Protein AF-0000000068982553 (afdb_homodimer)

Structure (mmCIF, N/CA/C/O backbone):
data_AF-0000000068982553-model_v1
#
loop_
_entity.id
_entity.type
_entity.pdbx_description
1 polymer 'Aminodeoxychorismate lyase apoprotein'
#
loop_
_atom_site.group_PDB
_atom_site.id
_atom_site.type_symbol
_atom_site.label_atom_id
_atom_site.label_alt_id
_atom_site.label_comp_id
_atom_site.label_asym_id
_atom_site.label_entity_id
_atom_site.label_seq_id
_atom_site.pdbx_PDB_ins_code
_atom_site.Cartn_x
_atom_site.Cartn_y
_atom_site.Cartn_z
_atom_site.occupancy
_atom_site.B_iso_or_equiv
_atom_site.auth_seq_id
_atom_site.auth_comp_id
_atom_site.auth_asym_id
_atom_site.auth_atom_id
_atom_site.pdbx_PDB_model_num
ATOM 1 N N . MET A 1 1 ? -0.369 -10.766 -28.766 1 68.56 1 MET A N 1
ATOM 2 C CA . MET A 1 1 ? -1.035 -10.641 -27.469 1 68.56 1 MET A CA 1
ATOM 3 C C . MET A 1 1 ? -1.936 -9.406 -27.438 1 68.56 1 MET A C 1
ATOM 5 O O . MET A 1 1 ? -1.486 -8.297 -27.719 1 68.56 1 MET A O 1
ATOM 9 N N . THR A 1 2 ? -3.262 -9.648 -27.578 1 80.56 2 THR A N 1
ATOM 10 C CA . THR A 1 2 ? -4.223 -8.555 -27.547 1 80.56 2 THR A CA 1
ATOM 11 C C . THR A 1 2 ? -4.691 -8.273 -26.125 1 80.56 2 THR A C 1
ATOM 13 O O . THR A 1 2 ? -5.055 -9.195 -25.391 1 80.56 2 THR A O 1
ATOM 16 N N . THR A 1 3 ? -4.441 -7.039 -25.75 1 86.5 3 THR A N 1
ATOM 17 C CA . THR A 1 3 ? -4.871 -6.613 -24.422 1 86.5 3 THR A CA 1
ATOM 18 C C . THR A 1 3 ? -5.988 -5.578 -24.516 1 86.5 3 THR A C 1
ATOM 20 O O . THR A 1 3 ? -5.926 -4.668 -25.344 1 86.5 3 THR A O 1
ATOM 23 N N . THR A 1 4 ? -7.074 -5.828 -23.766 1 88.44 4 THR A N 1
ATOM 24 C CA . THR A 1 4 ? -8.18 -4.879 -23.672 1 88.44 4 THR A CA 1
ATOM 25 C C . THR A 1 4 ? -8.469 -4.512 -22.219 1 88.44 4 THR A C 1
ATOM 27 O O . THR A 1 4 ? -8.328 -5.344 -21.328 1 88.44 4 THR A O 1
ATOM 30 N N . TYR A 1 5 ? -8.867 -3.273 -22.016 1 87.25 5 TYR A N 1
ATOM 31 C CA . TYR A 1 5 ? -9.148 -2.748 -20.672 1 87.25 5 TYR A CA 1
ATOM 32 C C . TYR A 1 5 ? -10.609 -2.357 -20.547 1 87.25 5 TYR A C 1
ATOM 34 O O . TYR A 1 5 ? -11.211 -1.82 -21.469 1 87.25 5 TYR A O 1
ATOM 42 N N . TYR A 1 6 ? -11.109 -2.625 -19.359 1 80.88 6 TYR A N 1
ATOM 43 C CA . TYR A 1 6 ? -12.508 -2.32 -19.078 1 80.88 6 TYR A CA 1
ATOM 44 C C . TYR A 1 6 ? -12.664 -1.635 -17.734 1 80.88 6 TYR A C 1
ATOM 46 O O . TYR A 1 6 ? -11.836 -1.816 -16.828 1 80.88 6 TYR A O 1
ATOM 54 N N . LEU A 1 7 ? -13.68 -0.807 -17.656 1 83.38 7 LEU A N 1
ATOM 55 C CA . LEU A 1 7 ? -14.031 -0.119 -16.406 1 83.38 7 LEU A CA 1
ATOM 56 C C . LEU A 1 7 ? -15.523 -0.264 -16.109 1 83.38 7 LEU A C 1
ATOM 58 O O . LEU A 1 7 ? -16.359 -0.137 -17.016 1 83.38 7 LEU A O 1
ATOM 62 N N . LEU A 1 8 ? -15.781 -0.64 -14.867 1 81.88 8 LEU A N 1
ATOM 63 C CA . LEU A 1 8 ? -17.141 -0.635 -14.328 1 81.88 8 LEU A CA 1
ATOM 64 C C . LEU A 1 8 ? -17.234 0.281 -13.109 1 81.88 8 LEU A C 1
ATOM 66 O O . LEU A 1 8 ? -16.469 0.123 -12.148 1 81.88 8 LEU A O 1
ATOM 70 N N . ARG A 1 9 ? -18.109 1.341 -13.195 1 75.12 9 ARG A N 1
ATOM 71 C CA . ARG A 1 9 ? -18.359 2.215 -12.055 1 75.12 9 ARG A CA 1
ATOM 72 C C . ARG A 1 9 ? -19.766 1.982 -11.492 1 75.12 9 ARG A C 1
ATOM 74 O O . ARG A 1 9 ? -20.734 1.925 -12.242 1 75.12 9 ARG A O 1
ATOM 81 N N . GLU A 1 10 ? -19.891 1.604 -10.289 1 63.47 10 GLU A N 1
ATOM 82 C CA . GLU A 1 10 ? -21.172 1.283 -9.688 1 63.47 10 GLU A CA 1
ATOM 83 C C . GLU A 1 10 ? -22.078 2.516 -9.617 1 63.47 10 GLU A C 1
ATOM 85 O O . GLU A 1 10 ? -23.297 2.404 -9.695 1 63.47 10 GLU A O 1
ATOM 90 N N . SER A 1 11 ? -21.547 3.617 -9.156 1 54.88 11 SER A N 1
ATOM 91 C CA . SER A 1 11 ? -22.484 4.723 -8.984 1 54.88 11 SER A CA 1
ATOM 92 C C . SER A 1 11 ? -23.391 4.871 -10.211 1 54.88 11 SER A C 1
ATOM 94 O O . SER A 1 11 ? -24.562 5.227 -10.078 1 54.88 11 SER A O 1
ATOM 96 N N . ASP A 1 12 ? -22.75 4.719 -11.297 1 48.25 12 ASP A N 1
ATOM 97 C CA . ASP A 1 12 ? -23.578 5.039 -12.461 1 48.25 12 ASP A CA 1
ATOM 98 C C . ASP A 1 12 ? -24.156 3.773 -13.086 1 48.25 12 ASP A C 1
ATOM 100 O O . ASP A 1 12 ? -24.609 3.797 -14.234 1 48.25 12 ASP A O 1
ATOM 104 N N . ARG A 1 13 ? -24.344 2.855 -12.156 1 50.22 13 ARG A N 1
ATOM 105 C CA . ARG A 1 13 ? -24.906 1.648 -12.758 1 50.22 13 ARG A CA 1
ATOM 106 C C . ARG A 1 13 ? -24.312 1.394 -14.141 1 50.22 13 ARG A C 1
ATOM 108 O O . ARG A 1 13 ? -25.016 1.007 -15.062 1 50.22 13 ARG A O 1
ATOM 115 N N . GLN A 1 14 ? -23.078 2.191 -14.336 1 57.12 14 GLN A N 1
ATOM 116 C CA . GLN A 1 14 ? -22.625 2.27 -15.719 1 57.12 14 GLN A CA 1
ATOM 117 C C . GLN A 1 14 ? -22.047 0.936 -16.188 1 57.12 14 GLN A C 1
ATOM 119 O O . GLN A 1 14 ? -21.578 0.139 -15.367 1 57.12 14 GLN A O 1
ATOM 124 N N . GLU A 1 15 ? -22.188 0.652 -17.484 1 64.56 15 GLU A N 1
ATOM 125 C CA . GLU A 1 15 ? -21.922 -0.477 -18.359 1 64.56 15 GLU A CA 1
ATOM 126 C C . GLU A 1 15 ? -20.422 -0.81 -18.391 1 64.56 15 GLU A C 1
ATOM 128 O O . GLU A 1 15 ? -19.578 0.068 -18.203 1 64.56 15 GLU A O 1
ATOM 133 N N . PHE A 1 16 ? -20.109 -1.953 -18.172 1 75.19 16 PHE A N 1
ATOM 134 C CA . PHE A 1 16 ? -18.844 -2.574 -18.531 1 75.19 16 PHE A CA 1
ATOM 135 C C . PHE A 1 16 ? -18.359 -2.055 -19.891 1 75.19 16 PHE A C 1
ATOM 137 O O . PHE A 1 16 ? -18.891 -2.447 -20.938 1 75.19 16 PHE A O 1
ATOM 144 N N . THR A 1 17 ? -17.391 -0.956 -19.719 1 82.12 17 THR A N 1
ATOM 145 C CA . THR A 1 17 ? -17 -0.276 -20.953 1 82.12 17 THR A CA 1
ATOM 146 C C . THR A 1 17 ? -15.484 -0.352 -21.141 1 82.12 17 THR A C 1
ATOM 148 O O . THR A 1 17 ? -14.719 -0.357 -20.172 1 82.12 17 THR A O 1
ATOM 151 N N . LYS A 1 18 ? -15.102 -0.376 -22.359 1 82.38 18 LYS A N 1
ATOM 152 C CA . LYS A 1 18 ? -13.68 -0.297 -22.688 1 82.38 18 LYS A CA 1
ATOM 153 C C . LYS A 1 18 ? -13.086 1.023 -22.203 1 82.38 18 LYS A C 1
ATOM 155 O O . LYS A 1 18 ? -13.75 2.061 -22.234 1 82.38 18 LYS A O 1
ATOM 160 N N . CYS A 1 19 ? -11.891 0.913 -21.688 1 78.62 19 CYS A N 1
ATOM 161 C CA . CYS A 1 19 ? -11.242 2.119 -21.188 1 78.62 19 CYS A CA 1
ATOM 162 C C . CYS A 1 19 ? -9.75 2.111 -21.516 1 78.62 19 CYS A C 1
ATOM 164 O O . CYS A 1 19 ? -9.281 1.265 -22.281 1 78.62 19 CYS A O 1
ATOM 166 N N . ASP A 1 20 ? -8.977 3.254 -20.938 1 79.81 20 ASP A N 1
ATOM 167 C CA . ASP A 1 20 ? -7.535 3.35 -21.156 1 79.81 20 ASP A CA 1
ATOM 168 C C . ASP A 1 20 ? -6.777 2.432 -20.188 1 79.81 20 ASP A C 1
ATOM 170 O O . ASP A 1 20 ? -7.387 1.786 -19.344 1 79.81 20 ASP A O 1
ATOM 174 N N . GLY A 1 21 ? -5.527 2.357 -20.375 1 82.06 21 GLY A N 1
ATOM 175 C CA . GLY A 1 21 ? -4.688 1.407 -19.656 1 82.06 21 GLY A CA 1
ATOM 176 C C . GLY A 1 21 ? -4.223 1.92 -18.312 1 82.06 21 GLY A C 1
ATOM 177 O O . GLY A 1 21 ? -3.043 1.799 -17.969 1 82.06 21 GLY A O 1
ATOM 178 N N . ILE A 1 22 ? -5.133 2.508 -17.5 1 84.06 22 ILE A N 1
ATOM 179 C CA . ILE A 1 22 ? -4.75 3.086 -16.219 1 84.06 22 ILE A CA 1
ATOM 180 C C . ILE A 1 22 ? -4.258 1.983 -15.281 1 84.06 22 ILE A C 1
ATOM 182 O O . ILE A 1 22 ? -3.461 2.238 -14.375 1 84.06 22 ILE A O 1
ATOM 186 N N . MET A 1 23 ? -4.688 0.779 -15.633 1 88.06 23 MET A N 1
ATOM 187 C CA . MET A 1 23 ? -4.328 -0.364 -14.797 1 88.06 23 MET A CA 1
ATOM 188 C C . MET A 1 23 ? -2.836 -0.663 -14.898 1 88.06 23 MET A C 1
ATOM 190 O O . MET A 1 23 ? -2.279 -1.356 -14.039 1 88.06 23 MET A O 1
ATOM 194 N N . ASP A 1 24 ? -2.23 -0.198 -15.906 1 88.62 24 ASP A N 1
ATOM 195 C CA . ASP A 1 24 ? -0.81 -0.479 -16.094 1 88.62 24 ASP A CA 1
ATOM 196 C C . ASP A 1 24 ? 0.055 0.558 -15.383 1 88.62 24 ASP A C 1
ATOM 198 O O . ASP A 1 24 ? 1.278 0.417 -15.32 1 88.62 24 ASP A O 1
ATOM 202 N N . GLU A 1 25 ? -0.609 1.61 -14.883 1 89.94 25 GLU A N 1
ATOM 203 C CA . GLU A 1 25 ? 0.116 2.535 -14.016 1 89.94 25 GLU A CA 1
ATOM 204 C C . GLU A 1 25 ? 0.57 1.847 -12.734 1 89.94 25 GLU A C 1
ATOM 206 O O . GLU A 1 25 ? -0.254 1.345 -11.961 1 89.94 25 GLU A O 1
ATOM 211 N N . ARG A 1 26 ? 1.804 1.861 -12.469 1 94.19 26 ARG A N 1
ATOM 212 C CA . ARG A 1 26 ? 2.391 1.095 -11.375 1 94.19 26 ARG A CA 1
ATOM 213 C C . ARG A 1 26 ? 1.888 1.591 -10.023 1 94.19 26 ARG A C 1
ATOM 215 O O . ARG A 1 26 ? 1.76 0.811 -9.078 1 94.19 26 ARG A O 1
ATOM 222 N N . GLY A 1 27 ? 1.593 2.889 -9.977 1 94.94 27 GLY A N 1
ATOM 223 C CA . GLY A 1 27 ? 0.985 3.408 -8.758 1 94.94 27 GLY A CA 1
ATOM 224 C C . GLY A 1 27 ? -0.343 2.756 -8.43 1 94.94 27 GLY A C 1
ATOM 225 O O . GLY A 1 27 ? -0.599 2.402 -7.277 1 94.94 27 GLY A O 1
ATOM 226 N N . LEU A 1 28 ? -1.131 2.566 -9.43 1 94.31 28 LEU A N 1
ATOM 227 C CA . LEU A 1 28 ? -2.439 1.957 -9.219 1 94.31 28 LEU A CA 1
ATOM 228 C C . LEU A 1 28 ? -2.312 0.449 -9.023 1 94.31 28 LEU A C 1
ATOM 230 O O . LEU A 1 28 ? -2.979 -0.13 -8.164 1 94.31 28 LEU A O 1
ATOM 234 N N . ALA A 1 29 ? -1.454 -0.153 -9.75 1 94.56 29 ALA A N 1
ATOM 235 C CA . ALA A 1 29 ? -1.36 -1.61 -9.789 1 94.56 29 ALA A CA 1
ATOM 236 C C . ALA A 1 29 ? -0.72 -2.154 -8.523 1 94.56 29 ALA A C 1
ATOM 238 O O . ALA A 1 29 ? -1.069 -3.244 -8.055 1 94.56 29 ALA A O 1
ATOM 239 N N . TYR A 1 30 ? 0.236 -1.317 -7.945 1 96.19 30 TYR A N 1
ATOM 240 C CA . TYR A 1 30 ? 1.049 -1.936 -6.902 1 96.19 30 TYR A CA 1
ATOM 241 C C . TYR A 1 30 ? 1.359 -0.94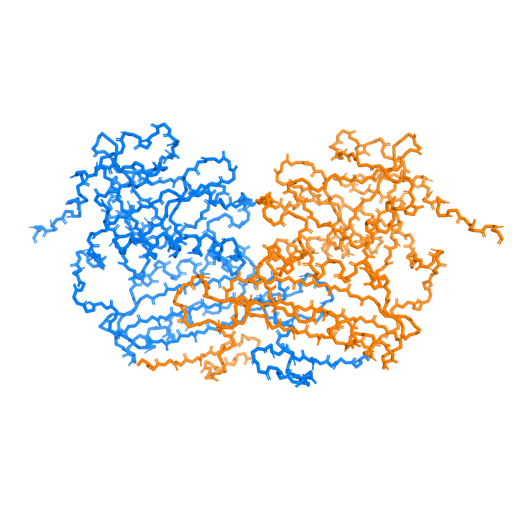1 -5.789 1 96.19 30 TYR A C 1
ATOM 243 O O . TYR A 1 30 ? 2.076 -1.266 -4.84 1 96.19 30 TYR A O 1
ATOM 251 N N . GLY A 1 31 ? 0.86 0.283 -5.902 1 96.81 31 GLY A N 1
ATOM 252 C CA . GLY A 1 31 ? 1.238 1.287 -4.918 1 96.81 31 GLY A CA 1
ATOM 253 C C . GLY A 1 31 ? 2.709 1.656 -4.98 1 96.81 31 GLY A C 1
ATOM 254 O O . GLY A 1 31 ? 3.312 1.992 -3.959 1 96.81 31 GLY A O 1
ATOM 255 N N . ASP A 1 32 ? 3.299 1.553 -6.148 1 97.44 32 ASP A N 1
ATOM 256 C CA . ASP A 1 32 ? 4.719 1.79 -6.383 1 97.44 32 ASP A CA 1
ATOM 257 C C . ASP A 1 32 ? 5.012 3.283 -6.512 1 97.44 32 ASP A C 1
ATOM 259 O O . ASP A 1 32 ? 5.227 3.785 -7.617 1 97.44 32 ASP A O 1
ATOM 263 N N . GLY A 1 33 ? 5.074 3.965 -5.359 1 98.12 33 GLY A N 1
ATOM 264 C CA . GLY A 1 33 ? 5.32 5.398 -5.391 1 98.12 33 GLY A CA 1
ATOM 265 C C . GLY A 1 33 ? 5.16 6.059 -4.035 1 98.12 33 GLY A C 1
ATOM 266 O O . GLY A 1 33 ? 4.941 5.379 -3.029 1 98.12 33 GLY A O 1
ATOM 267 N N . PHE A 1 34 ? 5.348 7.328 -4.023 1 98.56 34 PHE A N 1
ATOM 268 C CA . PHE A 1 34 ? 5.242 8.148 -2.824 1 98.56 34 PHE A CA 1
ATOM 269 C C . PHE A 1 34 ? 4.617 9.5 -3.146 1 98.56 34 PHE A C 1
ATOM 271 O O . PHE A 1 34 ? 4.375 9.82 -4.312 1 98.56 34 PHE A O 1
ATOM 278 N N . PHE A 1 35 ? 4.262 10.281 -2.078 1 98.31 35 PHE A N 1
ATOM 279 C CA . PHE A 1 35 ? 3.623 11.562 -2.344 1 98.31 35 PHE A CA 1
ATOM 280 C C . PHE A 1 35 ? 4.027 12.602 -1.3 1 98.31 35 PHE A C 1
ATOM 282 O O . PHE A 1 35 ? 4.684 12.266 -0.311 1 98.31 35 PHE A O 1
ATOM 289 N N . SER A 1 36 ? 3.807 13.781 -1.541 1 98.25 36 SER A N 1
ATOM 290 C CA . SER A 1 36 ? 3.918 14.922 -0.64 1 98.25 36 SER A CA 1
ATOM 291 C C . SER A 1 36 ? 2.754 15.891 -0.826 1 98.25 36 SER A C 1
ATOM 293 O O . SER A 1 36 ? 2.297 16.109 -1.95 1 98.25 36 SER A O 1
ATOM 295 N N . THR A 1 37 ? 2.225 16.359 0.215 1 97.62 37 THR A N 1
ATOM 296 C CA . THR A 1 37 ? 1.228 17.422 0.196 1 97.62 37 THR A CA 1
ATOM 297 C C . THR A 1 37 ? 1.819 18.734 0.716 1 97.62 37 THR A C 1
ATOM 299 O O . THR A 1 37 ? 2.35 18.781 1.828 1 97.62 37 THR A O 1
ATOM 302 N N . ILE A 1 38 ? 1.713 19.734 -0.077 1 98.5 38 ILE A N 1
ATOM 303 C CA . ILE A 1 38 ? 2.473 20.969 0.112 1 98.5 38 ILE A CA 1
ATOM 304 C C . ILE A 1 38 ? 1.515 22.156 0.218 1 98.5 38 ILE A C 1
ATOM 306 O O . ILE A 1 38 ? 0.625 22.312 -0.62 1 98.5 38 ILE A O 1
ATOM 310 N N . GLY A 1 39 ? 1.703 22.953 1.244 1 98.31 39 GLY A N 1
ATOM 311 C CA . GLY A 1 39 ? 0.958 24.203 1.333 1 98.31 39 GLY A CA 1
ATOM 312 C C . GLY A 1 39 ? 1.581 25.328 0.529 1 98.31 39 GLY A C 1
ATOM 313 O O . GLY A 1 39 ? 2.807 25.453 0.468 1 98.31 39 GLY A O 1
ATOM 314 N N . ALA A 1 40 ? 0.741 26.094 -0.093 1 98.31 40 ALA A N 1
ATOM 315 C CA . ALA A 1 40 ? 1.142 27.344 -0.734 1 98.31 40 ALA A CA 1
ATOM 316 C C . ALA A 1 40 ? 0.512 28.547 -0.035 1 98.31 40 ALA A C 1
ATOM 318 O O . ALA A 1 40 ? -0.686 28.531 0.26 1 98.31 40 ALA A O 1
ATOM 319 N N . HIS A 1 41 ? 1.284 29.5 0.237 1 98.31 41 HIS A N 1
ATOM 320 C CA . HIS A 1 41 ? 0.832 30.719 0.887 1 98.31 41 HIS A CA 1
ATOM 321 C C . HIS A 1 41 ? 1.609 31.938 0.382 1 98.31 41 HIS A C 1
ATOM 323 O O . HIS A 1 41 ? 2.842 31.906 0.329 1 98.31 41 HIS A O 1
ATOM 329 N N . ASP A 1 42 ? 0.917 33 -0.053 1 97.44 42 ASP A N 1
ATOM 330 C CA . ASP A 1 42 ? 1.508 34.219 -0.601 1 97.44 42 ASP A CA 1
ATOM 331 C C . ASP A 1 42 ? 2.43 33.875 -1.775 1 97.44 42 ASP A C 1
ATOM 333 O O . ASP A 1 42 ? 3.537 34.438 -1.866 1 97.44 42 ASP A O 1
ATOM 337 N N . GLY A 1 43 ? 2.029 32.906 -2.541 1 97.88 43 GLY A N 1
ATOM 338 C CA . GLY A 1 43 ? 2.746 32.562 -3.754 1 97.88 43 GLY A CA 1
ATOM 339 C C . GLY A 1 43 ? 4.004 31.75 -3.488 1 97.88 43 GLY A C 1
ATOM 340 O O . GLY A 1 43 ? 4.844 31.578 -4.375 1 97.88 43 GLY A O 1
ATOM 341 N N . ARG A 1 44 ? 4.133 31.312 -2.316 1 98.19 44 ARG A N 1
ATOM 342 C CA . ARG A 1 44 ? 5.344 30.578 -1.952 1 98.19 44 ARG A CA 1
ATOM 343 C C . ARG A 1 44 ? 5.023 29.156 -1.543 1 98.19 44 ARG A C 1
ATOM 345 O O . ARG A 1 44 ? 3.961 28.891 -0.978 1 98.19 44 ARG A O 1
ATOM 352 N N . VAL A 1 45 ? 5.926 28.219 -1.827 1 98.56 45 VAL A N 1
ATOM 353 C CA . VAL A 1 45 ? 5.863 26.859 -1.33 1 98.56 45 VAL A CA 1
ATOM 354 C C . VAL A 1 45 ? 6.285 26.812 0.137 1 98.56 45 VAL A C 1
ATOM 356 O O . VAL A 1 45 ? 7.426 27.141 0.47 1 98.56 45 VAL A O 1
ATOM 359 N N . LEU A 1 46 ? 5.398 26.438 1.004 1 98.38 46 LEU A N 1
ATOM 360 C CA . LEU A 1 46 ? 5.742 26.344 2.418 1 98.38 46 LEU A CA 1
ATOM 361 C C . LEU A 1 46 ? 6.695 25.172 2.67 1 98.38 46 LEU A C 1
ATOM 363 O O . LEU A 1 46 ? 6.504 24.078 2.131 1 98.38 46 LEU A O 1
ATOM 367 N N . PHE A 1 47 ? 7.832 25.453 3.416 1 98 47 PHE A N 1
ATOM 368 C CA . PHE A 1 47 ? 8.812 24.453 3.834 1 98 47 PHE A CA 1
ATOM 369 C C . PHE A 1 47 ? 9.422 23.75 2.625 1 98 47 PHE A C 1
ATOM 371 O O . PHE A 1 47 ? 9.547 22.531 2.611 1 98 47 PHE A O 1
ATOM 378 N N . ALA A 1 48 ? 9.773 24.469 1.65 1 98.44 48 ALA A N 1
ATOM 379 C CA . ALA A 1 48 ? 10.227 23.984 0.348 1 98.44 48 ALA A CA 1
ATOM 380 C C . ALA A 1 48 ? 11.406 23.031 0.496 1 98.44 48 ALA A C 1
ATOM 382 O O . ALA A 1 48 ? 11.43 21.969 -0.12 1 98.44 48 ALA A O 1
ATOM 383 N N . GLU A 1 49 ? 12.336 23.391 1.273 1 97.62 49 GLU A N 1
ATOM 384 C CA . GLU A 1 49 ? 13.523 22.562 1.421 1 97.62 49 GLU A CA 1
ATOM 385 C C . GLU A 1 49 ? 13.172 21.203 2.037 1 97.62 49 GLU A C 1
ATOM 387 O O . GLU A 1 49 ? 13.734 20.188 1.659 1 97.62 49 GLU A O 1
ATOM 392 N N . GLY A 1 50 ? 12.312 21.219 3.027 1 98.19 50 GLY A N 1
ATOM 393 C CA . GLY A 1 50 ? 11.852 19.969 3.611 1 98.19 50 GLY A CA 1
ATOM 394 C C . GLY A 1 50 ? 11.195 19.047 2.604 1 98.19 50 GLY A C 1
ATOM 395 O O . GLY A 1 50 ? 11.43 17.844 2.611 1 98.19 50 GLY A O 1
ATOM 396 N N . HIS A 1 51 ? 10.367 19.609 1.76 1 98.81 51 HIS A N 1
ATOM 397 C CA . HIS A 1 51 ? 9.719 18.812 0.725 1 98.81 51 HIS A CA 1
ATOM 398 C C . HIS A 1 51 ? 10.727 18.328 -0.31 1 98.81 51 HIS A C 1
ATOM 400 O O . HIS A 1 51 ? 10.633 17.203 -0.789 1 98.81 51 HIS A O 1
ATOM 406 N N . ARG A 1 52 ? 11.656 19.188 -0.681 1 98.69 52 ARG A N 1
ATOM 407 C CA . ARG A 1 52 ? 12.711 18.766 -1.598 1 98.69 52 ARG A CA 1
ATOM 408 C C . ARG A 1 52 ? 13.469 17.562 -1.04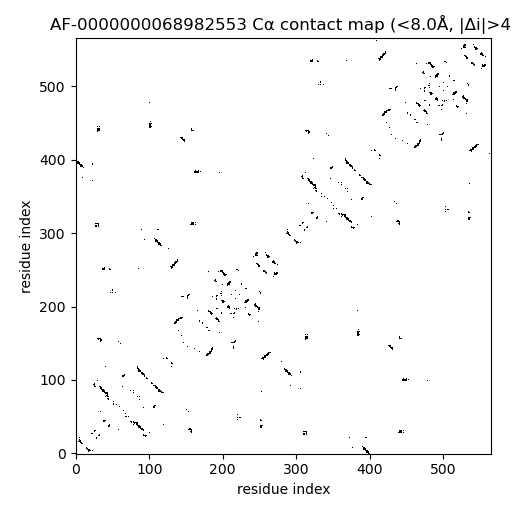4 1 98.69 52 ARG A C 1
ATOM 410 O O . ARG A 1 52 ? 13.719 16.594 -1.763 1 98.69 52 ARG A O 1
ATOM 417 N N . GLU A 1 53 ? 13.836 17.641 0.202 1 98.31 53 GLU A N 1
ATOM 418 C CA . GLU A 1 53 ? 14.562 16.547 0.843 1 98.31 53 GLU A CA 1
ATOM 419 C C . GLU A 1 53 ? 13.734 15.266 0.846 1 98.31 53 GLU A C 1
ATOM 421 O O . GLU A 1 53 ? 14.266 14.172 0.615 1 98.31 53 GLU A O 1
ATOM 426 N N . ARG A 1 54 ? 12.469 15.391 1.139 1 98.25 54 ARG A N 1
ATOM 427 C CA . ARG A 1 54 ? 11.602 14.219 1.095 1 98.25 54 ARG A CA 1
ATOM 428 C C . ARG A 1 54 ? 11.586 13.602 -0.299 1 98.25 54 ARG A C 1
ATOM 430 O O . ARG A 1 54 ? 11.633 12.375 -0.441 1 98.25 54 ARG A O 1
ATOM 437 N N . LEU A 1 55 ? 11.469 14.461 -1.307 1 98.56 55 LEU A N 1
ATOM 438 C CA . LEU A 1 55 ? 11.453 13.961 -2.678 1 98.56 55 LEU A CA 1
ATOM 439 C C . LEU A 1 55 ? 12.742 13.211 -2.99 1 98.56 55 LEU A C 1
ATOM 441 O O . LEU A 1 55 ? 12.711 12.109 -3.545 1 98.56 55 LEU A O 1
ATOM 445 N N . VAL A 1 56 ? 13.852 13.766 -2.596 1 98.56 56 VAL A N 1
ATOM 446 C CA . VAL A 1 56 ? 15.156 13.18 -2.881 1 98.56 56 VAL A CA 1
ATOM 447 C C . VAL A 1 56 ? 15.305 11.852 -2.141 1 98.56 56 VAL A C 1
ATOM 449 O O . VAL A 1 56 ? 15.617 10.828 -2.75 1 98.56 56 VAL A O 1
ATOM 452 N N . ARG A 1 57 ? 15.047 11.836 -0.881 1 97.88 57 ARG A N 1
ATOM 453 C CA . ARG A 1 57 ? 15.227 10.648 -0.049 1 97.88 57 ARG A CA 1
ATOM 454 C C . ARG A 1 57 ? 14.281 9.531 -0.481 1 97.88 57 ARG A C 1
ATOM 456 O O . ARG A 1 57 ? 14.688 8.367 -0.542 1 97.88 57 ARG A O 1
ATOM 463 N N . SER A 1 58 ? 13.047 9.883 -0.708 1 98.5 58 SER A N 1
ATOM 464 C CA . SER A 1 58 ? 12.07 8.875 -1.121 1 98.5 58 SER A CA 1
ATOM 465 C C . SER A 1 58 ? 12.438 8.273 -2.473 1 98.5 58 SER A C 1
ATOM 467 O O . SER A 1 58 ? 12.344 7.059 -2.662 1 98.5 58 SER A O 1
ATOM 469 N N . ALA A 1 59 ? 12.852 9.156 -3.406 1 97.69 59 ALA A N 1
ATOM 470 C CA . ALA A 1 59 ? 13.266 8.672 -4.723 1 97.69 59 ALA A CA 1
ATOM 471 C C . ALA A 1 59 ? 14.438 7.707 -4.613 1 97.69 59 ALA A C 1
ATOM 473 O O . ALA A 1 59 ? 14.453 6.66 -5.266 1 97.69 59 ALA A O 1
ATOM 474 N N . GLU A 1 60 ? 15.375 8.031 -3.805 1 97.81 60 GLU A N 1
ATOM 475 C CA . GLU A 1 60 ? 16.547 7.18 -3.611 1 97.81 60 GLU A CA 1
ATOM 476 C C . GLU A 1 60 ? 16.156 5.824 -3.033 1 97.81 60 GLU A C 1
ATOM 478 O O . GLU A 1 60 ? 16.547 4.781 -3.561 1 97.81 60 GLU A O 1
ATOM 483 N N . ARG A 1 61 ? 15.359 5.816 -2.031 1 97.06 61 ARG A N 1
ATOM 484 C CA . ARG A 1 61 ? 14.984 4.594 -1.329 1 97.06 61 ARG A CA 1
ATOM 485 C C . ARG A 1 61 ? 14.094 3.715 -2.199 1 97.06 61 ARG A C 1
ATOM 487 O O . ARG A 1 61 ? 14.117 2.486 -2.082 1 97.06 61 ARG A O 1
ATOM 494 N N . LEU A 1 62 ? 13.344 4.344 -3.072 1 97.69 62 LEU A N 1
ATOM 495 C CA . LEU A 1 62 ? 12.43 3.594 -3.932 1 97.69 62 LEU A CA 1
ATOM 496 C C . LEU A 1 62 ? 13.047 3.365 -5.309 1 97.69 62 LEU A C 1
ATOM 498 O O . LEU A 1 62 ? 12.391 2.84 -6.207 1 97.69 62 LEU A O 1
ATOM 502 N N . GLU A 1 63 ? 14.297 3.834 -5.457 1 96.88 63 GLU A N 1
ATOM 503 C CA . GLU A 1 63 ? 15.016 3.668 -6.715 1 96.88 63 GLU A CA 1
ATOM 504 C C . GLU A 1 63 ? 14.25 4.277 -7.883 1 96.88 63 GLU A C 1
ATOM 506 O O . GLU A 1 63 ? 14.039 3.623 -8.906 1 96.88 63 GLU A O 1
ATOM 511 N N . LEU A 1 64 ? 13.852 5.48 -7.688 1 96.88 64 LEU A N 1
ATOM 512 C CA . LEU A 1 64 ? 13.188 6.266 -8.719 1 96.88 64 LEU A CA 1
ATOM 513 C C . LEU A 1 64 ? 14.078 7.398 -9.203 1 96.88 64 LEU A C 1
ATOM 515 O O . LEU A 1 64 ? 14.781 8.023 -8.406 1 96.88 64 LEU A O 1
ATOM 519 N N . SER A 1 65 ? 14.008 7.617 -10.5 1 95.44 65 SER A N 1
ATOM 520 C CA . SER A 1 65 ? 14.805 8.695 -11.078 1 95.44 65 SER A CA 1
ATOM 521 C C . SER A 1 65 ? 13.922 9.734 -11.758 1 95.44 65 SER A C 1
ATOM 523 O O . SER A 1 65 ? 13.109 9.391 -12.625 1 95.44 65 SER A O 1
ATOM 525 N N . PHE A 1 66 ? 14.047 10.992 -11.359 1 93.5 66 PHE A N 1
ATOM 526 C CA . PHE A 1 66 ? 13.414 12.148 -11.992 1 93.5 66 PHE A CA 1
ATOM 527 C C . PHE A 1 66 ? 14.148 13.43 -11.625 1 93.5 66 PHE A C 1
ATOM 529 O O . PHE A 1 66 ? 14.992 13.438 -10.727 1 93.5 66 PHE A O 1
ATOM 536 N N . ASP A 1 67 ? 13.93 14.5 -12.289 1 94.06 67 ASP A N 1
ATOM 537 C CA . ASP A 1 67 ? 14.562 15.797 -12.062 1 94.06 67 ASP A CA 1
ATOM 538 C C . ASP A 1 67 ? 13.906 16.531 -10.906 1 94.06 67 ASP A C 1
ATOM 540 O O . ASP A 1 67 ? 13.031 17.375 -11.125 1 94.06 67 ASP A O 1
ATOM 544 N N . VAL A 1 68 ? 14.43 16.281 -9.703 1 96.31 68 VAL A N 1
ATOM 545 C CA . VAL A 1 68 ? 13.828 16.859 -8.5 1 96.31 68 VAL A CA 1
ATOM 546 C C . VAL A 1 68 ? 13.852 18.375 -8.578 1 96.31 68 VAL A C 1
ATOM 548 O O . VAL A 1 68 ? 12.867 19.047 -8.25 1 96.31 68 VAL A O 1
ATOM 551 N N . ASP A 1 69 ? 14.922 18.953 -9.008 1 95.81 69 ASP A N 1
ATOM 552 C CA . ASP A 1 69 ? 15.047 20.406 -9.07 1 95.81 69 ASP A CA 1
ATOM 553 C C . ASP A 1 69 ? 14.07 20.984 -10.094 1 95.81 69 ASP A C 1
ATOM 555 O O . ASP A 1 69 ? 13.492 22.047 -9.867 1 95.81 69 ASP A O 1
ATOM 559 N N . GLY A 1 70 ? 13.977 20.297 -11.203 1 94.44 70 GLY A N 1
ATOM 560 C CA . GLY A 1 70 ? 12.977 20.719 -12.18 1 94.44 70 GLY A CA 1
ATOM 561 C C . GLY A 1 70 ? 11.562 20.672 -11.633 1 94.44 70 GLY A C 1
ATOM 562 O O . GLY A 1 70 ? 10.781 21.609 -11.859 1 94.44 70 GLY A O 1
ATOM 563 N N . VAL A 1 71 ? 11.266 19.656 -10.938 1 95.44 71 VAL A N 1
ATOM 564 C CA . VAL A 1 71 ? 9.945 19.516 -10.344 1 95.44 71 VAL A CA 1
ATOM 565 C C . VAL A 1 71 ? 9.727 20.609 -9.297 1 95.44 71 VAL A C 1
ATOM 567 O O . VAL A 1 71 ? 8.641 21.203 -9.219 1 95.44 71 VAL A O 1
ATOM 570 N N . MET A 1 72 ? 10.758 20.891 -8.484 1 97.38 72 MET A N 1
ATOM 571 C CA . MET A 1 72 ? 10.641 21.953 -7.5 1 97.38 72 MET A CA 1
ATOM 572 C C . MET A 1 72 ? 10.383 23.297 -8.188 1 97.38 72 MET A C 1
ATOM 574 O O . MET A 1 72 ? 9.586 24.109 -7.707 1 97.38 72 MET A O 1
ATOM 578 N N . ALA A 1 73 ? 11.039 23.562 -9.297 1 96.62 73 ALA A N 1
ATOM 579 C CA . ALA A 1 73 ? 10.805 24.781 -10.055 1 96.62 73 ALA A CA 1
ATOM 580 C C . ALA A 1 73 ? 9.344 24.875 -10.5 1 96.62 73 ALA A C 1
ATOM 582 O O . ALA A 1 73 ? 8.742 25.953 -10.445 1 96.62 73 ALA A O 1
ATOM 583 N N . ASP A 1 74 ? 8.797 23.75 -10.977 1 94.94 74 ASP A N 1
ATOM 584 C CA . ASP A 1 74 ? 7.387 23.703 -11.352 1 94.94 74 ASP A CA 1
ATOM 585 C C . ASP A 1 74 ? 6.484 24.016 -10.164 1 94.94 74 ASP A C 1
ATOM 587 O O . ASP A 1 74 ? 5.512 24.766 -10.289 1 94.94 74 ASP A O 1
ATOM 591 N N . LEU A 1 75 ? 6.828 23.469 -9.016 1 97.25 75 LEU A N 1
ATOM 592 C CA . LEU A 1 75 ? 6.043 23.703 -7.805 1 97.25 75 LEU A CA 1
ATOM 593 C C . LEU A 1 75 ? 6.078 25.172 -7.402 1 97.25 75 LEU A C 1
ATOM 595 O O . LEU A 1 75 ? 5.059 25.734 -6.996 1 97.25 75 LEU A O 1
ATOM 599 N N . TYR A 1 76 ? 7.254 25.781 -7.516 1 98.38 76 TYR A N 1
ATOM 600 C CA . TYR A 1 76 ? 7.371 27.219 -7.23 1 98.38 76 TYR A CA 1
ATOM 601 C C . TYR A 1 76 ? 6.477 28.031 -8.156 1 98.38 76 TYR A C 1
ATOM 603 O O . TYR A 1 76 ? 5.789 28.953 -7.703 1 98.38 76 TYR A O 1
ATOM 611 N N . ARG A 1 77 ? 6.492 27.719 -9.383 1 97.38 77 ARG A N 1
ATOM 612 C CA . ARG A 1 77 ? 5.672 28.438 -10.359 1 97.38 77 ARG A CA 1
ATOM 613 C C . ARG A 1 77 ? 4.188 28.266 -10.055 1 97.38 77 ARG A C 1
ATOM 615 O O . ARG A 1 77 ? 3.42 29.219 -10.094 1 97.38 77 ARG A O 1
ATOM 622 N N . LEU A 1 78 ? 3.812 27.031 -9.766 1 96.88 78 LEU A N 1
ATOM 623 C CA . LEU A 1 78 ? 2.414 26.75 -9.461 1 96.88 78 LEU A CA 1
ATOM 624 C C . LEU A 1 78 ? 1.964 27.5 -8.211 1 96.88 78 LEU A C 1
ATOM 626 O O . LEU A 1 78 ? 0.836 27.984 -8.148 1 96.88 78 LEU A O 1
ATOM 630 N N . ALA A 1 79 ? 2.826 27.516 -7.199 1 97.94 79 ALA A N 1
ATOM 631 C CA . ALA A 1 79 ? 2.504 28.25 -5.98 1 97.94 79 ALA A CA 1
ATOM 632 C C . ALA A 1 79 ? 2.27 29.734 -6.285 1 97.94 79 ALA A C 1
ATOM 634 O O . ALA A 1 79 ? 1.349 30.344 -5.742 1 97.94 79 ALA A O 1
ATOM 635 N N . LYS A 1 80 ? 3.123 30.312 -7.113 1 98.12 80 LYS A N 1
ATOM 636 C CA . LYS A 1 80 ? 2.955 31.703 -7.523 1 98.12 80 LYS A CA 1
ATOM 637 C C . LYS A 1 80 ? 1.617 31.922 -8.227 1 98.12 80 LYS A C 1
ATOM 639 O O . LYS A 1 80 ? 0.958 32.938 -8.031 1 98.12 80 LYS A O 1
ATOM 644 N N . ASP A 1 81 ? 1.229 30.969 -9.031 1 96.5 81 ASP A N 1
ATOM 645 C CA . ASP A 1 81 ? -0 31.047 -9.805 1 96.5 81 ASP A CA 1
ATOM 646 C C . ASP A 1 81 ? -1.229 31.016 -8.906 1 96.5 81 ASP A C 1
ATOM 648 O O . ASP A 1 81 ? -2.164 31.797 -9.086 1 96.5 81 ASP A O 1
ATOM 652 N N . ILE A 1 82 ? -1.268 30.125 -7.875 1 97.25 82 ILE A N 1
ATOM 653 C CA . ILE A 1 82 ? -2.49 29.922 -7.105 1 97.25 82 ILE A CA 1
ATOM 654 C C . ILE A 1 82 ? -2.49 30.844 -5.887 1 97.25 82 ILE A C 1
ATOM 656 O O . ILE A 1 82 ? -3.521 31.016 -5.234 1 97.25 82 ILE A O 1
ATOM 660 N N . GLN A 1 83 ? -1.327 31.375 -5.512 1 97.62 83 GLN A N 1
ATOM 661 C CA . GLN A 1 83 ? -1.135 32.312 -4.406 1 97.62 83 GLN A CA 1
ATOM 662 C C . GLN A 1 83 ? -1.378 31.625 -3.062 1 97.62 83 GLN A C 1
ATOM 664 O O . GLN A 1 83 ? -0.586 31.781 -2.131 1 97.62 83 GLN A O 1
ATOM 669 N N . GLU A 1 84 ? -2.492 30.891 -2.914 1 98 84 GLU A N 1
ATOM 670 C CA . GLU A 1 84 ? -2.812 30.125 -1.705 1 98 84 GLU A CA 1
ATOM 671 C C . GLU A 1 84 ? -3.547 28.828 -2.041 1 98 84 GLU A C 1
ATOM 673 O O . GLU A 1 84 ? -4.414 28.812 -2.914 1 98 84 GLU A O 1
ATOM 678 N N . GLY A 1 85 ? -3.146 27.781 -1.435 1 97.69 85 GLY A N 1
ATOM 679 C CA . GLY A 1 85 ? -3.807 26.5 -1.648 1 97.69 85 GLY A CA 1
ATOM 680 C C . GLY A 1 85 ? -2.912 25.312 -1.363 1 97.69 85 GLY A C 1
ATOM 681 O O . GLY A 1 85 ? -2.066 25.359 -0.467 1 97.69 85 GLY A O 1
ATOM 682 N N . ILE A 1 86 ? -3.178 24.203 -2.061 1 97.06 86 ILE A N 1
ATOM 683 C CA . ILE A 1 86 ? -2.471 22.938 -1.824 1 97.06 86 ILE A CA 1
ATOM 684 C C . ILE A 1 86 ? -1.899 22.422 -3.139 1 97.06 86 ILE A C 1
ATOM 686 O O . ILE A 1 86 ? -2.57 22.453 -4.172 1 97.06 86 ILE A O 1
ATOM 690 N N . LEU A 1 87 ? -0.681 22.016 -3.094 1 97.25 87 LEU A N 1
ATOM 691 C CA . LEU A 1 87 ? -0.023 21.266 -4.164 1 97.25 87 LEU A CA 1
ATOM 692 C C . LEU A 1 87 ? 0.281 19.844 -3.732 1 97.25 87 LEU A C 1
ATOM 694 O O . LEU A 1 87 ? 1.129 19.625 -2.863 1 97.25 87 LEU A O 1
ATOM 698 N N . LYS A 1 88 ? -0.409 18.891 -4.324 1 96.75 88 LYS A N 1
ATOM 699 C CA . LYS A 1 88 ? -0.101 17.484 -4.062 1 96.75 88 LYS A CA 1
ATOM 700 C C . LYS A 1 88 ? 0.719 16.875 -5.199 1 96.75 88 LYS A C 1
ATOM 702 O O . LYS A 1 88 ? 0.37 17.031 -6.371 1 96.75 88 LYS A O 1
ATOM 707 N N . ILE A 1 89 ? 1.81 16.312 -4.855 1 97.25 89 ILE A N 1
ATOM 708 C CA . ILE A 1 89 ? 2.666 15.648 -5.836 1 97.25 89 ILE A CA 1
ATOM 709 C C . ILE A 1 89 ? 2.709 14.148 -5.555 1 97.25 89 ILE A C 1
ATOM 711 O O . ILE A 1 89 ? 2.855 13.727 -4.402 1 97.25 89 ILE A O 1
ATOM 715 N N . ILE A 1 90 ? 2.484 13.32 -6.531 1 97.19 90 ILE A N 1
ATOM 716 C CA . ILE A 1 90 ? 2.658 11.875 -6.488 1 97.19 90 ILE A CA 1
ATOM 717 C C . ILE A 1 90 ? 3.734 11.453 -7.488 1 97.19 90 ILE A C 1
ATOM 719 O O . ILE A 1 90 ? 3.703 11.859 -8.648 1 97.19 90 ILE A O 1
ATOM 723 N N . VAL A 1 91 ? 4.73 10.742 -7.039 1 97.5 91 VAL A N 1
ATOM 724 C CA . VAL A 1 91 ? 5.777 10.188 -7.891 1 97.5 91 VAL A CA 1
ATOM 725 C C . VAL A 1 91 ? 5.668 8.664 -7.922 1 97.5 91 VAL A C 1
ATOM 727 O O . VAL A 1 91 ? 5.648 8.016 -6.875 1 97.5 91 VAL A O 1
ATOM 730 N N . THR A 1 92 ? 5.547 8.102 -9.086 1 96.44 92 THR A N 1
ATOM 731 C CA . THR A 1 92 ? 5.445 6.66 -9.266 1 96.44 92 THR A CA 1
ATOM 732 C C . THR A 1 92 ? 6.469 6.172 -10.289 1 96.44 92 THR A C 1
ATOM 734 O O . THR A 1 92 ? 7.043 6.969 -11.031 1 96.44 92 THR A O 1
ATOM 737 N N . ARG A 1 93 ? 6.715 4.914 -10.234 1 95.38 93 ARG A N 1
ATOM 738 C CA . ARG A 1 93 ? 7.492 4.328 -11.32 1 95.38 93 ARG A CA 1
ATOM 739 C C . ARG A 1 93 ? 6.684 4.293 -12.609 1 95.38 93 ARG A C 1
ATOM 741 O O . ARG A 1 93 ? 5.484 4.012 -12.594 1 95.38 93 ARG A O 1
ATOM 748 N N . ALA A 1 94 ? 7.355 4.559 -13.742 1 90.62 94 ALA A N 1
ATOM 749 C CA . ALA A 1 94 ? 6.711 4.488 -15.047 1 90.62 94 ALA A CA 1
ATOM 750 C C . ALA A 1 94 ? 6.297 3.057 -15.383 1 90.62 94 ALA A C 1
ATOM 752 O O . ALA A 1 94 ? 6.875 2.1 -14.859 1 90.62 94 ALA A O 1
ATOM 753 N N . PRO A 1 95 ? 5.281 2.924 -16.25 1 86.81 95 PRO A N 1
ATOM 754 C CA . PRO A 1 95 ? 4.902 1.573 -16.672 1 86.81 95 PRO A CA 1
ATOM 755 C C . PRO A 1 95 ? 6.086 0.768 -17.203 1 86.81 95 PRO A C 1
ATOM 757 O O . PRO A 1 95 ? 7 1.334 -17.812 1 86.81 95 PRO A O 1
ATOM 760 N N . GLN A 1 96 ? 6.016 -0.511 -16.953 1 84.31 96 GLN A N 1
ATOM 761 C CA . GLN A 1 96 ? 7.102 -1.425 -17.297 1 84.31 96 GLN A CA 1
ATOM 762 C C . GLN A 1 96 ? 6.645 -2.459 -18.328 1 84.31 96 GLN A C 1
ATOM 764 O O . GLN A 1 96 ? 5.453 -2.762 -18.422 1 84.31 96 GLN A O 1
ATOM 769 N N . GLU A 1 97 ? 7.535 -2.996 -19.016 1 78 97 GLU A N 1
ATOM 770 C CA . GLU A 1 97 ? 7.266 -4.074 -19.953 1 78 97 GLU A CA 1
ATOM 771 C C . GLU A 1 97 ? 7.562 -5.438 -19.344 1 78 97 GLU A C 1
ATOM 773 O O . GLU A 1 97 ? 7.902 -6.387 -20.047 1 78 97 GLU A O 1
ATOM 778 N N . VAL A 1 98 ? 7.551 -5.539 -18.078 1 74 98 VAL A N 1
ATOM 779 C CA . VAL A 1 98 ? 7.809 -6.805 -17.391 1 74 98 VAL A CA 1
ATOM 780 C C . VAL A 1 98 ? 6.527 -7.297 -16.719 1 74 98 VAL A C 1
ATOM 782 O O . VAL A 1 98 ? 5.734 -6.492 -16.219 1 74 98 VAL A O 1
ATOM 785 N N . ARG A 1 99 ? 6.375 -8.578 -16.859 1 71.75 99 ARG A N 1
ATOM 786 C CA . ARG A 1 99 ? 5.242 -9.164 -16.156 1 71.75 99 ARG A CA 1
ATOM 787 C C . ARG A 1 99 ? 5.504 -9.227 -14.656 1 71.75 99 ARG A C 1
ATOM 789 O O . ARG A 1 99 ? 6.648 -9.359 -14.227 1 71.75 99 ARG A O 1
ATOM 796 N N . GLY A 1 100 ? 4.473 -9.102 -13.898 1 78.94 100 GLY A N 1
ATOM 797 C CA . GLY A 1 100 ? 4.609 -9.227 -12.453 1 78.94 100 GLY A CA 1
ATOM 798 C C . GLY A 1 100 ? 4.922 -7.914 -11.766 1 78.94 100 GLY A C 1
ATOM 799 O O . GLY A 1 100 ? 4.695 -6.84 -12.336 1 78.94 100 GLY A O 1
ATOM 800 N N . TYR A 1 101 ? 5.5 -8.023 -10.555 1 89.88 101 TYR A N 1
ATOM 801 C CA . TYR A 1 101 ? 5.688 -6.855 -9.695 1 89.88 101 TYR A CA 1
ATOM 802 C C . TYR A 1 101 ? 6.957 -6.102 -10.07 1 89.88 101 TYR A C 1
ATOM 804 O O . TYR A 1 101 ? 7.074 -4.902 -9.805 1 89.88 101 TYR A O 1
ATOM 812 N N . GLY A 1 102 ? 7.879 -6.773 -10.664 1 89.12 102 GLY A N 1
ATOM 813 C CA . GLY A 1 102 ? 9.234 -6.242 -10.75 1 89.12 102 GLY A CA 1
ATOM 814 C C . GLY A 1 102 ? 9.352 -5.086 -11.727 1 89.12 102 GLY A C 1
ATOM 815 O O . GLY A 1 102 ? 8.344 -4.578 -12.219 1 89.12 102 GLY A O 1
ATOM 816 N N . TYR A 1 103 ? 10.602 -4.578 -11.797 1 91.56 103 TYR A N 1
ATOM 817 C CA . TYR A 1 103 ? 10.875 -3.473 -12.711 1 91.56 103 TYR A CA 1
ATOM 818 C C . TYR A 1 103 ? 12.266 -3.598 -13.32 1 91.56 103 TYR A C 1
ATOM 820 O O . TYR A 1 103 ? 13.148 -4.242 -12.75 1 91.56 103 TYR A O 1
ATOM 828 N N . LEU A 1 104 ? 12.391 -2.973 -14.461 1 89.62 104 LEU A N 1
ATOM 829 C CA . LEU A 1 104 ? 13.648 -3.041 -15.188 1 89.62 104 LEU A CA 1
ATOM 830 C C . LEU A 1 104 ? 14.344 -1.683 -15.203 1 89.62 104 LEU A C 1
ATOM 832 O O . LEU A 1 104 ? 15.539 -1.596 -15.484 1 89.62 104 LEU A O 1
ATOM 836 N N . ASN A 1 105 ? 13.547 -0.653 -14.93 1 87.25 105 ASN A N 1
ATOM 837 C CA . ASN A 1 105 ? 14.148 0.673 -14.922 1 87.25 105 ASN A CA 1
ATOM 838 C C . ASN A 1 105 ? 13.602 1.531 -13.781 1 87.25 105 ASN A C 1
ATOM 840 O O . ASN A 1 105 ? 12.609 1.165 -13.148 1 87.25 105 ASN A O 1
ATOM 844 N N . GLN A 1 106 ? 14.305 2.643 -13.656 1 91.81 106 GLN A N 1
ATOM 845 C CA . GLN A 1 106 ? 14.016 3.479 -12.5 1 91.81 106 GLN A CA 1
ATOM 846 C C . GLN A 1 106 ? 13.281 4.75 -12.906 1 91.81 106 GLN A C 1
ATOM 848 O O . GLN A 1 106 ? 13.141 5.676 -12.102 1 91.81 106 GLN A O 1
ATOM 853 N N . CYS A 1 107 ? 12.773 4.789 -14.102 1 92.19 107 CYS A N 1
ATOM 854 C CA . CYS A 1 107 ? 12.125 6.008 -14.594 1 92.19 107 CYS A CA 1
ATOM 855 C C . CYS A 1 107 ? 10.852 6.297 -13.812 1 92.19 107 CYS A C 1
ATOM 857 O O . CYS A 1 107 ? 10.008 5.414 -13.648 1 92.19 107 CYS A O 1
ATOM 859 N N . ALA A 1 108 ? 10.734 7.574 -13.438 1 94.38 108 ALA A N 1
ATOM 860 C CA . ALA A 1 108 ? 9.562 7.969 -12.656 1 94.38 108 ALA A CA 1
ATOM 861 C C . ALA A 1 108 ? 8.594 8.797 -13.5 1 94.38 108 ALA A C 1
ATOM 863 O O . ALA A 1 108 ? 8.969 9.312 -14.555 1 94.38 108 ALA A O 1
ATOM 864 N N . GLN A 1 109 ? 7.406 8.812 -13.055 1 92.88 109 GLN A N 1
ATOM 865 C CA . GLN A 1 109 ? 6.367 9.758 -13.445 1 92.88 109 GLN A CA 1
ATOM 866 C C . GLN A 1 109 ? 5.941 10.625 -12.266 1 92.88 109 GLN A C 1
ATOM 868 O O . GLN A 1 109 ? 5.867 10.148 -11.133 1 92.88 109 GLN A O 1
ATOM 873 N N . VAL A 1 110 ? 5.707 11.906 -12.625 1 94.75 110 VAL A N 1
ATOM 874 C CA . VAL A 1 110 ? 5.344 12.859 -11.578 1 94.75 110 VAL A CA 1
ATOM 875 C C . VAL A 1 110 ? 3.959 13.438 -11.867 1 94.75 110 VAL A C 1
ATOM 877 O O . VAL A 1 110 ? 3.721 13.977 -12.953 1 94.75 110 VAL A O 1
ATOM 880 N N . PHE A 1 111 ? 3.031 13.25 -10.969 1 94 111 PHE A N 1
ATOM 881 C CA . PHE A 1 111 ? 1.711 13.867 -11.008 1 94 111 PHE A CA 1
ATOM 882 C C . PHE A 1 111 ? 1.617 15.008 -10 1 94 111 PHE A C 1
ATOM 884 O O . PHE A 1 111 ? 2.102 14.898 -8.875 1 94 111 PHE A O 1
ATOM 891 N N . ILE A 1 112 ? 1.031 16.156 -10.414 1 95.5 112 ILE A N 1
ATOM 892 C CA . ILE A 1 112 ? 0.824 17.266 -9.5 1 95.5 112 ILE A CA 1
ATOM 893 C C . ILE A 1 112 ? -0.627 17.734 -9.578 1 95.5 112 ILE A C 1
ATOM 895 O O . ILE A 1 112 ? -1.17 17.922 -10.664 1 95.5 112 ILE A O 1
ATOM 899 N N . LYS A 1 113 ? -1.268 17.812 -8.523 1 95 113 LYS A N 1
ATOM 900 C CA . LYS A 1 113 ? -2.578 18.438 -8.359 1 95 113 LYS A CA 1
ATOM 901 C C . LYS A 1 113 ? -2.459 19.797 -7.688 1 95 113 LYS A C 1
ATOM 903 O O . LYS A 1 113 ? -1.986 19.906 -6.551 1 95 113 LYS A O 1
ATOM 908 N N . SER A 1 114 ? -2.793 20.812 -8.359 1 95.88 114 SER A N 1
ATOM 909 C CA . SER A 1 114 ? -2.766 22.188 -7.863 1 95.88 114 SER A CA 1
ATOM 910 C C . SER A 1 114 ? -4.172 22.688 -7.547 1 95.88 114 SER A C 1
ATOM 912 O O . SER A 1 114 ? -5 22.844 -8.445 1 95.88 114 SER A O 1
ATOM 914 N N . THR A 1 115 ? -4.43 23 -6.309 1 95.19 115 THR A N 1
ATOM 915 C CA . THR A 1 115 ? -5.75 23.453 -5.875 1 95.19 115 THR A CA 1
ATOM 916 C C . THR A 1 115 ? -5.668 24.812 -5.199 1 95.19 115 THR A C 1
ATOM 918 O O . THR A 1 115 ? -5.125 24.922 -4.098 1 95.19 115 THR A O 1
ATOM 921 N N . ALA A 1 116 ? -6.227 25.812 -5.809 1 96.44 116 ALA A N 1
ATOM 922 C CA . ALA A 1 116 ? -6.34 27.125 -5.188 1 96.44 116 ALA A CA 1
ATOM 923 C C . ALA A 1 116 ? -7.453 27.141 -4.145 1 96.44 116 ALA A C 1
ATOM 925 O O . ALA A 1 116 ? -8.57 26.688 -4.406 1 96.44 116 ALA A O 1
ATOM 926 N N . SER A 1 117 ? -7.094 27.625 -3.004 1 95.5 117 SER A N 1
ATOM 927 C CA . SER A 1 117 ? -8.062 27.75 -1.921 1 95.5 117 SER A CA 1
ATOM 928 C C . SER A 1 117 ? -7.574 28.719 -0.848 1 95.5 117 SER A C 1
ATOM 930 O O . SER A 1 117 ? -6.379 29.016 -0.765 1 95.5 117 SER A O 1
ATOM 932 N N . ARG A 1 118 ? -8.469 29.141 -0.024 1 95.69 118 ARG A N 1
ATOM 933 C CA . ARG A 1 118 ? -8.133 30.031 1.086 1 95.69 118 ARG A CA 1
ATOM 934 C C . ARG A 1 118 ? -7.984 29.25 2.385 1 95.69 118 ARG A C 1
ATOM 936 O O . ARG A 1 118 ? -8.617 29.578 3.391 1 95.69 118 ARG A O 1
ATOM 943 N N . ILE A 1 119 ? -7.066 28.344 2.373 1 94.81 119 ILE A N 1
ATOM 944 C CA . ILE A 1 119 ? -6.973 27.359 3.447 1 94.81 119 ILE A CA 1
ATOM 945 C C . ILE A 1 119 ? -6.328 28 4.676 1 94.81 119 ILE A C 1
ATOM 947 O O . ILE A 1 119 ? -6.395 27.453 5.777 1 94.81 119 ILE A O 1
ATOM 951 N N . TYR A 1 120 ? -5.777 29.188 4.539 1 96.69 120 TYR A N 1
ATOM 952 C CA . TYR A 1 120 ? -5.074 29.797 5.664 1 96.69 120 TYR A CA 1
ATOM 953 C C . TYR A 1 120 ? -5.812 31.031 6.168 1 96.69 120 TYR A C 1
ATOM 955 O O . TYR A 1 120 ? -5.266 31.812 6.953 1 96.69 120 TYR A O 1
ATOM 963 N N . ASP A 1 121 ? -7 31.203 5.645 1 95.38 121 ASP A N 1
ATOM 964 C CA . ASP A 1 121 ? -7.809 32.312 6.172 1 95.38 121 ASP A CA 1
ATOM 965 C C . ASP A 1 121 ? -8.047 32.125 7.672 1 95.38 121 ASP A C 1
ATOM 967 O O . ASP A 1 121 ? -8.523 31.078 8.117 1 95.38 121 ASP A O 1
ATOM 971 N N . GLY A 1 122 ? -7.68 33.156 8.406 1 94.81 122 GLY A N 1
ATOM 972 C CA . GLY A 1 122 ? -7.902 33.125 9.844 1 94.81 122 GLY A CA 1
ATOM 973 C C . GLY A 1 122 ? -6.867 32.312 10.594 1 94.81 122 GLY A C 1
ATOM 974 O O . GLY A 1 122 ? -6.961 32.125 11.812 1 94.81 122 GLY A O 1
ATOM 975 N N . VAL A 1 123 ? -5.93 31.766 9.906 1 95.62 123 VAL A N 1
ATOM 976 C CA . VAL A 1 123 ? -4.871 30.969 10.531 1 95.62 123 VAL A CA 1
ATOM 977 C C . VAL A 1 123 ? -3.699 31.891 10.898 1 95.62 123 VAL A C 1
ATOM 979 O O . VAL A 1 123 ? -3.248 32.688 10.07 1 95.62 123 VAL A O 1
ATOM 982 N N . GLU A 1 124 ? -3.271 31.797 12.102 1 92.88 124 GLU A N 1
ATOM 983 C CA . GLU A 1 124 ? -2.109 32.562 12.539 1 92.88 124 GLU A CA 1
ATOM 984 C C . GLU A 1 124 ? -0.81 31.844 12.172 1 92.88 124 GLU A C 1
ATOM 986 O O . GLU A 1 124 ? -0.715 30.625 12.289 1 92.88 124 GLU A O 1
ATOM 991 N N . PHE A 1 125 ? 0.152 32.594 11.711 1 93 125 PHE A N 1
ATOM 992 C CA . PHE A 1 125 ? 1.491 32.094 11.469 1 93 125 PHE A CA 1
ATOM 993 C C . PHE A 1 125 ? 2.445 32.5 12.578 1 93 125 PHE A C 1
ATOM 995 O O . PHE A 1 125 ? 2.572 33.719 12.867 1 93 125 PHE A O 1
ATOM 1002 N N . VAL A 1 126 ? 3.023 31.547 13.25 1 87.19 126 VAL A N 1
ATOM 1003 C CA . VAL A 1 126 ? 4.031 31.797 14.273 1 87.19 126 VAL A CA 1
ATOM 1004 C C . VAL A 1 126 ? 5.395 31.312 13.797 1 87.19 126 VAL A C 1
ATOM 1006 O O . VAL A 1 126 ? 5.59 30.109 13.609 1 87.19 126 VAL A O 1
ATOM 1009 N N . SER A 1 127 ? 6.375 32.219 13.648 1 86.31 127 SER A N 1
ATOM 1010 C CA . SER A 1 127 ? 7.707 31.922 13.133 1 86.31 127 SER A CA 1
ATOM 1011 C C . SER A 1 127 ? 7.621 31.156 11.82 1 86.31 127 SER A C 1
ATOM 1013 O O . SER A 1 127 ? 8.281 30.125 11.648 1 86.31 127 SER A O 1
ATOM 1015 N N . GLY A 1 128 ? 6.652 31.484 11.016 1 90.12 128 GLY A N 1
ATOM 1016 C CA . GLY A 1 128 ? 6.523 30.922 9.68 1 90.12 128 GLY A CA 1
ATOM 1017 C C . GLY A 1 128 ? 5.734 29.641 9.641 1 90.12 128 GLY A C 1
ATOM 1018 O O . GLY A 1 128 ? 5.543 29.047 8.57 1 90.12 128 GLY A O 1
ATOM 1019 N N . VAL A 1 129 ? 5.203 29.203 10.781 1 93.94 129 VAL A N 1
ATOM 1020 C CA . VAL A 1 129 ? 4.457 27.953 10.875 1 93.94 129 VAL A CA 1
ATOM 1021 C C . VAL A 1 129 ? 2.977 28.25 11.094 1 93.94 129 VAL A C 1
ATOM 1023 O O . VAL A 1 129 ? 2.615 28.969 12.031 1 93.94 129 VAL A O 1
ATOM 1026 N N . PRO A 1 130 ? 2.119 27.797 10.195 1 96.19 130 PRO A N 1
ATOM 1027 C CA . PRO A 1 130 ? 0.695 27.969 10.492 1 96.19 130 PRO A CA 1
ATOM 1028 C C . PRO A 1 130 ? 0.283 27.297 11.797 1 96.19 130 PRO A C 1
ATOM 1030 O O . PRO A 1 130 ? 0.725 26.172 12.086 1 96.19 130 PRO A O 1
ATOM 1033 N N . CYS A 1 131 ? -0.503 27.953 12.57 1 94.94 131 CYS A N 1
ATOM 1034 C CA . CYS A 1 131 ? -1.007 27.438 13.844 1 94.94 131 CYS A CA 1
ATOM 1035 C C . CYS A 1 131 ? -2.529 27.422 13.859 1 94.94 131 CYS A C 1
ATOM 1037 O O . CYS A 1 131 ? -3.168 28.469 13.844 1 94.94 131 CYS A O 1
ATOM 1039 N N . GLN A 1 132 ? -3.061 26.219 13.93 1 95.25 132 GLN A N 1
ATOM 1040 C CA . GLN A 1 132 ? -4.508 26.047 13.883 1 95.25 132 GLN A CA 1
ATOM 1041 C C . GLN A 1 132 ? -5.137 26.375 15.242 1 95.25 132 GLN A C 1
ATOM 1043 O O . GLN A 1 132 ? -4.434 26.469 16.25 1 95.25 132 GLN A O 1
ATOM 1048 N N . LYS A 1 133 ? -6.484 26.531 15.148 1 93.06 133 LYS A N 1
ATOM 1049 C CA . LYS A 1 133 ? -7.234 26.672 16.391 1 93.06 133 LYS A CA 1
ATOM 1050 C C . LYS A 1 133 ? -7.137 25.391 17.234 1 93.06 133 LYS A C 1
ATOM 1052 O O . LYS A 1 133 ? -7.031 24.297 16.688 1 93.06 133 LYS A O 1
ATOM 1057 N N . VAL A 1 134 ? -7.242 25.562 18.531 1 93.75 134 VAL A N 1
ATOM 1058 C CA . VAL A 1 134 ? -7.133 24.438 19.469 1 93.75 134 VAL A CA 1
ATOM 1059 C C . VAL A 1 134 ? -8.32 23.5 19.281 1 93.75 134 VAL A C 1
ATOM 1061 O O . VAL A 1 134 ? -9.445 23.938 19.047 1 93.75 134 VAL A O 1
ATOM 1064 N N . GLY A 1 135 ? -8.016 22.234 19.328 1 95.62 135 GLY A N 1
ATOM 1065 C CA . GLY A 1 135 ? -9.055 21.219 19.281 1 95.62 135 GLY A CA 1
ATOM 1066 C C . GLY A 1 135 ? -8.805 20.062 20.234 1 95.62 135 GLY A C 1
ATOM 1067 O O . GLY A 1 135 ? -7.984 20.172 21.141 1 95.62 135 GLY A O 1
ATOM 1068 N N . ARG A 1 136 ? -9.633 18.984 20.062 1 97.19 136 ARG A N 1
ATOM 1069 C CA . ARG A 1 136 ? -9.5 17.75 20.828 1 97.19 136 ARG A CA 1
ATOM 1070 C C . ARG A 1 136 ? -8.992 16.609 19.953 1 97.19 136 ARG A C 1
ATOM 1072 O O . ARG A 1 136 ? -9.125 16.656 18.734 1 97.19 136 ARG A O 1
ATOM 1079 N N . ALA A 1 137 ? -8.344 15.695 20.594 1 98.25 137 ALA A N 1
ATOM 1080 C CA . ALA A 1 137 ? -7.914 14.477 19.906 1 98.25 137 ALA A CA 1
ATOM 1081 C C . ALA A 1 137 ? -8.5 13.234 20.578 1 98.25 137 ALA A C 1
ATOM 1083 O O . ALA A 1 137 ? -8.93 13.289 21.734 1 98.25 137 ALA A O 1
ATOM 1084 N N . VAL A 1 138 ? -8.562 12.148 19.859 1 98.62 138 VAL A N 1
ATOM 1085 C CA . VAL A 1 138 ? -9.094 10.898 20.391 1 98.62 138 VAL A CA 1
ATOM 1086 C C . VAL A 1 138 ? -8.125 9.758 20.094 1 98.62 138 VAL A C 1
ATOM 1088 O O . VAL A 1 138 ? -7.52 9.703 19.016 1 98.62 138 VAL A O 1
ATOM 1091 N N . CYS A 1 139 ? -7.934 8.891 21.094 1 98.31 139 CYS A N 1
ATOM 1092 C CA . CYS A 1 139 ? -7.18 7.66 20.859 1 98.31 139 CYS A CA 1
ATOM 1093 C C . CYS A 1 139 ? -7.984 6.68 20.016 1 98.31 139 CYS A C 1
ATOM 1095 O O . CYS A 1 139 ? -9.102 6.305 20.391 1 98.31 139 CYS A O 1
ATOM 1097 N N . LEU A 1 140 ? -7.441 6.27 18.906 1 97.62 140 LEU A N 1
ATOM 1098 C CA . LEU A 1 140 ? -8.125 5.332 18.016 1 97.62 140 LEU A CA 1
ATOM 1099 C C . LEU A 1 140 ? -7.66 3.904 18.281 1 97.62 140 LEU A C 1
ATOM 1101 O O . LEU A 1 140 ? -6.547 3.686 18.75 1 97.62 140 LEU A O 1
ATOM 1105 N N . ASP A 1 141 ? -8.5 2.947 17.875 1 94 141 ASP A N 1
ATOM 1106 C CA . ASP A 1 141 ? -8.18 1.531 18.031 1 94 141 ASP A CA 1
ATOM 1107 C C . ASP A 1 141 ? -7.379 1.013 16.828 1 94 141 ASP A C 1
ATOM 1109 O O . ASP A 1 141 ? -6.648 0.027 16.953 1 94 141 ASP A O 1
ATOM 1113 N N . GLU A 1 142 ? -7.605 1.669 15.727 1 92.69 142 GLU A N 1
ATOM 1114 C CA . GLU A 1 142 ? -6.91 1.258 14.508 1 92.69 142 GLU A CA 1
ATOM 1115 C C . GLU A 1 142 ? -5.398 1.405 14.664 1 92.69 142 GLU A C 1
ATOM 1117 O O . GLU A 1 142 ? -4.926 2.332 15.32 1 92.69 142 GLU A O 1
ATOM 1122 N N . LYS A 1 143 ? -4.703 0.537 14.047 1 92.5 143 LYS A N 1
ATOM 1123 C CA . LYS A 1 143 ? -3.244 0.53 14.117 1 92.5 143 LYS A CA 1
ATOM 1124 C C . LYS A 1 143 ? -2.625 0.562 12.727 1 92.5 143 LYS A C 1
ATOM 1126 O O . LYS A 1 143 ? -3.295 0.263 11.734 1 92.5 143 LYS A O 1
ATOM 1131 N N . VAL A 1 144 ? -1.389 0.954 12.688 1 92.31 144 VAL A N 1
ATOM 1132 C CA . VAL A 1 144 ? -0.628 0.859 11.445 1 92.31 144 VAL A CA 1
ATOM 1133 C C . VAL A 1 144 ? 0.368 -0.294 11.531 1 92.31 144 VAL A C 1
ATOM 1135 O O . VAL A 1 144 ? 0.838 -0.633 12.625 1 92.31 144 VAL A O 1
ATOM 1138 N N . SER A 1 145 ? 0.716 -0.807 10.406 1 89.88 145 SER A N 1
ATOM 1139 C CA . SER A 1 145 ? 1.631 -1.939 10.305 1 89.88 145 SER A CA 1
ATOM 1140 C C . SER A 1 145 ? 3.061 -1.526 10.641 1 89.88 145 SER A C 1
ATOM 1142 O O . SER A 1 145 ? 3.396 -0.341 10.602 1 89.88 145 SER A O 1
ATOM 1144 N N . LEU A 1 146 ? 3.818 -2.527 11 1 88.31 146 LEU A N 1
ATOM 1145 C CA . LEU A 1 146 ? 5.266 -2.346 11.062 1 88.31 146 LEU A CA 1
ATOM 1146 C C . LEU A 1 146 ? 5.891 -2.465 9.68 1 88.31 146 LEU A C 1
ATOM 1148 O O . LEU A 1 146 ? 5.605 -3.416 8.945 1 88.31 146 LEU A O 1
ATOM 1152 N N . ARG A 1 147 ? 6.66 -1.534 9.375 1 88.38 147 ARG A N 1
ATOM 1153 C CA . ARG A 1 147 ? 7.254 -1.491 8.039 1 88.38 147 ARG A CA 1
ATOM 1154 C C . ARG A 1 147 ? 8.672 -2.059 8.055 1 88.38 147 ARG A C 1
ATOM 1156 O O . ARG A 1 147 ? 9.352 -2.016 9.078 1 88.38 147 ARG A O 1
ATOM 1163 N N . THR A 1 148 ? 9.039 -2.566 6.922 1 87.44 148 THR A N 1
ATOM 1164 C CA . THR A 1 148 ? 10.43 -2.979 6.754 1 87.44 148 THR A CA 1
ATOM 1165 C C . THR A 1 148 ? 11.336 -1.764 6.586 1 87.44 148 THR A C 1
ATOM 1167 O O . THR A 1 148 ? 10.875 -0.676 6.242 1 87.44 148 THR A O 1
ATOM 1170 N N . SER A 1 149 ? 12.617 -1.985 6.777 1 84.5 149 SER A N 1
ATOM 1171 C CA . SER A 1 149 ? 13.602 -0.915 6.906 1 84.5 149 SER A CA 1
ATOM 1172 C C . SER A 1 149 ? 13.586 -0.001 5.688 1 84.5 149 SER A C 1
ATOM 1174 O O . SER A 1 149 ? 13.703 1.22 5.816 1 84.5 149 SER A O 1
ATOM 1176 N N . ARG A 1 150 ? 13.375 -0.527 4.59 1 90.88 150 ARG A N 1
ATOM 1177 C CA . ARG A 1 150 ? 13.438 0.24 3.35 1 90.88 150 ARG A CA 1
ATOM 1178 C C . ARG A 1 150 ? 12.359 1.317 3.318 1 90.88 150 ARG A C 1
ATOM 1180 O O . ARG A 1 150 ? 12.547 2.375 2.715 1 90.88 150 ARG A O 1
ATOM 1187 N N . PHE A 1 151 ? 11.273 1.072 4 1 94.31 151 PHE A N 1
ATOM 1188 C CA . PHE A 1 151 ? 10.109 1.912 3.766 1 94.31 151 PHE A CA 1
ATOM 1189 C C . PHE A 1 151 ? 9.805 2.77 4.988 1 94.31 151 PHE A C 1
ATOM 1191 O O . PHE A 1 151 ? 8.906 3.615 4.953 1 94.31 151 PHE A O 1
ATOM 1198 N N . ILE A 1 152 ? 10.555 2.592 6.02 1 92.94 152 ILE A N 1
ATOM 1199 C CA . ILE A 1 152 ? 10.32 3.328 7.258 1 92.94 152 ILE A CA 1
ATOM 1200 C C . ILE A 1 152 ? 10.469 4.824 7 1 92.94 152 ILE A C 1
ATOM 1202 O O . ILE A 1 152 ? 11.422 5.258 6.359 1 92.94 152 ILE A O 1
ATOM 1206 N N . GLY A 1 153 ? 9.461 5.543 7.43 1 96.44 153 GLY A N 1
ATOM 1207 C CA . GLY A 1 153 ? 9.547 6.992 7.371 1 96.44 153 GLY A CA 1
ATOM 1208 C C . GLY A 1 153 ? 9.047 7.57 6.059 1 96.44 153 GLY A C 1
ATOM 1209 O O . GLY A 1 153 ? 8.844 8.781 5.945 1 96.44 153 GLY A O 1
ATOM 1210 N N . LEU A 1 154 ? 8.836 6.734 5.051 1 97.75 154 LEU A N 1
ATOM 1211 C CA . LEU A 1 154 ? 8.414 7.223 3.744 1 97.75 154 LEU A CA 1
ATOM 1212 C C . LEU A 1 154 ? 6.906 7.477 3.723 1 97.75 154 LEU A C 1
ATOM 1214 O O . LEU A 1 154 ? 6.141 6.734 4.34 1 97.75 154 LEU A O 1
ATOM 1218 N N . LYS A 1 155 ? 6.496 8.5 3.07 1 98.06 155 LYS A N 1
ATOM 1219 C CA . LYS A 1 155 ? 5.086 8.781 2.818 1 98.06 155 LYS A CA 1
ATOM 1220 C C . LYS A 1 155 ? 4.621 8.148 1.511 1 98.06 155 LYS A C 1
ATOM 1222 O O . LYS A 1 155 ? 4.539 8.82 0.483 1 98.06 155 LYS A O 1
ATOM 1227 N N . LEU A 1 156 ? 4.238 6.91 1.576 1 97.88 156 LEU A N 1
ATOM 1228 C CA . LEU A 1 156 ? 3.941 6.074 0.418 1 97.88 156 LEU A CA 1
ATOM 1229 C C . LEU A 1 156 ? 2.498 6.266 -0.033 1 97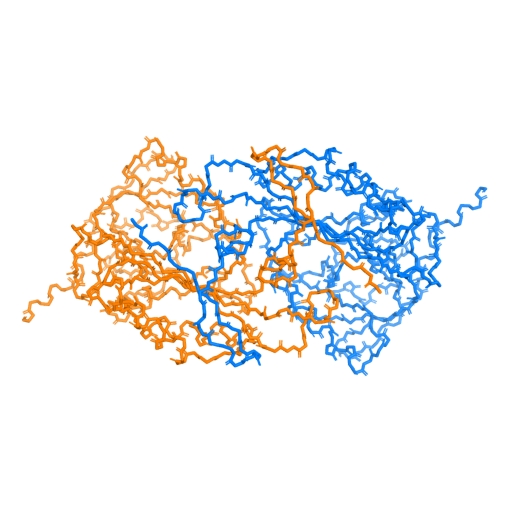.88 156 LEU A C 1
ATOM 1231 O O . LEU A 1 156 ? 1.638 6.641 0.768 1 97.88 156 LEU A O 1
ATOM 1235 N N . ILE A 1 157 ? 2.258 5.961 -1.309 1 97.56 157 ILE A N 1
ATOM 1236 C CA . ILE A 1 157 ? 0.879 5.953 -1.787 1 97.56 157 ILE A CA 1
ATOM 1237 C C . ILE A 1 157 ? 0.212 4.629 -1.421 1 97.56 157 ILE A C 1
ATOM 1239 O O . ILE A 1 157 ? -1.006 4.488 -1.548 1 97.56 157 ILE A O 1
ATOM 1243 N N . SER A 1 158 ? 0.944 3.66 -0.982 1 96.12 158 SER A N 1
ATOM 1244 C CA . SER A 1 158 ? 0.418 2.471 -0.321 1 96.12 158 SER A CA 1
ATOM 1245 C C . SER A 1 158 ? -0.021 2.779 1.106 1 96.12 158 SER A C 1
ATOM 1247 O O . SER A 1 158 ? 0.59 2.305 2.066 1 96.12 158 SER A O 1
ATOM 1249 N N . SER A 1 159 ? -1.099 3.529 1.234 1 95.44 159 SER A N 1
ATOM 1250 C CA . SER A 1 159 ? -1.568 4.039 2.518 1 95.44 159 SER A CA 1
ATOM 1251 C C . SER A 1 159 ? -2.979 3.545 2.826 1 95.44 159 SER A C 1
ATOM 1253 O O . SER A 1 159 ? -3.779 4.27 3.42 1 95.44 159 SER A O 1
ATOM 1255 N N . HIS A 1 160 ? -3.234 2.293 2.461 1 95.5 160 HIS A N 1
ATOM 1256 C CA . HIS A 1 160 ? -4.57 1.734 2.637 1 95.5 160 HIS A CA 1
ATOM 1257 C C . HIS A 1 160 ? -4.973 1.725 4.109 1 95.5 160 HIS A C 1
ATOM 1259 O O . HIS A 1 160 ? -6.148 1.899 4.434 1 95.5 160 HIS A O 1
ATOM 1265 N N . GLU A 1 161 ? -4.07 1.594 5.004 1 95.06 161 GLU A N 1
ATOM 1266 C CA . GLU A 1 161 ? -4.391 1.579 6.426 1 95.06 161 GLU A CA 1
ATOM 1267 C C . GLU A 1 161 ? -4.887 2.945 6.895 1 95.06 161 GLU A C 1
ATOM 1269 O O . GLU A 1 161 ? -5.82 3.033 7.695 1 95.06 161 GLU A O 1
ATOM 1274 N N . GLN A 1 162 ? -4.242 3.992 6.371 1 95.12 162 GLN A N 1
ATOM 1275 C CA . GLN A 1 162 ? -4.617 5.352 6.734 1 95.12 162 GLN A CA 1
ATOM 1276 C C . GLN A 1 162 ? -6.055 5.66 6.32 1 95.12 162 GLN A C 1
ATOM 1278 O O . GLN A 1 162 ? -6.738 6.457 6.965 1 95.12 162 GLN A O 1
ATOM 1283 N N . VAL A 1 163 ? -6.5 4.992 5.266 1 95.88 163 VAL A N 1
ATOM 1284 C CA . VAL A 1 163 ? -7.871 5.176 4.793 1 95.88 163 VAL A CA 1
ATOM 1285 C C . VAL A 1 163 ? -8.852 4.785 5.898 1 95.88 163 VAL A C 1
ATOM 1287 O O . VAL A 1 163 ? -9.758 5.555 6.23 1 95.88 163 VAL A O 1
ATOM 1290 N N . PHE A 1 164 ? -8.633 3.729 6.582 1 95.31 164 PHE A N 1
ATOM 1291 C CA . PHE A 1 164 ? -9.57 3.221 7.578 1 95.31 164 PHE A CA 1
ATOM 1292 C C . PHE A 1 164 ? -9.359 3.91 8.922 1 95.31 164 PHE A C 1
ATOM 1294 O O . PHE A 1 164 ? -10.305 4.113 9.68 1 95.31 164 PHE A O 1
ATOM 1301 N N . ILE A 1 165 ? -8.148 4.273 9.148 1 95.94 165 ILE A N 1
ATOM 1302 C CA . ILE A 1 165 ? -7.84 5.059 10.344 1 95.94 165 ILE A CA 1
ATOM 1303 C C . ILE A 1 165 ? -8.562 6.402 10.273 1 95.94 165 ILE A C 1
ATOM 1305 O O . ILE A 1 165 ? -9.188 6.828 11.242 1 95.94 165 ILE A O 1
ATOM 1309 N N . HIS A 1 166 ? -8.469 6.984 9.133 1 95.5 166 HIS A N 1
ATOM 1310 C CA . HIS A 1 166 ? -9.133 8.273 8.977 1 95.5 166 HIS A CA 1
ATOM 1311 C C . HIS A 1 166 ? -10.648 8.125 9.023 1 95.5 166 HIS A C 1
ATOM 1313 O O . HIS A 1 166 ? -11.344 9 9.539 1 95.5 166 HIS A O 1
ATOM 1319 N N . ARG A 1 167 ? -11.141 7.043 8.445 1 94.69 167 ARG A N 1
ATOM 1320 C CA . ARG A 1 167 ? -12.578 6.781 8.547 1 94.69 167 ARG A CA 1
ATOM 1321 C C . ARG A 1 167 ? -13.016 6.695 10.008 1 94.69 167 ARG A C 1
ATOM 1323 O O . ARG A 1 167 ? -14.062 7.227 10.383 1 94.69 167 ARG A O 1
ATOM 1330 N N . ALA A 1 168 ? -12.266 6.035 10.812 1 95.19 168 ALA A N 1
ATOM 1331 C CA . ALA A 1 168 ? -12.562 5.941 12.242 1 95.19 168 ALA A CA 1
ATOM 1332 C C . ALA A 1 168 ? -12.602 7.324 12.883 1 95.19 168 ALA A C 1
ATOM 1334 O O . ALA A 1 168 ? -13.469 7.605 13.719 1 95.19 168 ALA A O 1
ATOM 1335 N N . LEU A 1 169 ? -11.68 8.156 12.508 1 96.5 169 LEU A N 1
ATOM 1336 C CA . LEU A 1 169 ? -11.664 9.523 13.023 1 96.5 169 LEU A CA 1
ATOM 1337 C C . LEU A 1 169 ? -12.938 10.258 12.641 1 96.5 169 LEU A C 1
ATOM 1339 O O . LEU A 1 169 ? -13.539 10.945 13.469 1 96.5 169 LEU A O 1
ATOM 1343 N N . LEU A 1 170 ? -13.32 10.125 11.391 1 94.56 170 LEU A N 1
ATOM 1344 C CA . LEU A 1 170 ? -14.523 10.805 10.914 1 94.56 170 LEU A CA 1
ATOM 1345 C C . LEU A 1 170 ? -15.742 10.391 11.727 1 94.56 170 LEU A C 1
ATOM 1347 O O . LEU A 1 170 ? -16.609 11.227 12.023 1 94.56 170 LEU A O 1
ATOM 1351 N N . VAL A 1 171 ? -15.828 9.172 12.133 1 94.38 171 VAL A N 1
ATOM 1352 C CA . VAL A 1 171 ? -16.938 8.688 12.953 1 94.38 171 VAL A CA 1
ATOM 1353 C C . VAL A 1 171 ? -16.938 9.43 14.289 1 94.38 171 VAL A C 1
ATOM 1355 O O . VAL A 1 171 ? -18 9.867 14.75 1 94.38 171 VAL A O 1
ATOM 1358 N N . HIS A 1 172 ? -15.805 9.578 14.883 1 95.94 172 HIS A N 1
ATOM 1359 C CA . HIS A 1 172 ? -15.711 10.312 16.141 1 95.94 172 HIS A CA 1
ATOM 1360 C C . HIS A 1 172 ? -16.094 11.781 15.953 1 95.94 172 HIS A C 1
ATOM 1362 O O . HIS A 1 172 ? -16.734 12.375 16.812 1 95.94 172 HIS A O 1
ATOM 1368 N N . GLN A 1 173 ? -15.703 12.297 14.812 1 94.62 173 GLN A N 1
ATOM 1369 C CA . GLN A 1 173 ? -15.969 13.703 14.531 1 94.62 173 GLN A CA 1
ATOM 1370 C C . GLN A 1 173 ? -17.453 13.953 14.312 1 94.62 173 GLN A C 1
ATOM 1372 O O . GLN A 1 173 ? -17.953 15.062 14.555 1 94.62 173 GLN A O 1
ATOM 1377 N N . GLU A 1 174 ? -18.125 12.961 13.805 1 93.25 174 GLU A N 1
ATOM 1378 C CA . GLU A 1 174 ? -19.562 13.078 13.648 1 93.25 174 GLU A CA 1
ATOM 1379 C C . GLU A 1 174 ? -20.25 13.273 15 1 93.25 174 GLU A C 1
ATOM 1381 O O . GLU A 1 174 ? -21.266 13.969 15.086 1 93.25 174 GLU A O 1
ATOM 1386 N N . SER A 1 175 ? -19.734 12.688 16 1 92.62 175 SER A N 1
ATOM 1387 C CA . SER A 1 175 ? -20.328 12.75 17.344 1 92.62 175 SER A CA 1
ATOM 1388 C C . SER A 1 175 ? -19.812 13.961 18.109 1 92.62 175 SER A C 1
ATOM 1390 O O . SER A 1 175 ? -20.5 14.461 19 1 92.62 175 SER A O 1
ATOM 1392 N N . ASN A 1 176 ? -18.625 14.422 17.797 1 94.62 176 ASN A N 1
ATOM 1393 C CA . ASN A 1 176 ? -17.984 15.547 18.469 1 94.62 176 ASN A CA 1
ATOM 1394 C C . ASN A 1 176 ? -17.109 16.344 17.5 1 94.62 176 ASN A C 1
ATOM 1396 O O . ASN A 1 176 ? -15.969 15.984 17.234 1 94.62 176 ASN A O 1
ATOM 1400 N N . SER A 1 177 ? -17.578 17.469 17.062 1 92.62 177 SER A N 1
ATOM 1401 C CA . SER A 1 177 ? -16.922 18.266 16.047 1 92.62 177 SER A CA 1
ATOM 1402 C C . SER A 1 177 ? -15.672 18.953 16.594 1 92.62 177 SER A C 1
ATOM 1404 O O . SER A 1 177 ? -14.859 19.484 15.836 1 92.62 177 SER A O 1
ATOM 1406 N N . GLY A 1 178 ? -15.508 18.922 17.859 1 95.69 178 GLY A N 1
ATOM 1407 C CA . GLY A 1 178 ? -14.305 19.484 18.453 1 95.69 178 GLY A CA 1
ATOM 1408 C C . GLY A 1 178 ? -13.086 18.609 18.266 1 95.69 178 GLY A C 1
ATOM 1409 O O . GLY A 1 178 ? -11.953 19.062 18.469 1 95.69 178 GLY A O 1
ATOM 1410 N N . ILE A 1 179 ? -13.375 17.328 17.922 1 97.5 179 ILE A N 1
ATOM 1411 C CA . ILE A 1 179 ? -12.281 16.406 17.641 1 97.5 179 ILE A CA 1
ATOM 1412 C C . ILE A 1 179 ? -11.656 16.75 16.297 1 97.5 179 ILE A C 1
ATOM 1414 O O . ILE A 1 179 ? -12.344 16.734 15.266 1 97.5 179 ILE A O 1
ATOM 1418 N N . VAL A 1 180 ? -10.328 16.984 16.297 1 96.56 180 VAL A N 1
ATOM 1419 C CA . VAL A 1 180 ? -9.719 17.438 15.055 1 96.56 180 VAL A CA 1
ATOM 1420 C C . VAL A 1 180 ? -8.695 16.422 14.578 1 96.56 180 VAL A C 1
ATOM 1422 O O . VAL A 1 180 ? -8.234 16.469 13.43 1 96.56 180 VAL A O 1
ATOM 1425 N N . GLU A 1 181 ? -8.305 15.492 15.477 1 97.81 181 GLU A N 1
ATOM 1426 C CA . GLU A 1 181 ? -7.301 14.508 15.094 1 97.81 181 GLU A CA 1
ATOM 1427 C C . GLU A 1 181 ? -7.414 13.242 15.945 1 97.81 181 GLU A C 1
ATOM 1429 O O . GLU A 1 181 ? -8.094 13.25 16.984 1 97.81 181 GLU A O 1
ATOM 1434 N N . GLY A 1 182 ? -6.855 12.18 15.469 1 98.19 182 GLY A N 1
ATOM 1435 C CA . GLY A 1 182 ? -6.766 10.922 16.203 1 98.19 182 GLY A CA 1
ATOM 1436 C C . GLY A 1 182 ? -5.336 10.484 16.453 1 98.19 182 GLY A C 1
ATOM 1437 O O . GLY A 1 182 ? -4.457 10.688 15.617 1 98.19 182 GLY A O 1
ATOM 1438 N N . LEU A 1 183 ? -5.105 9.906 17.594 1 98.62 183 LEU A N 1
ATOM 1439 C CA . LEU A 1 183 ? -3.828 9.305 17.938 1 98.62 183 LEU A CA 1
ATOM 1440 C C . LEU A 1 183 ? -3.828 7.812 17.625 1 98.62 183 LEU A C 1
ATOM 1442 O O . LEU A 1 183 ? -4.754 7.09 18 1 98.62 183 LEU A O 1
ATOM 1446 N N . ILE A 1 184 ? -2.768 7.359 16.953 1 97.31 184 ILE A N 1
ATOM 1447 C CA . ILE A 1 184 ? -2.785 5.996 16.422 1 97.31 184 ILE A CA 1
ATOM 1448 C C . ILE A 1 184 ? -1.571 5.227 16.938 1 97.31 184 ILE A C 1
ATOM 1450 O O . ILE A 1 184 ? -0.497 5.805 17.125 1 97.31 184 ILE A O 1
ATOM 1454 N N . LYS A 1 185 ? -1.762 3.896 17.062 1 95.56 185 LYS A N 1
ATOM 1455 C CA . LYS A 1 185 ? -0.694 2.99 17.469 1 95.56 185 LYS A CA 1
ATOM 1456 C C . LYS A 1 185 ? -0.102 2.256 16.281 1 95.56 185 LYS A C 1
ATOM 1458 O O . LYS A 1 185 ? -0.748 2.139 15.227 1 95.56 185 LYS A O 1
ATOM 1463 N N . SER A 1 186 ? 1.101 1.848 16.469 1 92.75 186 SER A N 1
ATOM 1464 C CA . SER A 1 186 ? 1.643 0.822 15.586 1 92.75 186 SER A CA 1
ATOM 1465 C C . SER A 1 186 ? 1.211 -0.573 16.031 1 92.75 186 SER A C 1
ATOM 1467 O O . SER A 1 186 ? 0.662 -0.743 17.109 1 92.75 186 SER A O 1
ATOM 1469 N N . ALA A 1 187 ? 1.45 -1.481 15.195 1 87.06 187 ALA A N 1
ATOM 1470 C CA . ALA A 1 187 ? 1.116 -2.869 15.508 1 87.06 187 ALA A CA 1
ATOM 1471 C C . ALA A 1 187 ? 1.89 -3.359 16.734 1 87.06 187 ALA A C 1
ATOM 1473 O O . ALA A 1 187 ? 1.495 -4.336 17.375 1 87.06 187 ALA A O 1
ATOM 1474 N N . SER A 1 188 ? 2.955 -2.711 17.062 1 85.12 188 SER A N 1
ATOM 1475 C CA . SER A 1 188 ? 3.725 -3.082 18.25 1 85.12 188 SER A CA 1
ATOM 1476 C C . SER A 1 188 ? 3.047 -2.598 19.531 1 85.12 188 SER A C 1
ATOM 1478 O O . SER A 1 188 ? 3.391 -3.039 20.625 1 85.12 188 SER A O 1
ATOM 1480 N N . GLY A 1 189 ? 2.15 -1.622 19.375 1 91.38 189 GLY A N 1
ATOM 1481 C CA . GLY A 1 189 ? 1.388 -1.176 20.531 1 91.38 189 GLY A CA 1
ATOM 1482 C C . GLY A 1 189 ? 1.756 0.225 20.984 1 91.38 189 GLY A C 1
ATOM 1483 O O . GLY A 1 189 ? 1.069 0.812 21.828 1 91.38 189 GLY A O 1
ATOM 1484 N N . ASP A 1 190 ? 2.809 0.773 20.453 1 95.06 190 ASP A N 1
ATOM 1485 C CA . ASP A 1 190 ? 3.203 2.133 20.812 1 95.06 190 ASP A CA 1
ATOM 1486 C C . ASP A 1 190 ? 2.441 3.162 19.969 1 95.06 190 ASP A C 1
ATOM 1488 O O . ASP A 1 190 ? 2.123 2.912 18.812 1 95.06 190 ASP A O 1
ATOM 1492 N N . TRP A 1 191 ? 2.141 4.297 20.625 1 97.44 191 TRP A N 1
ATOM 1493 C CA . TRP A 1 191 ? 1.547 5.41 19.891 1 97.44 191 TRP A CA 1
ATOM 1494 C C . TRP A 1 191 ? 2.568 6.055 18.953 1 97.44 191 TRP A C 1
ATOM 1496 O O . TRP A 1 191 ? 3.701 6.324 19.359 1 97.44 191 TRP A O 1
ATOM 1506 N N . VAL A 1 192 ? 2.188 6.34 17.719 1 97 192 VAL A N 1
ATOM 1507 C CA . VAL A 1 192 ? 3.254 6.664 16.781 1 97 192 VAL A CA 1
ATOM 1508 C C . VAL A 1 192 ? 2.922 7.965 16.047 1 97 192 VAL A C 1
ATOM 1510 O O . VAL A 1 192 ? 3.82 8.695 15.633 1 97 192 VAL A O 1
ATOM 1513 N N . SER A 1 193 ? 1.663 8.312 15.812 1 97.62 193 SER A N 1
ATOM 1514 C CA . SER A 1 193 ? 1.34 9.461 14.977 1 97.62 193 SER A CA 1
ATOM 1515 C C . SER A 1 193 ? -0.144 9.805 15.062 1 97.62 193 SER A C 1
ATOM 1517 O O . SER A 1 193 ? -0.902 9.141 15.766 1 97.62 193 SER A O 1
ATOM 1519 N N . GLY A 1 194 ? -0.522 10.867 14.438 1 97.56 194 GLY A N 1
ATOM 1520 C CA . GLY A 1 194 ? -1.915 11.133 14.117 1 97.56 194 GLY A CA 1
ATOM 1521 C C . GLY A 1 194 ? -2.375 10.438 12.844 1 97.56 194 GLY A C 1
ATOM 1522 O O . GLY A 1 194 ? -1.633 9.648 12.258 1 97.56 194 GLY A O 1
ATOM 1523 N N . THR A 1 195 ? -3.6 10.766 12.438 1 96.5 195 THR A N 1
ATOM 1524 C CA . THR A 1 195 ? -4.176 10.18 11.234 1 96.5 195 THR A CA 1
ATOM 1525 C C . THR A 1 195 ? 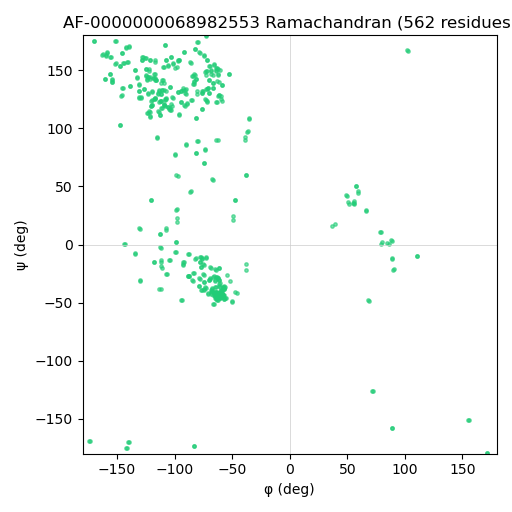-3.613 10.844 9.977 1 96.5 195 THR A C 1
ATOM 1527 O O . THR A 1 195 ? -3.498 10.211 8.93 1 96.5 195 THR A O 1
ATOM 1530 N N . THR A 1 196 ? -3.244 12.125 10.094 1 95.88 196 THR A N 1
ATOM 1531 C CA . THR A 1 196 ? -2.803 12.867 8.914 1 95.88 196 THR A CA 1
ATOM 1532 C C . THR A 1 196 ? -1.477 13.57 9.18 1 95.88 196 THR A C 1
ATOM 1534 O O . THR A 1 196 ? -1.09 14.477 8.438 1 95.88 196 THR A O 1
ATOM 1537 N N . GLY A 1 197 ? -0.816 13.203 10.266 1 97.38 197 GLY A N 1
ATOM 1538 C CA . GLY A 1 197 ? 0.425 13.883 10.602 1 97.38 197 GLY A CA 1
ATOM 1539 C C . GLY A 1 197 ? 1.144 13.258 11.781 1 97.38 197 GLY A C 1
ATOM 1540 O O . GLY A 1 197 ? 0.843 12.125 12.172 1 97.38 197 GLY A O 1
ATOM 1541 N N . ASN A 1 198 ? 2.189 13.984 12.305 1 98.38 198 ASN A N 1
ATOM 1542 C CA . ASN A 1 198 ? 2.973 13.555 13.453 1 98.38 198 ASN A CA 1
ATOM 1543 C C . ASN A 1 198 ? 2.404 14.102 14.758 1 98.38 198 ASN A C 1
ATOM 1545 O O . ASN A 1 198 ? 1.531 14.977 14.742 1 98.38 198 ASN A O 1
ATOM 1549 N N . VAL A 1 199 ? 2.879 13.523 15.836 1 98.25 199 VAL A N 1
ATOM 1550 C CA . VAL A 1 199 ? 2.406 13.961 17.141 1 98.25 199 VAL A CA 1
ATOM 1551 C C . VAL A 1 199 ? 3.594 14.383 18 1 98.25 199 VAL A C 1
ATOM 1553 O O . VAL A 1 199 ? 4.672 13.789 17.922 1 98.25 199 VAL A O 1
ATOM 1556 N N . CYS A 1 200 ? 3.416 15.398 18.75 1 96.94 200 CYS A N 1
ATOM 1557 C CA . CYS A 1 200 ? 4.297 15.82 19.828 1 96.94 200 CYS A CA 1
ATOM 1558 C C . CYS A 1 200 ? 3.541 15.898 21.156 1 96.94 200 CYS A C 1
ATOM 1560 O O . CYS A 1 200 ? 2.365 16.266 21.172 1 96.94 200 CYS A O 1
ATOM 1562 N N . TYR A 1 201 ? 4.203 15.555 22.172 1 96.62 201 TYR A N 1
ATOM 1563 C CA . TYR A 1 201 ? 3.576 15.539 23.484 1 96.62 201 TYR A CA 1
ATOM 1564 C C . TYR A 1 201 ? 4.539 16.031 24.562 1 96.62 201 TYR A C 1
ATOM 1566 O O . TYR A 1 201 ? 5.754 16.031 24.359 1 96.62 201 TYR A O 1
ATOM 1574 N N . CYS A 1 202 ? 3.949 16.484 25.625 1 95.25 202 CYS A N 1
ATOM 1575 C CA . CYS A 1 202 ? 4.742 17.078 26.703 1 95.25 202 CYS A CA 1
ATOM 1576 C C . CYS A 1 202 ? 4.598 16.266 28 1 95.25 202 CYS A C 1
ATOM 1578 O O . CYS A 1 202 ? 3.482 15.977 28.422 1 95.25 202 CYS A O 1
ATOM 1580 N N . ILE A 1 203 ? 5.703 15.875 28.547 1 94.94 203 ILE A N 1
ATOM 1581 C CA . ILE A 1 203 ? 5.773 15.242 29.859 1 94.94 203 ILE A CA 1
ATOM 1582 C C . ILE A 1 203 ? 6.848 15.922 30.703 1 94.94 203 ILE A C 1
ATOM 1584 O O . ILE A 1 203 ? 7.992 16.078 30.266 1 94.94 203 ILE A O 1
ATOM 1588 N N . ASP A 1 204 ? 6.438 16.328 31.859 1 92.69 204 ASP A N 1
ATOM 1589 C CA . ASP A 1 204 ? 7.348 16.969 32.812 1 92.69 204 ASP A CA 1
ATOM 1590 C C . ASP A 1 204 ? 8.055 18.172 32.188 1 92.69 204 ASP A C 1
ATOM 1592 O O . ASP A 1 204 ? 9.266 18.312 32.312 1 92.69 204 ASP A O 1
ATOM 1596 N N . GLY A 1 205 ? 7.371 18.859 31.359 1 89.62 205 GLY A N 1
ATOM 1597 C CA . GLY A 1 205 ? 7.859 20.109 30.812 1 89.62 205 GLY A CA 1
ATOM 1598 C C . GLY A 1 205 ? 8.734 19.922 29.578 1 89.62 205 GLY A C 1
ATOM 1599 O O . GLY A 1 205 ? 9.227 20.891 29 1 89.62 205 GLY A O 1
ATOM 1600 N N . VAL A 1 206 ? 8.906 18.703 29.203 1 92.69 206 VAL A N 1
ATOM 1601 C CA . VAL A 1 206 ? 9.75 18.406 28.062 1 92.69 206 VAL A CA 1
ATOM 1602 C C . VAL A 1 206 ? 8.891 17.906 26.906 1 92.69 206 VAL A C 1
ATOM 1604 O O . VAL A 1 206 ? 8.008 17.062 27.094 1 92.69 206 VAL A O 1
ATOM 1607 N N . TRP A 1 207 ? 9.102 18.438 25.703 1 94.19 207 TRP A N 1
ATOM 1608 C CA . TRP A 1 207 ? 8.367 18.031 24.516 1 94.19 207 TRP A CA 1
ATOM 1609 C C . TRP A 1 207 ? 9.078 16.891 23.797 1 94.19 207 TRP A C 1
ATOM 1611 O O . TRP A 1 207 ? 10.297 16.938 23.594 1 94.19 207 TRP A O 1
ATOM 1621 N N . TYR A 1 208 ? 8.242 15.906 23.453 1 96.19 208 TYR A N 1
ATOM 1622 C CA . TYR A 1 208 ? 8.742 14.719 22.781 1 96.19 208 TYR A CA 1
ATOM 1623 C C . TYR A 1 208 ? 7.945 14.43 21.516 1 96.19 208 TYR A C 1
ATOM 1625 O O . TYR A 1 208 ? 6.844 14.953 21.328 1 96.19 208 TYR A O 1
ATOM 1633 N N . THR A 1 209 ? 8.516 13.688 20.609 1 97.75 209 THR A N 1
ATOM 1634 C CA . THR A 1 209 ? 7.82 13.031 19.516 1 97.75 209 THR A CA 1
ATOM 1635 C C . THR A 1 209 ? 8.258 11.578 19.391 1 97.75 209 THR A C 1
ATOM 1637 O O . THR A 1 209 ? 9.406 11.242 19.672 1 97.75 209 THR A O 1
ATOM 1640 N N . PRO A 1 210 ? 7.367 10.719 19.062 1 98 210 PRO A N 1
ATOM 1641 C CA . PRO A 1 210 ? 7.73 9.305 18.938 1 98 210 PRO A CA 1
ATOM 1642 C C . PRO A 1 210 ? 8.797 9.055 17.875 1 98 210 PRO A C 1
ATOM 1644 O O . PRO A 1 210 ? 8.875 9.805 16.891 1 98 210 PRO A O 1
ATOM 1647 N N . PRO A 1 211 ? 9.617 7.984 18.109 1 96.88 211 PRO A N 1
ATOM 1648 C CA . PRO A 1 211 ? 10.586 7.641 17.078 1 96.88 211 PRO A CA 1
ATOM 1649 C C . PRO A 1 211 ? 9.938 7.066 15.812 1 96.88 211 PRO A C 1
ATOM 1651 O O . PRO A 1 211 ? 8.828 6.527 15.883 1 96.88 211 PRO A O 1
ATOM 1654 N N . ILE A 1 212 ? 10.633 7.246 14.688 1 94.44 212 ILE A N 1
ATOM 1655 C CA . ILE A 1 212 ? 10.266 6.613 13.43 1 94.44 212 ILE A CA 1
ATOM 1656 C C . ILE A 1 212 ? 11.125 5.375 13.195 1 94.44 212 ILE A C 1
ATOM 1658 O O . ILE A 1 212 ? 12.086 5.418 12.43 1 94.44 212 ILE A O 1
ATOM 1662 N N . THR A 1 213 ? 10.812 4.285 13.859 1 89.5 213 THR A N 1
ATOM 1663 C CA . THR A 1 213 ? 11.664 3.104 13.812 1 89.5 213 THR A CA 1
ATOM 1664 C C . THR A 1 213 ? 10.961 1.954 13.102 1 89.5 213 THR A C 1
ATOM 1666 O O . THR A 1 213 ? 11.586 1.192 12.367 1 89.5 213 THR A O 1
ATOM 1669 N N . ASP A 1 214 ? 9.703 1.865 13.352 1 86.31 214 ASP A N 1
ATOM 1670 C CA . ASP A 1 214 ? 9.031 0.724 12.742 1 86.31 214 ASP A CA 1
ATOM 1671 C C . ASP A 1 214 ? 7.711 1.146 12.102 1 86.31 214 ASP A C 1
ATOM 1673 O O . ASP A 1 214 ? 7.051 0.342 11.438 1 86.31 214 ASP A O 1
ATOM 1677 N N . ALA A 1 215 ? 7.363 2.387 12.359 1 90.62 215 ALA A N 1
ATOM 1678 C CA . ALA A 1 215 ? 6.148 2.951 11.773 1 90.62 215 ALA A CA 1
ATOM 1679 C C . ALA A 1 215 ? 6.195 4.477 11.773 1 90.62 215 ALA A C 1
ATOM 1681 O O . ALA A 1 215 ? 7.023 5.078 12.469 1 90.62 215 ALA A O 1
ATOM 1682 N N . GLY A 1 216 ? 5.32 5.004 10.938 1 93.38 216 GLY A N 1
ATOM 1683 C CA . GLY A 1 216 ? 5.211 6.453 10.906 1 93.38 216 GLY A CA 1
ATOM 1684 C C . GLY A 1 216 ? 5.906 7.078 9.711 1 93.38 216 GLY A C 1
ATOM 1685 O O . GLY A 1 216 ? 6.699 6.418 9.031 1 93.38 216 GLY A O 1
ATOM 1686 N N . VAL A 1 217 ? 5.617 8.281 9.5 1 97.31 217 VAL A N 1
ATOM 1687 C CA . VAL A 1 217 ? 6.203 9.07 8.422 1 97.31 217 VAL A CA 1
ATOM 1688 C C . VAL A 1 217 ? 7.188 10.086 8.992 1 97.31 217 VAL A C 1
ATOM 1690 O O . VAL A 1 217 ? 6.906 10.727 10.008 1 97.31 217 VAL A O 1
ATOM 1693 N N . ASP A 1 218 ? 8.344 10.156 8.406 1 97.62 218 ASP A N 1
ATOM 1694 C CA . ASP A 1 218 ? 9.273 11.234 8.75 1 97.62 218 ASP A CA 1
ATOM 1695 C C . ASP A 1 218 ? 8.812 12.562 8.156 1 97.62 218 ASP A C 1
ATOM 1697 O O . ASP A 1 218 ? 9.328 13 7.121 1 97.62 218 ASP A O 1
ATOM 1701 N N . GLY A 1 219 ? 7.902 13.188 8.836 1 98.38 219 GLY A N 1
ATOM 1702 C CA . GLY A 1 219 ? 7.172 14.336 8.32 1 98.38 219 GLY A CA 1
ATOM 1703 C C . GLY A 1 219 ? 8.039 15.562 8.141 1 98.38 219 GLY A C 1
ATOM 1704 O O . GLY A 1 219 ? 8.93 15.828 8.953 1 98.38 219 GLY A O 1
ATOM 1705 N N . VAL A 1 220 ? 7.715 16.375 7.199 1 98.5 220 VAL A N 1
ATOM 1706 C CA . VAL A 1 220 ? 8.422 17.625 6.91 1 98.5 220 VAL A CA 1
ATOM 1707 C C . VAL A 1 220 ? 8.266 18.578 8.086 1 98.5 220 VAL A C 1
ATOM 1709 O O . VAL A 1 220 ? 9.242 19.172 8.547 1 98.5 220 VAL A O 1
ATOM 1712 N N . MET A 1 221 ? 7.082 18.672 8.586 1 97.75 221 MET A N 1
ATOM 1713 C CA . MET A 1 221 ? 6.832 19.578 9.703 1 97.75 221 MET A CA 1
ATOM 1714 C C . MET A 1 221 ? 7.477 19.062 10.984 1 97.75 221 MET A C 1
ATOM 1716 O O . MET A 1 221 ? 8.008 19.844 11.781 1 97.75 221 MET A O 1
ATOM 1720 N N . ARG A 1 222 ? 7.367 17.75 11.219 1 97.25 222 ARG A N 1
ATOM 1721 C CA . ARG A 1 222 ? 8.062 17.141 12.352 1 97.25 222 ARG A CA 1
ATOM 1722 C C . ARG A 1 222 ? 9.531 17.531 12.375 1 97.25 222 ARG A C 1
ATOM 1724 O O . ARG A 1 222 ? 10.031 18.016 13.391 1 97.25 222 ARG A O 1
ATOM 1731 N N . ARG A 1 223 ? 10.219 17.406 11.266 1 95.69 223 ARG A N 1
ATOM 1732 C CA . ARG A 1 223 ? 11.625 17.75 11.156 1 95.69 223 ARG A CA 1
ATOM 1733 C C . ARG A 1 223 ? 11.852 19.25 11.414 1 95.69 223 ARG A C 1
ATOM 1735 O O . ARG A 1 223 ? 12.781 19.625 12.117 1 95.69 223 ARG A O 1
ATOM 1742 N N . THR A 1 224 ? 10.984 19.984 10.797 1 93.75 224 THR A N 1
ATOM 1743 C CA . THR A 1 224 ? 11.078 21.438 10.938 1 93.75 224 THR A CA 1
ATOM 1744 C C . THR A 1 224 ? 10.977 21.844 12.406 1 93.75 224 THR A C 1
ATOM 1746 O O . THR A 1 224 ? 11.781 22.625 12.891 1 93.75 224 THR A O 1
ATOM 1749 N N . LEU A 1 225 ? 10.039 21.266 13.094 1 93.5 225 LEU A N 1
ATOM 1750 C CA . LEU A 1 225 ? 9.781 21.656 14.477 1 93.5 225 LEU A CA 1
ATOM 1751 C C . LEU A 1 225 ? 10.875 21.125 15.406 1 93.5 225 LEU A C 1
ATOM 1753 O O . LEU A 1 225 ? 11.219 21.781 16.391 1 93.5 225 LEU A O 1
ATOM 1757 N N . MET A 1 226 ? 11.359 19.953 15.133 1 93.44 226 MET A N 1
ATOM 1758 C CA . MET A 1 226 ? 12.438 19.406 15.938 1 93.44 226 MET A CA 1
ATOM 1759 C C . MET A 1 226 ? 13.68 20.297 15.867 1 93.44 226 MET A C 1
ATOM 1761 O O . MET A 1 226 ? 14.398 20.438 16.859 1 93.44 226 MET A O 1
ATOM 1765 N N . LEU A 1 227 ? 13.922 20.859 14.734 1 85.12 227 LEU A N 1
ATOM 1766 C CA . LEU A 1 227 ? 15.062 21.734 14.555 1 85.12 227 LEU A CA 1
ATOM 1767 C C . LEU A 1 227 ? 14.812 23.094 15.219 1 85.12 227 LEU A C 1
ATOM 1769 O O . LEU A 1 227 ? 15.727 23.688 15.781 1 85.12 227 LEU A O 1
ATOM 1773 N N . LYS A 1 228 ? 13.609 23.469 15.07 1 83.81 228 LYS A N 1
ATOM 1774 C CA . LYS A 1 228 ? 13.258 24.797 15.555 1 83.81 228 LYS A CA 1
ATOM 1775 C C . LYS A 1 228 ? 13.07 24.797 17.062 1 83.81 228 LYS A C 1
ATOM 1777 O O . LYS A 1 228 ? 13.383 25.781 17.734 1 83.81 228 LYS A O 1
ATOM 1782 N N . PHE A 1 229 ? 12.5 23.609 17.391 1 82 229 PHE A N 1
ATOM 1783 C CA . PHE A 1 229 ? 12.156 23.531 18.812 1 82 229 PHE A CA 1
ATOM 1784 C C . PHE A 1 229 ? 12.875 22.359 19.469 1 82 229 PHE A C 1
ATOM 1786 O O . PHE A 1 229 ? 13.352 21.453 18.797 1 82 229 PHE A O 1
ATOM 1793 N N . SER A 1 230 ? 13.312 22.469 20.719 1 84.44 230 SER A N 1
ATOM 1794 C CA . SER A 1 230 ? 14.008 21.406 21.422 1 84.44 230 SER A CA 1
ATOM 1795 C C . SER A 1 230 ? 13.078 20.219 21.703 1 84.44 230 SER A C 1
ATOM 1797 O O . SER A 1 230 ? 12.812 19.891 22.859 1 84.44 230 SER A O 1
ATOM 1799 N N . ILE A 1 231 ? 12.477 19.672 20.641 1 93.19 231 ILE A N 1
ATOM 1800 C CA . ILE A 1 231 ? 11.641 18.484 20.781 1 93.19 231 ILE A CA 1
ATOM 1801 C C . ILE A 1 231 ? 12.508 17.234 20.719 1 93.19 231 ILE A C 1
ATOM 1803 O O . ILE A 1 231 ? 13.281 17.047 19.781 1 93.19 231 ILE A O 1
ATOM 1807 N N . LYS A 1 232 ? 12.445 16.391 21.703 1 95.25 232 LYS A N 1
ATOM 1808 C CA . LYS A 1 232 ? 13.258 15.188 21.812 1 95.25 232 LYS A CA 1
ATOM 1809 C C . LYS A 1 232 ? 12.484 13.969 21.312 1 95.25 232 LYS A C 1
ATOM 1811 O O . LYS A 1 232 ? 11.258 13.992 21.234 1 95.25 232 LYS A O 1
ATOM 1816 N N . VAL A 1 233 ? 13.258 12.93 20.953 1 97.81 233 VAL A N 1
ATOM 1817 C CA . VAL A 1 233 ? 12.641 11.695 20.484 1 97.81 233 VAL A CA 1
ATOM 1818 C C . VAL A 1 233 ? 12.492 10.719 21.656 1 97.81 233 VAL A C 1
ATOM 1820 O O . VAL A 1 233 ? 13.477 10.391 22.312 1 97.81 233 VAL A O 1
ATOM 1823 N N . ARG A 1 234 ? 11.25 10.328 21.875 1 97.38 234 ARG A N 1
ATOM 1824 C CA . ARG A 1 234 ? 10.93 9.359 22.922 1 97.38 234 ARG A CA 1
ATOM 1825 C C . ARG A 1 234 ? 9.633 8.617 22.594 1 97.38 234 ARG A C 1
ATOM 1827 O O . ARG A 1 234 ? 8.672 9.219 22.109 1 97.38 234 ARG A O 1
ATOM 1834 N N . GLY A 1 235 ? 9.656 7.352 22.875 1 97.62 235 GLY A N 1
ATOM 1835 C CA . GLY A 1 235 ? 8.445 6.578 22.656 1 97.62 235 GLY A CA 1
ATOM 1836 C C . GLY A 1 235 ? 7.293 7.012 23.547 1 97.62 235 GLY A C 1
ATOM 1837 O O . GLY A 1 235 ? 7.504 7.52 24.641 1 97.62 235 GLY A O 1
ATOM 1838 N N . LEU A 1 236 ? 6.098 6.832 23.016 1 97.81 236 LEU A N 1
ATOM 1839 C CA . LEU A 1 236 ? 4.863 7.113 23.75 1 97.81 236 LEU A CA 1
ATOM 1840 C C . LEU A 1 236 ? 4.082 5.828 24 1 97.81 236 LEU A C 1
ATOM 1842 O O . LEU A 1 236 ? 3.605 5.191 23.062 1 97.81 236 LEU A O 1
ATOM 1846 N N . THR A 1 237 ? 3.957 5.457 25.281 1 97.56 237 THR A N 1
ATOM 1847 C CA . THR A 1 237 ? 3.277 4.227 25.672 1 97.56 237 THR A CA 1
ATOM 1848 C C . THR A 1 237 ? 1.934 4.531 26.328 1 97.56 237 THR A C 1
ATOM 1850 O O . THR A 1 237 ? 1.622 5.691 26.609 1 97.56 237 THR A O 1
ATOM 1853 N N . ASP A 1 238 ? 1.214 3.477 26.531 1 96.75 238 ASP A N 1
ATOM 1854 C CA . ASP A 1 238 ? -0.049 3.619 27.25 1 96.75 238 ASP A CA 1
ATOM 1855 C C . ASP A 1 238 ? 0.171 4.234 28.641 1 96.75 238 ASP A C 1
ATOM 1857 O O . ASP A 1 238 ? -0.622 5.062 29.078 1 96.75 238 ASP A O 1
ATOM 1861 N N . ASP A 1 239 ? 1.226 3.836 29.234 1 96.06 239 ASP A N 1
ATOM 1862 C CA . ASP A 1 239 ? 1.527 4.344 30.562 1 96.06 239 ASP A CA 1
ATOM 1863 C C . ASP A 1 239 ? 1.832 5.84 30.531 1 96.06 239 ASP A C 1
ATOM 1865 O O . ASP A 1 239 ? 1.582 6.551 31.5 1 96.06 239 ASP A O 1
ATOM 1869 N N . ASP A 1 240 ? 2.305 6.273 29.438 1 96.94 240 ASP A N 1
ATOM 1870 C CA . ASP A 1 240 ? 2.686 7.676 29.297 1 96.94 240 ASP A CA 1
ATOM 1871 C C . ASP A 1 240 ? 1.455 8.57 29.156 1 96.94 240 ASP A C 1
ATOM 1873 O O . ASP A 1 240 ? 1.511 9.766 29.453 1 96.94 240 ASP A O 1
ATOM 1877 N N . LEU A 1 241 ? 0.376 8.086 28.688 1 96.31 241 LEU A N 1
ATOM 1878 C CA . LEU A 1 241 ? -0.789 8.883 28.328 1 96.31 241 LEU A CA 1
ATOM 1879 C C . LEU A 1 241 ? -1.283 9.695 29.516 1 96.31 241 LEU A C 1
ATOM 1881 O O . LEU A 1 241 ? -1.639 10.867 29.359 1 96.31 241 LEU A O 1
ATOM 1885 N N . LYS A 1 242 ? -1.225 9.117 30.641 1 91.38 242 LYS A N 1
ATOM 1886 C CA . LYS A 1 242 ? -1.76 9.797 31.828 1 91.38 242 LYS A CA 1
ATOM 1887 C C . LYS A 1 242 ? -0.812 10.883 32.312 1 91.38 242 LYS A C 1
ATOM 1889 O O . LYS A 1 242 ? -1.188 11.719 33.156 1 91.38 242 LYS A O 1
ATOM 1894 N N . ARG A 1 243 ? 0.383 10.867 31.781 1 94.75 243 ARG A N 1
ATOM 1895 C CA . ARG A 1 243 ? 1.4 11.805 32.25 1 94.75 243 ARG A CA 1
ATOM 1896 C C . ARG A 1 243 ? 1.512 13 31.312 1 94.75 243 ARG A C 1
ATOM 1898 O O . ARG A 1 243 ? 2.217 13.961 31.609 1 94.75 243 ARG A O 1
ATOM 1905 N N . ILE A 1 244 ? 0.814 12.945 30.219 1 96.25 244 ILE A N 1
ATOM 1906 C CA . ILE A 1 244 ? 0.947 14 29.219 1 96.25 244 ILE A CA 1
ATOM 1907 C C . ILE A 1 244 ? 0.288 15.281 29.734 1 96.25 244 ILE A C 1
ATOM 1909 O O . ILE A 1 244 ? -0.817 15.242 30.281 1 96.25 244 ILE A O 1
ATOM 1913 N N . SER A 1 245 ? 0.967 16.406 29.594 1 95.19 245 SER A N 1
ATOM 1914 C CA . SER A 1 245 ? 0.417 17.703 29.984 1 95.19 245 SER A CA 1
ATOM 1915 C C . SER A 1 245 ? 0.157 18.594 28.781 1 95.19 245 SER A C 1
ATOM 1917 O O . SER A 1 245 ? -0.516 19.609 28.891 1 95.19 245 SER A O 1
ATOM 1919 N N . GLY A 1 246 ? 0.679 18.234 27.656 1 95.69 246 GLY A N 1
ATOM 1920 C CA . GLY A 1 246 ? 0.489 18.922 26.391 1 95.69 246 GLY A CA 1
ATOM 1921 C C . GLY A 1 246 ? 0.602 18.016 25.188 1 95.69 246 GLY A C 1
ATOM 1922 O O . GLY A 1 246 ? 1.248 16.969 25.25 1 95.69 246 GLY A O 1
ATOM 1923 N N . MET A 1 247 ? -0.032 18.469 24.156 1 96.62 247 MET A N 1
ATOM 1924 C CA . MET A 1 247 ? -0.017 17.688 22.922 1 96.62 247 MET A CA 1
ATOM 1925 C C . MET A 1 247 ? -0.368 18.562 21.719 1 96.62 247 MET A C 1
ATOM 1927 O O . MET A 1 247 ? -1.202 19.469 21.812 1 96.62 247 MET A O 1
ATOM 1931 N N . PHE A 1 248 ? 0.289 18.297 20.641 1 96.75 248 PHE A N 1
ATOM 1932 C CA . PHE A 1 248 ? -0.157 18.828 19.359 1 96.75 248 PHE A CA 1
ATOM 1933 C C . PHE A 1 248 ? 0.172 17.859 18.234 1 96.75 248 PHE A C 1
ATOM 1935 O O . PHE A 1 248 ? 1.065 17.031 18.359 1 96.75 248 PHE A O 1
ATOM 1942 N N . PHE A 1 249 ? -0.58 17.953 17.234 1 97.62 249 PHE A N 1
ATOM 1943 C CA . PHE A 1 249 ? -0.28 17.281 15.977 1 97.62 249 PHE A CA 1
ATOM 1944 C C . PHE A 1 249 ? 0.278 18.266 14.953 1 97.62 249 PHE A C 1
ATOM 1946 O O . PHE A 1 249 ? 0.14 19.484 15.117 1 97.62 249 PHE A O 1
ATOM 1953 N N . CYS A 1 250 ? 0.948 17.688 13.914 1 97.5 250 CYS A N 1
ATOM 1954 C CA . CYS A 1 250 ? 1.51 18.625 12.945 1 97.5 250 CYS A CA 1
ATOM 1955 C C . CYS A 1 250 ? 1.696 17.953 11.586 1 97.5 250 CYS A C 1
ATOM 1957 O O . CYS A 1 250 ? 1.92 16.75 11.508 1 97.5 250 CYS A O 1
ATOM 1959 N N . ASN A 1 251 ? 1.53 18.688 10.562 1 97.69 251 ASN A N 1
ATOM 1960 C CA . ASN A 1 251 ? 1.945 18.344 9.203 1 97.69 251 ASN A CA 1
ATOM 1961 C C . ASN A 1 251 ? 2.271 19.594 8.391 1 97.69 251 ASN A C 1
ATOM 1963 O O . ASN A 1 251 ? 2.072 20.719 8.859 1 97.69 251 ASN A O 1
ATOM 1967 N N . ALA A 1 252 ? 2.738 19.453 7.215 1 98 252 ALA A N 1
ATOM 1968 C CA . ALA A 1 252 ? 3.367 20.547 6.484 1 98 252 ALA A CA 1
ATOM 1969 C C . ALA A 1 252 ? 2.32 21.5 5.902 1 98 252 ALA A C 1
ATOM 1971 O O . ALA A 1 252 ? 2.643 22.609 5.484 1 98 252 ALA A O 1
ATOM 1972 N N . VAL A 1 253 ? 1.061 21.094 5.852 1 97.88 253 VAL A N 1
ATOM 1973 C CA . VAL A 1 253 ? 0.005 21.953 5.312 1 97.88 253 VAL A CA 1
ATOM 1974 C C . VAL A 1 253 ? -0.665 22.719 6.445 1 97.88 253 VAL A C 1
ATOM 1976 O O . VAL A 1 253 ? -0.733 23.953 6.406 1 97.88 253 VAL A O 1
ATOM 1979 N N . ARG A 1 254 ? -1.036 22.078 7.531 1 96.75 254 ARG A N 1
ATOM 1980 C CA . ARG A 1 254 ? -1.808 22.703 8.609 1 96.75 254 ARG A CA 1
ATOM 1981 C C . ARG A 1 254 ? -0.888 23.281 9.672 1 96.75 254 ARG A C 1
ATOM 1983 O O . ARG A 1 254 ? -1.328 24.078 10.508 1 96.75 254 ARG A O 1
ATOM 1990 N N . GLY A 1 255 ? 0.375 22.875 9.633 1 96.62 255 GLY A N 1
ATOM 1991 C CA . GLY A 1 255 ? 1.279 23.328 10.68 1 96.62 255 GLY A CA 1
ATOM 1992 C C . GLY A 1 255 ? 1.001 22.672 12.023 1 96.62 255 GLY A C 1
ATOM 1993 O O . GLY A 1 255 ? 0.935 21.438 12.117 1 96.62 255 GLY A O 1
ATOM 1994 N N . ILE A 1 256 ? 0.833 23.453 12.953 1 95.88 256 ILE A N 1
ATOM 1995 C CA . ILE A 1 256 ? 0.621 22.969 14.312 1 95.88 256 ILE A CA 1
ATOM 1996 C C . ILE A 1 256 ? -0.875 22.938 14.617 1 95.88 256 ILE A C 1
ATOM 1998 O O . ILE A 1 256 ? -1.592 23.906 14.359 1 95.88 256 ILE A O 1
ATOM 2002 N N . MET A 1 257 ? -1.353 21.859 15.125 1 95.81 257 MET A N 1
ATOM 2003 C CA . MET A 1 257 ? -2.709 21.688 15.633 1 95.81 257 MET A CA 1
ATOM 2004 C C . MET A 1 257 ? -2.695 21.422 17.141 1 95.81 257 MET A C 1
ATOM 2006 O O . MET A 1 257 ? -2.6 20.266 17.562 1 95.81 257 MET A O 1
ATOM 2010 N N . PRO A 1 258 ? -2.807 22.438 17.906 1 95.75 258 PRO A N 1
ATOM 2011 C CA . PRO A 1 258 ? -2.76 22.25 19.359 1 95.75 258 PRO A CA 1
ATOM 2012 C C . PRO A 1 258 ? -3.969 21.5 19.891 1 95.75 258 PRO A C 1
ATOM 2014 O O . PRO A 1 258 ? -5.078 21.641 19.375 1 95.75 258 PRO A O 1
ATOM 2017 N N . ILE A 1 259 ? -3.754 20.703 20.938 1 96.75 259 ILE A N 1
ATOM 2018 C CA . ILE A 1 259 ? -4.805 19.875 21.531 1 96.75 259 ILE A CA 1
ATOM 2019 C C . ILE A 1 259 ? -5.012 20.281 23 1 96.75 259 ILE A C 1
ATOM 2021 O O . ILE A 1 259 ? -4.047 20.406 23.75 1 96.75 259 ILE A O 1
ATOM 2025 N N . ASP A 1 260 ? -6.258 20.484 23.359 1 95.38 260 ASP A N 1
ATOM 2026 C CA . ASP A 1 260 ? -6.512 20.891 24.734 1 95.38 260 ASP A CA 1
ATOM 2027 C C . ASP A 1 260 ? -7.062 19.734 25.562 1 95.38 260 ASP A C 1
ATOM 2029 O O . ASP A 1 260 ? -7.125 19.797 26.781 1 95.38 260 ASP A O 1
ATOM 2033 N N . ALA A 1 261 ? -7.469 18.656 24.828 1 96.38 261 ALA A N 1
ATOM 2034 C CA . ALA A 1 261 ? -7.949 17.469 25.547 1 96.38 261 ALA A CA 1
ATOM 2035 C C . ALA A 1 261 ? -7.766 16.219 24.703 1 96.38 261 ALA A C 1
ATOM 2037 O O . ALA A 1 261 ? -7.969 16.234 23.484 1 96.38 261 ALA A O 1
ATOM 2038 N N . LEU A 1 262 ? -7.41 15.18 25.344 1 97.69 262 LEU A N 1
ATOM 2039 C CA . LEU A 1 262 ? -7.285 13.859 24.734 1 97.69 262 LEU A CA 1
ATOM 2040 C C . LEU A 1 262 ? -8.352 12.906 25.266 1 97.69 262 LEU A C 1
ATOM 2042 O O . LEU A 1 262 ? -8.477 12.727 26.469 1 97.69 262 LEU A O 1
ATOM 2046 N N . ILE A 1 263 ? -9.109 12.367 24.344 1 97.5 263 ILE A N 1
ATOM 2047 C CA . ILE A 1 263 ? -10.156 11.422 24.719 1 97.5 263 ILE A CA 1
ATOM 2048 C C . ILE A 1 263 ? -9.609 10 24.672 1 97.5 263 ILE A C 1
ATOM 2050 O O . ILE A 1 263 ? -9.188 9.531 23.609 1 97.5 263 ILE A O 1
ATOM 2054 N N . ILE A 1 264 ? -9.625 9.305 25.781 1 96.31 264 ILE A N 1
ATOM 2055 C CA . ILE A 1 264 ? -9.125 7.941 25.922 1 96.31 264 ILE A CA 1
ATOM 2056 C C . ILE A 1 264 ? -10.25 7.027 26.406 1 96.31 264 ILE A C 1
ATOM 2058 O O . ILE A 1 264 ? -10.664 7.09 27.562 1 96.31 264 ILE A O 1
ATOM 2062 N N . ASP A 1 265 ? -10.711 6.16 25.562 1 92.44 265 ASP A N 1
ATOM 2063 C CA . ASP A 1 265 ? -11.781 5.234 25.906 1 92.44 265 ASP A CA 1
ATOM 2064 C C . ASP A 1 265 ? -12.953 5.973 26.547 1 92.44 265 ASP A C 1
ATOM 2066 O O . ASP A 1 265 ? -13.453 5.559 27.594 1 92.44 265 ASP A O 1
ATOM 2070 N N . GLY A 1 266 ? -13.266 7.109 25.984 1 92 266 GLY A N 1
ATOM 2071 C CA . GLY A 1 266 ? -14.422 7.867 26.453 1 92 266 GLY A CA 1
ATOM 2072 C C . GLY A 1 266 ? -14.078 8.859 27.547 1 92 266 GLY A C 1
ATOM 2073 O O . GLY A 1 266 ? -14.859 9.766 27.844 1 92 266 GLY A O 1
ATOM 2074 N N . ASP A 1 267 ? -12.984 8.695 28.266 1 95.44 267 ASP A N 1
ATOM 2075 C CA . ASP A 1 267 ? -12.547 9.617 29.312 1 95.44 267 ASP A CA 1
ATOM 2076 C C . ASP A 1 267 ? -11.773 10.789 28.703 1 95.44 267 ASP A C 1
ATOM 2078 O O . ASP A 1 267 ? -10.984 10.609 27.781 1 95.44 267 ASP A O 1
ATOM 2082 N N . ILE A 1 268 ? -11.93 11.938 29.328 1 95.69 268 ILE A N 1
ATOM 2083 C CA . ILE A 1 268 ? -11.297 13.148 28.812 1 95.69 268 ILE A CA 1
ATOM 2084 C C . ILE A 1 268 ? -10.109 13.523 29.688 1 95.69 268 ILE A C 1
ATOM 2086 O O . ILE A 1 268 ? -10.266 13.758 30.891 1 95.69 268 ILE A O 1
ATOM 2090 N N . LEU A 1 269 ? -8.945 13.547 29.141 1 96.31 269 LEU A N 1
ATOM 2091 C CA . LEU A 1 269 ? -7.746 14.078 29.781 1 96.31 269 LEU A CA 1
ATOM 2092 C C . LEU A 1 269 ? -7.492 15.523 29.344 1 96.31 269 LEU A C 1
ATOM 2094 O O . LEU A 1 269 ? -7.137 15.773 28.188 1 96.31 269 LEU A O 1
ATOM 2098 N N . GLN A 1 270 ? -7.645 16.422 30.266 1 95.75 270 GLN A N 1
ATOM 2099 C CA . GLN A 1 270 ? -7.395 17.828 29.953 1 95.75 270 GLN A CA 1
ATOM 2100 C C . GLN A 1 270 ? -5.898 18.109 29.875 1 95.75 270 GLN A C 1
ATOM 2102 O O . GLN A 1 270 ? -5.117 17.609 30.688 1 95.75 270 GLN A O 1
ATOM 2107 N N . LEU A 1 271 ? -5.559 18.781 28.812 1 93.88 271 LEU A N 1
ATOM 2108 C CA . LEU A 1 271 ? -4.164 19.141 28.609 1 93.88 271 LEU A CA 1
ATOM 2109 C C . LEU A 1 271 ? -3.951 20.641 28.828 1 93.88 271 LEU A C 1
ATOM 2111 O O . LEU A 1 271 ? -4.684 21.453 28.281 1 93.88 271 LEU A O 1
ATOM 2115 N N . SER A 1 272 ? -3.035 20.984 29.688 1 82.62 272 SER A N 1
ATOM 2116 C CA . SER A 1 272 ? -2.902 22.359 30.125 1 82.62 272 SER A CA 1
ATOM 2117 C C . SER A 1 272 ? -1.669 23.031 29.516 1 82.62 272 SER A C 1
ATOM 2119 O O . SER A 1 272 ? -1.562 24.25 29.484 1 82.62 272 SER A O 1
ATOM 2121 N N . GLN A 1 273 ? -0.795 22.156 29.219 1 72.44 273 GLN A N 1
ATOM 2122 C CA . GLN A 1 273 ? 0.423 22.734 28.656 1 72.44 273 GLN A CA 1
ATOM 2123 C C . GLN A 1 273 ? 0.253 23.047 27.172 1 72.44 273 GLN A C 1
ATOM 212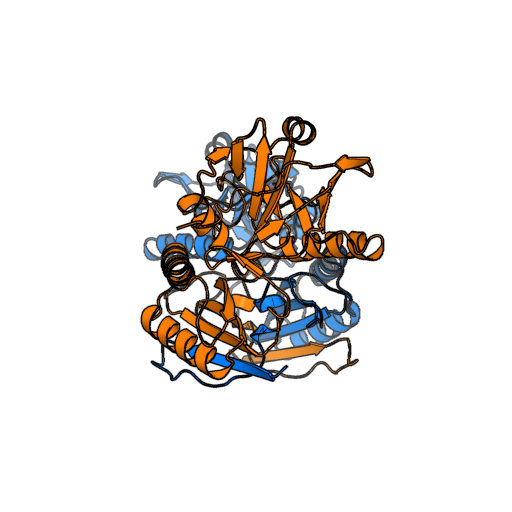5 O O . GLN A 1 273 ? -0.12 22.188 26.391 1 72.44 273 GLN A O 1
ATOM 2130 N N . HIS A 1 274 ? 0.195 24.359 27.016 1 65.38 274 HIS A N 1
ATOM 2131 C CA . HIS A 1 274 ? 0.092 24.781 25.625 1 65.38 274 HIS A CA 1
ATOM 2132 C C . HIS A 1 274 ? 1.469 25.047 25.031 1 65.38 274 HIS A C 1
ATOM 2134 O O . HIS A 1 274 ? 2.416 25.359 25.75 1 65.38 274 HIS A O 1
ATOM 2140 N N . ILE A 1 275 ? 1.726 24.547 23.875 1 59.56 275 ILE A N 1
ATOM 2141 C CA . ILE A 1 275 ? 2.984 24.797 23.172 1 59.56 275 ILE A CA 1
ATOM 2142 C C . ILE A 1 275 ? 3.283 26.297 23.203 1 59.56 275 ILE A C 1
ATOM 2144 O O . ILE A 1 275 ? 2.725 27.062 22.406 1 59.56 275 ILE A O 1
ATOM 2148 N N . HIS A 1 276 ? 3.025 27.031 24.281 1 55.28 276 HIS A N 1
ATOM 2149 C CA . HIS A 1 276 ? 3.582 28.375 24.266 1 55.28 276 HIS A CA 1
ATOM 2150 C C . HIS A 1 276 ? 4.961 28.391 23.625 1 55.28 276 HIS A C 1
ATOM 2152 O O . HIS A 1 276 ? 5.637 29.422 23.609 1 55.28 276 HIS A O 1
ATOM 2158 N N . ILE A 1 277 ? 5.543 27.328 23.625 1 49.06 277 ILE A N 1
ATOM 2159 C CA . ILE A 1 277 ? 6.965 27.188 23.344 1 49.06 277 ILE A CA 1
ATOM 2160 C C . ILE A 1 277 ? 7.301 27.828 22 1 49.06 277 ILE A C 1
ATOM 2162 O O . ILE A 1 277 ? 8.453 27.828 21.578 1 49.06 277 ILE A O 1
ATOM 2166 N N . LEU A 1 278 ? 6.355 27.938 21.016 1 50.03 278 LEU A N 1
ATOM 2167 C CA . LEU A 1 278 ? 7.121 28.609 19.969 1 50.03 278 LEU A CA 1
ATOM 2168 C C . LEU A 1 278 ? 7.59 29.984 20.438 1 50.03 278 LEU A C 1
ATOM 2170 O O . LEU A 1 278 ? 6.785 30.797 20.891 1 50.03 278 LEU A O 1
ATOM 2174 N N . PRO A 1 279 ? 8.758 29.938 21.016 1 44.25 279 PRO A N 1
ATOM 2175 C CA . PRO A 1 279 ? 9.258 31.219 21.5 1 44.25 279 PRO A CA 1
ATOM 2176 C C . PRO A 1 279 ? 8.867 32.375 20.594 1 44.25 279 PRO A C 1
ATOM 2178 O O . PRO A 1 279 ? 8.805 32.25 19.375 1 44.25 279 PRO A O 1
ATOM 2181 N N . SER A 1 280 ? 7.934 33.25 21.062 1 39.91 280 SER A N 1
ATOM 2182 C CA . SER A 1 280 ? 7.844 34.562 20.406 1 39.91 280 SER A CA 1
ATOM 2183 C C . SER A 1 280 ? 9.227 35.094 20.062 1 39.91 280 SER A C 1
ATOM 2185 O O . SER A 1 280 ? 10.141 35.062 20.891 1 39.91 280 SER A O 1
ATOM 2187 N N . ASN A 1 281 ? 9.742 34.812 18.922 1 35.78 281 ASN A N 1
ATOM 2188 C CA . ASN A 1 281 ? 10.922 35.625 18.656 1 35.78 281 ASN A CA 1
ATOM 2189 C C . ASN A 1 281 ? 10.75 37.062 19.156 1 35.78 281 ASN A C 1
ATOM 2191 O O . ASN A 1 281 ? 9.961 37.844 18.594 1 35.78 281 ASN A O 1
ATOM 2195 N N . SER A 1 282 ? 10.531 37.375 20.391 1 29.83 282 SER A N 1
ATOM 2196 C CA . SER A 1 282 ? 10.859 38.719 20.844 1 29.83 282 SER A CA 1
ATOM 2197 C C . SER A 1 282 ? 12.266 39.125 20.422 1 29.83 282 SER A C 1
ATOM 2199 O O . SER A 1 282 ? 12.758 40.188 20.797 1 29.83 282 SER A O 1
ATOM 2201 N N . HIS A 1 283 ? 12.992 38.562 19.391 1 26.97 283 HIS A N 1
ATOM 2202 C CA . HIS A 1 283 ? 13.984 39.594 19.078 1 26.97 283 HIS A CA 1
ATOM 2203 C C . HIS A 1 283 ? 13.359 40.781 18.344 1 26.97 283 HIS A C 1
ATOM 2205 O O . HIS A 1 283 ? 12.461 40.594 17.516 1 26.97 283 HIS A O 1
ATOM 2211 N N . MET B 1 1 ? -12.906 27.047 -5.883 1 68.69 1 MET B N 1
ATOM 2212 C CA . MET B 1 1 ? -11.68 26.266 -5.781 1 68.69 1 MET B CA 1
ATOM 2213 C C . MET B 1 1 ? -11.305 25.656 -7.129 1 68.69 1 MET B C 1
ATOM 2215 O O . MET B 1 1 ? -12.125 24.984 -7.754 1 68.69 1 MET B O 1
ATOM 2219 N N . THR B 1 2 ? -10.312 26.266 -7.801 1 80.75 2 THR B N 1
ATOM 2220 C CA . THR B 1 2 ? -9.867 25.766 -9.094 1 80.75 2 THR B CA 1
ATOM 2221 C C . THR B 1 2 ? -8.766 24.734 -8.922 1 80.75 2 THR B C 1
ATOM 2223 O O . THR B 1 2 ? -7.809 24.953 -8.172 1 80.75 2 THR B O 1
ATOM 2226 N N . THR B 1 3 ? -9.07 23.578 -9.445 1 86.88 3 THR B N 1
ATOM 2227 C CA . THR B 1 3 ? -8.094 22.484 -9.391 1 86.88 3 THR B CA 1
ATOM 2228 C C . THR B 1 3 ? -7.578 22.156 -10.789 1 86.88 3 THR B C 1
ATOM 2230 O O . THR B 1 3 ? -8.352 22.094 -11.75 1 86.88 3 THR B O 1
ATOM 2233 N N . THR B 1 4 ? -6.234 22.094 -10.914 1 88.44 4 THR B N 1
ATOM 2234 C CA . THR B 1 4 ? -5.594 21.703 -12.164 1 88.44 4 THR B CA 1
ATOM 2235 C C . THR B 1 4 ? -4.637 20.531 -11.938 1 88.44 4 THR B C 1
ATOM 2237 O O . THR B 1 4 ? -3.998 20.438 -10.883 1 88.44 4 THR B O 1
ATOM 2240 N N . TYR B 1 5 ? -4.543 19.656 -12.906 1 87.69 5 TYR B N 1
ATOM 2241 C CA . TYR B 1 5 ? -3.705 18.469 -12.836 1 87.69 5 TYR B CA 1
ATOM 2242 C C . TYR B 1 5 ? -2.605 18.5 -13.891 1 87.69 5 TYR B C 1
ATOM 2244 O O . TYR B 1 5 ? -2.836 18.938 -15.016 1 87.69 5 TYR B O 1
ATOM 2252 N N . TYR B 1 6 ? -1.454 18.016 -13.461 1 80.94 6 TYR B N 1
ATOM 2253 C CA . TYR B 1 6 ? -0.303 18.016 -14.352 1 80.94 6 TYR B CA 1
ATOM 2254 C C . TYR B 1 6 ? 0.408 16.656 -14.305 1 80.94 6 TYR B C 1
ATOM 2256 O O . TYR B 1 6 ? 0.333 15.945 -13.305 1 80.94 6 TYR B O 1
ATOM 2264 N N . LEU B 1 7 ? 1.003 16.328 -15.43 1 83.81 7 LEU B N 1
ATOM 2265 C CA . LEU B 1 7 ? 1.799 15.109 -15.555 1 83.81 7 LEU B CA 1
ATOM 2266 C C . LEU B 1 7 ? 3.156 15.414 -16.188 1 83.81 7 LEU B C 1
ATOM 2268 O O . LEU B 1 7 ? 3.242 16.172 -17.156 1 83.81 7 LEU B O 1
ATOM 2272 N N . LEU B 1 8 ? 4.168 14.875 -15.523 1 82.19 8 LEU B N 1
ATOM 2273 C CA . LEU B 1 8 ? 5.52 14.867 -16.062 1 82.19 8 LEU B CA 1
ATOM 2274 C C . LEU B 1 8 ? 6.043 13.438 -16.219 1 82.19 8 LEU B C 1
ATOM 2276 O O . LEU B 1 8 ? 6.066 12.68 -15.242 1 82.19 8 LEU B O 1
ATOM 2280 N N . ARG B 1 9 ? 6.367 13.031 -17.484 1 75.06 9 ARG B N 1
ATOM 2281 C CA . ARG B 1 9 ? 6.984 11.727 -17.734 1 75.06 9 ARG B CA 1
ATOM 2282 C C . ARG B 1 9 ? 8.445 11.883 -18.141 1 75.06 9 ARG B C 1
ATOM 2284 O O . ARG B 1 9 ? 8.773 12.719 -18.984 1 75.06 9 ARG B O 1
ATOM 2291 N N . GLU B 1 10 ? 9.336 11.352 -17.422 1 63.03 10 GLU B N 1
ATOM 2292 C CA . GLU B 1 10 ? 10.766 11.516 -17.688 1 63.03 10 GLU B CA 1
ATOM 2293 C C . GLU B 1 10 ? 11.156 10.867 -19.016 1 63.03 10 GLU B C 1
ATOM 2295 O O . GLU B 1 10 ? 12.07 11.328 -19.688 1 63.03 10 GLU B O 1
ATOM 2300 N N . SER B 1 11 ? 10.711 9.688 -19.266 1 54.34 11 SER B N 1
ATOM 2301 C CA . SER B 1 11 ? 11.234 9.055 -20.469 1 54.34 11 SER B CA 1
ATOM 2302 C C . SER B 1 11 ? 11.18 10.008 -21.656 1 54.34 11 SER B C 1
ATOM 2304 O O . SER B 1 11 ? 12.047 9.977 -22.531 1 54.34 11 SER B O 1
ATOM 2306 N N . ASP B 1 12 ? 10.07 10.695 -21.656 1 48.09 12 ASP B N 1
ATOM 2307 C CA . ASP B 1 12 ? 9.938 11.461 -22.891 1 48.09 12 ASP B CA 1
ATOM 2308 C C . ASP B 1 12 ? 10.359 12.914 -22.688 1 48.09 12 ASP B C 1
ATOM 2310 O O . ASP B 1 12 ? 10.047 13.781 -23.5 1 48.09 12 ASP B O 1
ATOM 2314 N N . ARG B 1 13 ? 11.273 13.008 -21.766 1 49.28 13 ARG B N 1
ATOM 2315 C CA . ARG B 1 13 ? 11.672 14.398 -21.578 1 49.28 13 ARG B CA 1
ATOM 2316 C C . ARG B 1 13 ? 10.461 15.328 -21.672 1 49.28 13 ARG B C 1
ATOM 2318 O O . ARG B 1 13 ? 10.555 16.406 -22.25 1 49.28 13 ARG B O 1
ATOM 2325 N N . GLN B 1 14 ? 9.195 14.609 -21.5 1 57.91 14 GLN B N 1
ATOM 2326 C CA . GLN B 1 14 ? 8.016 15.391 -21.859 1 57.91 14 GLN B CA 1
ATOM 2327 C C . GLN B 1 14 ? 7.73 16.469 -20.828 1 57.91 14 GLN B C 1
ATOM 2329 O O . GLN B 1 14 ? 8.109 16.344 -19.656 1 57.91 14 GLN B O 1
ATOM 2334 N N . GLU B 1 15 ? 7.234 17.594 -21.297 1 64.62 15 GLU B N 1
ATOM 2335 C CA . GLU B 1 15 ? 6.855 18.891 -20.719 1 64.62 15 GLU B CA 1
ATOM 2336 C C . GLU B 1 15 ? 5.785 18.719 -19.656 1 64.62 15 GLU B C 1
ATOM 2338 O O . GLU B 1 15 ? 5.008 17.766 -19.688 1 64.62 15 GLU B O 1
ATOM 2343 N N . PHE B 1 16 ? 5.996 19.219 -18.594 1 76.62 16 PHE B N 1
ATOM 2344 C CA . PHE B 1 16 ? 4.977 19.516 -17.594 1 76.62 16 PHE B CA 1
ATOM 2345 C C . PHE B 1 16 ? 3.684 19.969 -18.266 1 76.62 16 PHE B C 1
ATOM 2347 O O . PHE B 1 16 ? 3.594 21.094 -18.75 1 76.62 16 PHE B O 1
ATOM 2354 N N . THR B 1 17 ? 2.721 18.875 -18.391 1 82.38 17 THR B N 1
ATOM 2355 C CA . THR B 1 17 ? 1.521 19.156 -19.156 1 82.38 17 THR B CA 1
ATOM 2356 C C . THR B 1 17 ? 0.265 18.922 -18.328 1 82.38 17 THR B C 1
ATOM 2358 O O . THR B 1 17 ? 0.251 18.062 -17.438 1 82.38 17 THR B O 1
ATOM 2361 N N . LYS B 1 18 ? -0.736 19.641 -18.641 1 82.94 18 LYS B N 1
ATOM 2362 C CA . LYS B 1 18 ? -2.033 19.422 -18.016 1 82.94 18 LYS B CA 1
ATOM 2363 C C . LYS B 1 18 ? -2.578 18.031 -18.359 1 82.94 18 LYS B C 1
ATOM 2365 O O . LYS B 1 18 ? -2.367 17.531 -19.469 1 82.94 18 LYS B O 1
ATOM 2370 N N . CYS B 1 19 ? -3.178 17.438 -17.375 1 78.94 19 CYS B N 1
ATOM 2371 C CA . CYS B 1 19 ? -3.717 16.109 -17.594 1 78.94 19 CYS B CA 1
ATOM 2372 C C . CYS B 1 19 ? -5.047 15.922 -16.875 1 78.94 19 CYS B C 1
ATOM 2374 O O . CYS B 1 19 ? -5.621 16.891 -16.375 1 78.94 19 CYS B O 1
ATOM 2376 N N . ASP B 1 20 ? -5.617 14.547 -16.953 1 80.31 20 ASP B N 1
ATOM 2377 C CA . ASP B 1 20 ? -6.871 14.234 -16.266 1 80.31 20 ASP B CA 1
ATOM 2378 C C . ASP B 1 20 ? -6.648 13.992 -14.781 1 80.31 20 ASP B C 1
ATOM 2380 O O . ASP B 1 20 ? -5.512 14.016 -14.305 1 80.31 20 ASP B O 1
ATOM 2384 N N . GLY B 1 21 ? -7.691 13.82 -14.078 1 82.31 21 GLY B N 1
ATOM 2385 C CA . GLY B 1 21 ? -7.664 13.742 -12.625 1 82.31 21 GLY B CA 1
ATOM 2386 C C . GLY B 1 21 ? -7.387 12.344 -12.109 1 82.31 21 GLY B C 1
ATOM 2387 O O . GLY B 1 21 ? -8.062 11.867 -11.195 1 82.31 21 GLY B O 1
ATOM 2388 N N . ILE B 1 22 ? -6.395 11.633 -12.672 1 83.94 22 ILE B N 1
ATOM 2389 C CA . ILE B 1 22 ? -6.102 10.266 -12.281 1 83.94 22 ILE B CA 1
ATOM 2390 C C . ILE B 1 22 ? -5.637 10.234 -10.828 1 83.94 22 ILE B C 1
ATOM 2392 O O . ILE B 1 22 ? -5.801 9.227 -10.133 1 83.94 22 ILE B O 1
ATOM 2396 N N . MET B 1 23 ? -5.172 11.398 -10.406 1 87.94 23 MET B N 1
ATOM 2397 C CA . MET B 1 23 ? -4.645 11.5 -9.047 1 87.94 23 MET B CA 1
ATOM 2398 C C . MET B 1 23 ? -5.762 11.359 -8.023 1 87.94 23 MET B C 1
ATOM 2400 O O . MET B 1 23 ? -5.504 11.094 -6.848 1 87.94 23 MET B O 1
ATOM 2404 N N . ASP B 1 24 ? -6.941 11.57 -8.438 1 88.56 24 ASP B N 1
ATOM 2405 C CA . ASP B 1 24 ? -8.055 11.5 -7.5 1 88.56 24 ASP B CA 1
ATOM 2406 C C . ASP B 1 24 ? -8.602 10.078 -7.398 1 88.56 24 ASP B C 1
ATOM 2408 O O . ASP B 1 24 ? -9.477 9.805 -6.57 1 88.56 24 ASP B O 1
ATOM 2412 N N . GLU B 1 25 ? -8.102 9.219 -8.281 1 89.88 25 GLU B N 1
ATOM 2413 C CA . GLU B 1 25 ? -8.414 7.805 -8.109 1 89.88 25 GLU B CA 1
ATOM 2414 C C . GLU B 1 25 ? -7.844 7.266 -6.801 1 89.88 25 GLU B C 1
ATOM 2416 O O . GLU B 1 25 ? -6.629 7.293 -6.59 1 89.88 25 GLU B O 1
ATOM 2421 N N . ARG B 1 26 ? -8.648 6.754 -5.984 1 94.19 26 ARG B N 1
ATOM 2422 C CA . ARG B 1 26 ? -8.258 6.363 -4.633 1 94.19 26 ARG B CA 1
ATOM 2423 C C . ARG B 1 26 ? -7.234 5.234 -4.66 1 94.19 26 ARG B C 1
ATOM 2425 O O . ARG B 1 26 ? -6.383 5.141 -3.773 1 94.19 26 ARG B O 1
ATOM 2432 N N . GLY B 1 27 ? -7.336 4.387 -5.695 1 95 27 GLY B N 1
ATOM 2433 C CA . GLY B 1 27 ? -6.312 3.369 -5.859 1 95 27 GLY B CA 1
ATOM 2434 C C . GLY B 1 27 ? -4.922 3.945 -6.031 1 95 27 GLY B C 1
ATOM 2435 O O . GLY B 1 27 ? -3.965 3.465 -5.422 1 95 27 GLY B O 1
ATOM 2436 N N . LEU B 1 28 ? -4.832 4.969 -6.809 1 94.25 28 LEU B N 1
ATOM 2437 C CA . LEU B 1 28 ? -3.537 5.594 -7.055 1 94.25 28 LEU B CA 1
ATOM 2438 C C . LEU B 1 28 ? -3.109 6.445 -5.863 1 94.25 28 LEU B C 1
ATOM 2440 O O . LEU B 1 28 ? -1.942 6.426 -5.469 1 94.25 28 LEU B O 1
ATOM 2444 N N . ALA B 1 29 ? -4.027 7.117 -5.281 1 94.62 29 ALA B N 1
ATOM 2445 C CA . ALA B 1 29 ? -3.721 8.109 -4.246 1 94.62 29 ALA B CA 1
ATOM 2446 C C . ALA B 1 29 ? -3.334 7.43 -2.936 1 94.62 29 ALA B C 1
ATOM 2448 O O . ALA B 1 29 ? -2.502 7.941 -2.186 1 94.62 29 ALA B O 1
ATOM 2449 N N . TYR B 1 30 ? -3.965 6.211 -2.699 1 96.25 30 TYR B N 1
ATOM 2450 C CA . TYR B 1 30 ? -3.824 5.695 -1.341 1 96.25 30 TYR B CA 1
ATOM 2451 C C . TYR B 1 30 ? -3.686 4.18 -1.347 1 96.25 30 TYR B C 1
ATOM 2453 O O . TYR B 1 30 ? -3.596 3.555 -0.288 1 96.25 30 TYR B O 1
ATOM 2461 N N . GLY B 1 31 ? -3.697 3.561 -2.523 1 96.81 31 GLY B N 1
ATOM 2462 C CA . GLY B 1 31 ? -3.697 2.107 -2.553 1 96.81 31 GLY B CA 1
ATOM 2463 C C . GLY B 1 31 ? -4.965 1.499 -1.981 1 96.81 31 GLY B C 1
ATOM 2464 O O . GLY B 1 31 ? -4.93 0.408 -1.407 1 96.81 31 GLY B O 1
ATOM 2465 N N . ASP B 1 32 ? -6.062 2.203 -2.092 1 97.5 32 ASP B N 1
ATOM 2466 C CA . ASP B 1 32 ? -7.355 1.813 -1.534 1 97.5 32 ASP B CA 1
ATOM 2467 C C . ASP B 1 32 ? -8.062 0.811 -2.441 1 97.5 32 ASP B C 1
ATOM 2469 O O . ASP B 1 32 ? -9.008 1.167 -3.148 1 97.5 32 ASP B O 1
ATOM 2473 N N . GLY B 1 33 ? -7.629 -0.45 -2.361 1 98.12 33 GLY B N 1
ATOM 2474 C CA . GLY B 1 33 ? -8.227 -1.468 -3.211 1 98.12 33 GLY B CA 1
ATOM 2475 C C . GLY B 1 33 ? -7.496 -2.797 -3.152 1 98.12 33 GLY B C 1
ATOM 2476 O O . GLY B 1 33 ? -6.559 -2.963 -2.369 1 98.12 33 GLY B O 1
ATOM 2477 N N . PHE B 1 34 ? -7.984 -3.725 -3.91 1 98.56 34 PHE B N 1
ATOM 2478 C CA . PHE B 1 34 ? -7.434 -5.07 -3.996 1 98.56 34 PHE B CA 1
ATOM 2479 C C . PHE B 1 34 ? -7.508 -5.598 -5.426 1 98.56 34 PHE B C 1
ATOM 2481 O O . PHE B 1 34 ? -8.086 -4.949 -6.301 1 98.56 34 PHE B O 1
ATOM 2488 N N . PHE B 1 35 ? -6.828 -6.754 -5.688 1 98.31 35 PHE B N 1
ATOM 2489 C CA . PHE B 1 35 ? -6.84 -7.266 -7.051 1 98.31 35 PHE B CA 1
ATOM 2490 C C . PHE B 1 35 ? -6.828 -8.789 -7.059 1 98.31 35 PHE B C 1
ATOM 2492 O O . PHE B 1 35 ? -6.668 -9.422 -6.008 1 98.31 35 PHE B O 1
ATOM 2499 N N . SER B 1 36 ? -7.117 -9.359 -8.102 1 98.25 36 SER B N 1
ATOM 2500 C CA . SER B 1 36 ? -6.992 -10.781 -8.414 1 98.25 36 SER B CA 1
ATOM 2501 C C . SER B 1 36 ? -6.473 -10.992 -9.836 1 98.25 36 SER B C 1
ATOM 2503 O O . SER B 1 36 ? -6.828 -10.242 -10.75 1 98.25 36 SER B O 1
ATOM 2505 N N . THR B 1 37 ? -5.59 -11.875 -10 1 97.62 37 THR B N 1
ATOM 2506 C CA . THR B 1 37 ? -5.125 -12.305 -11.312 1 97.62 37 THR B CA 1
ATOM 2507 C C . THR B 1 37 ? -5.633 -13.711 -11.633 1 97.62 37 THR B C 1
ATOM 2509 O O . THR B 1 37 ? -5.414 -14.648 -10.867 1 97.62 37 THR B O 1
ATOM 2512 N N . ILE B 1 38 ? -6.281 -13.82 -12.727 1 98.5 38 ILE B N 1
ATOM 2513 C CA . ILE B 1 38 ? -7.09 -14.992 -13.047 1 98.5 38 ILE B CA 1
ATOM 2514 C C . ILE B 1 38 ? -6.609 -15.602 -14.359 1 98.5 38 ILE B C 1
ATOM 2516 O O . ILE B 1 38 ? -6.449 -14.898 -15.359 1 98.5 38 ILE B O 1
ATOM 2520 N N . GLY B 1 39 ? -6.379 -16.891 -14.352 1 98.31 39 GLY B N 1
ATOM 2521 C CA . GLY B 1 39 ? -6.094 -17.594 -15.594 1 98.31 39 GLY B CA 1
ATOM 2522 C C . GLY B 1 39 ? -7.34 -17.984 -16.359 1 98.31 39 GLY B C 1
ATOM 2523 O O . GLY B 1 39 ? -8.352 -18.359 -15.773 1 98.31 39 GLY B O 1
ATOM 2524 N N . ALA B 1 40 ? -7.258 -17.828 -17.641 1 98.31 40 ALA B N 1
ATOM 2525 C CA . ALA B 1 40 ? -8.273 -18.359 -18.547 1 98.31 40 ALA B CA 1
ATOM 2526 C C . ALA B 1 40 ? -7.707 -19.469 -19.422 1 98.31 40 ALA B C 1
ATOM 2528 O O . ALA B 1 40 ? -6.613 -19.344 -19.984 1 98.31 40 ALA B O 1
ATOM 2529 N N . HIS B 1 41 ? -8.414 -20.516 -19.516 1 98.31 41 HIS B N 1
ATOM 2530 C CA . HIS B 1 41 ? -8.023 -21.672 -20.328 1 98.31 41 HIS B CA 1
ATOM 2531 C C . HIS B 1 41 ? -9.242 -22.359 -20.938 1 98.31 41 HIS B C 1
ATOM 2533 O O . HIS B 1 41 ? -10.219 -22.641 -20.234 1 98.31 41 HIS B O 1
ATOM 2539 N N . ASP B 1 42 ? -9.242 -22.578 -22.25 1 97.44 42 ASP B N 1
ATOM 2540 C CA . ASP B 1 42 ? -10.344 -23.188 -22.984 1 97.44 42 ASP B CA 1
ATOM 2541 C C . ASP B 1 42 ? -11.648 -22.422 -22.766 1 97.44 42 ASP B C 1
ATOM 2543 O O . ASP B 1 42 ? -12.695 -23.031 -22.531 1 97.44 42 ASP B O 1
ATOM 2547 N N . GLY B 1 43 ? -11.516 -21.141 -22.656 1 97.88 43 GLY B N 1
ATOM 2548 C CA . GLY B 1 43 ? -12.672 -20.266 -22.547 1 97.88 43 GLY B CA 1
ATOM 2549 C C . GLY B 1 43 ? -13.266 -20.25 -21.141 1 97.88 43 GLY B C 1
ATOM 2550 O O . GLY B 1 43 ? -14.383 -19.766 -20.953 1 97.88 43 GLY B O 1
ATOM 2551 N N . ARG B 1 44 ? -12.57 -20.797 -20.25 1 98.19 44 ARG B N 1
ATOM 2552 C CA . ARG B 1 44 ? -13.094 -20.891 -18.891 1 98.19 44 ARG B CA 1
ATOM 2553 C C . ARG B 1 44 ? -12.227 -20.109 -17.922 1 98.19 44 ARG B C 1
ATOM 2555 O O . ARG B 1 44 ? -11.008 -20.016 -18.094 1 98.19 44 ARG B O 1
ATOM 2562 N N . VAL B 1 45 ? -12.836 -19.531 -16.891 1 98.56 45 VAL B N 1
ATOM 2563 C CA . VAL B 1 45 ? -12.133 -18.922 -15.766 1 98.56 45 VAL B CA 1
ATOM 2564 C C . VAL B 1 45 ? -11.594 -20.016 -14.836 1 98.56 45 VAL B C 1
ATOM 2566 O O . VAL B 1 45 ? -12.367 -20.781 -14.258 1 98.56 45 VAL B O 1
ATOM 2569 N N . LEU B 1 46 ? -10.312 -20.094 -14.703 1 98.38 46 LEU B N 1
ATOM 2570 C CA . LEU B 1 46 ? -9.727 -21.094 -13.805 1 98.38 46 LEU B CA 1
ATOM 2571 C C . LEU B 1 46 ? -10 -20.734 -12.352 1 98.38 46 LEU B C 1
ATOM 2573 O O . LEU B 1 46 ? -9.867 -19.578 -11.953 1 98.38 46 LEU B O 1
ATOM 2577 N N . PHE B 1 47 ? -10.523 -21.75 -11.555 1 98 47 PHE B N 1
ATOM 2578 C CA . PHE B 1 47 ? -10.766 -21.641 -10.117 1 98 47 PHE B CA 1
ATOM 2579 C C . PHE B 1 47 ? -11.742 -20.5 -9.828 1 98 47 PHE B C 1
ATOM 2581 O O . PHE B 1 47 ? -11.516 -19.703 -8.914 1 98 47 PHE B O 1
ATOM 2588 N N . ALA B 1 48 ? -12.773 -20.422 -10.547 1 98.44 48 ALA B N 1
ATOM 2589 C CA . ALA B 1 48 ? -13.742 -19.328 -10.539 1 98.44 48 ALA B CA 1
ATOM 2590 C C . ALA B 1 48 ? -14.305 -19.109 -9.141 1 98.44 48 ALA B C 1
ATOM 2592 O O . ALA B 1 48 ? -14.391 -17.969 -8.672 1 98.44 48 ALA B O 1
ATOM 2593 N N . GLU B 1 49 ? -14.672 -20.141 -8.508 1 97.69 49 GLU B N 1
ATOM 2594 C CA . GLU B 1 49 ? -15.266 -19.984 -7.18 1 97.69 49 GLU B CA 1
ATOM 2595 C C . GLU B 1 49 ? -14.273 -19.406 -6.188 1 97.69 49 GLU B C 1
ATOM 2597 O O . GLU B 1 49 ? -14.648 -18.594 -5.328 1 97.69 49 GLU B O 1
ATOM 2602 N N . GLY B 1 50 ? -13.047 -19.859 -6.246 1 98.19 50 GLY B N 1
ATOM 2603 C CA . GLY B 1 50 ? -12.016 -19.281 -5.391 1 98.19 50 GLY B CA 1
ATOM 2604 C C . GLY B 1 50 ? -11.844 -17.781 -5.59 1 98.19 50 GLY B C 1
ATOM 2605 O O . GLY B 1 50 ? -11.695 -17.031 -4.621 1 98.19 50 GLY B O 1
ATOM 2606 N N . HIS B 1 51 ? -11.844 -17.359 -6.836 1 98.81 51 HIS B N 1
ATOM 2607 C CA . HIS B 1 51 ? -11.727 -15.938 -7.129 1 98.81 51 HIS B CA 1
ATOM 2608 C C . HIS B 1 51 ? -12.969 -15.18 -6.676 1 98.81 51 HIS B C 1
ATOM 2610 O O . HIS B 1 51 ? -12.859 -14.055 -6.168 1 98.81 51 HIS B O 1
ATOM 2616 N N . ARG B 1 52 ? -14.133 -15.758 -6.879 1 98.69 52 ARG B N 1
ATOM 2617 C CA . ARG B 1 52 ? -15.359 -15.141 -6.395 1 98.69 52 ARG B CA 1
ATOM 2618 C C . ARG B 1 52 ? -15.297 -14.914 -4.887 1 98.69 52 ARG B C 1
ATOM 2620 O O . ARG B 1 52 ? -15.641 -13.836 -4.398 1 98.69 52 ARG B O 1
ATOM 2627 N N . GLU B 1 53 ? -14.883 -15.914 -4.172 1 98.31 53 GLU B N 1
ATOM 2628 C CA . GLU B 1 53 ? -14.773 -15.812 -2.719 1 98.31 53 GLU B CA 1
ATOM 2629 C C . GLU B 1 53 ? -13.789 -14.719 -2.314 1 98.31 53 GLU B C 1
ATOM 2631 O O . GLU B 1 53 ? -14.039 -13.977 -1.365 1 98.31 53 GLU B O 1
ATOM 2636 N N . ARG B 1 54 ? -12.68 -14.656 -3.008 1 98.31 54 ARG B N 1
ATOM 2637 C CA . ARG B 1 54 ? -11.719 -13.594 -2.723 1 98.31 54 ARG B CA 1
ATOM 2638 C C . ARG B 1 54 ? -12.344 -12.219 -2.93 1 98.31 54 ARG B C 1
ATOM 2640 O O . ARG B 1 54 ? -12.133 -11.312 -2.131 1 98.31 54 ARG B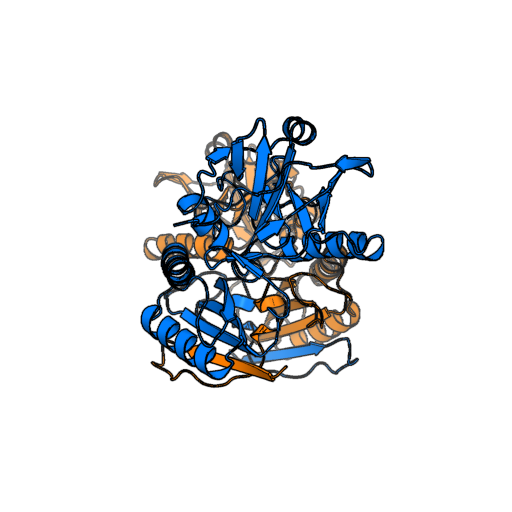 O 1
ATOM 2647 N N . LEU B 1 55 ? -13.07 -12.086 -4.043 1 98.56 55 LEU B N 1
ATOM 2648 C CA . LEU B 1 55 ? -13.719 -10.805 -4.32 1 98.56 55 LEU B CA 1
ATOM 2649 C C . LEU B 1 55 ? -14.688 -10.438 -3.201 1 98.56 55 LEU B C 1
ATOM 2651 O O . LEU B 1 55 ? -14.68 -9.305 -2.717 1 98.56 55 LEU B O 1
ATOM 2655 N N . VAL B 1 56 ? -15.453 -11.383 -2.754 1 98.56 56 VAL B N 1
ATOM 2656 C CA . VAL B 1 56 ? -16.469 -11.148 -1.729 1 98.56 56 VAL B CA 1
ATOM 2657 C C . VAL B 1 56 ? -15.789 -10.797 -0.406 1 98.56 56 VAL B C 1
ATOM 2659 O O . VAL B 1 56 ? -16.109 -9.773 0.204 1 98.56 56 VAL B O 1
ATOM 2662 N N . ARG B 1 57 ? -14.859 -11.578 0.012 1 97.88 57 ARG B N 1
ATOM 2663 C CA . ARG B 1 57 ? -14.195 -11.398 1.299 1 97.88 57 ARG B CA 1
ATOM 2664 C C . ARG B 1 57 ? -13.414 -10.086 1.33 1 97.88 57 ARG B C 1
ATOM 2666 O O . ARG B 1 57 ? -13.438 -9.367 2.33 1 97.88 57 ARG B O 1
ATOM 2673 N N . SER B 1 58 ? -12.688 -9.828 0.273 1 98.5 58 SER B N 1
ATOM 2674 C CA . SER B 1 58 ? -11.906 -8.602 0.213 1 98.5 58 SER B CA 1
ATOM 2675 C C . SER B 1 58 ? -12.797 -7.367 0.237 1 98.5 58 SER B C 1
ATOM 2677 O O . SER B 1 58 ? -12.5 -6.391 0.93 1 98.5 58 SER B O 1
ATOM 2679 N N . ALA B 1 59 ? -13.898 -7.438 -0.542 1 97.69 59 ALA B N 1
ATOM 2680 C CA . ALA B 1 59 ? -14.844 -6.324 -0.563 1 97.69 59 ALA B CA 1
ATOM 2681 C C . ALA B 1 59 ? -15.422 -6.066 0.827 1 97.69 59 ALA B C 1
ATOM 2683 O O . ALA B 1 59 ? -15.523 -4.914 1.258 1 97.69 59 ALA B O 1
ATOM 2684 N N . GLU B 1 60 ? -15.758 -7.098 1.504 1 97.75 60 GLU B N 1
ATOM 2685 C CA . GLU B 1 60 ? -16.312 -6.977 2.848 1 97.75 60 GLU B CA 1
ATOM 2686 C C . GLU B 1 60 ? -15.305 -6.344 3.807 1 97.75 60 GLU B C 1
ATOM 2688 O O . GLU B 1 60 ? -15.633 -5.391 4.516 1 97.75 60 GLU B O 1
ATOM 2693 N N . ARG B 1 61 ? -14.117 -6.805 3.799 1 97.06 61 ARG B N 1
ATOM 2694 C CA . ARG B 1 61 ? -13.094 -6.355 4.73 1 97.06 61 ARG B CA 1
ATOM 2695 C C . ARG B 1 61 ? -12.672 -4.918 4.43 1 97.06 61 ARG B C 1
ATOM 2697 O O . ARG B 1 61 ? -12.289 -4.176 5.34 1 97.06 61 ARG B O 1
ATOM 2704 N N . LEU B 1 62 ? -12.773 -4.543 3.176 1 97.69 62 LEU B N 1
ATOM 2705 C CA . LEU B 1 62 ? -12.367 -3.197 2.781 1 97.69 62 LEU B CA 1
ATOM 2706 C C . LEU B 1 62 ? -13.578 -2.273 2.682 1 97.69 62 LEU B C 1
ATOM 2708 O O . LEU B 1 62 ? -13.445 -1.122 2.26 1 97.69 62 LEU B O 1
ATOM 2712 N N . GLU B 1 63 ? -14.75 -2.826 3.014 1 96.81 63 GLU B N 1
ATOM 2713 C CA . GLU B 1 63 ? -15.984 -2.055 2.986 1 96.81 63 GLU B CA 1
ATOM 2714 C C . GLU B 1 63 ? -16.234 -1.463 1.601 1 96.81 63 GLU B C 1
ATOM 2716 O O . GLU B 1 63 ? -16.5 -0.265 1.47 1 96.81 63 GLU B O 1
ATOM 2721 N N . LEU B 1 64 ? -16.141 -2.297 0.642 1 97 64 LEU B N 1
ATOM 2722 C CA . LEU B 1 64 ? -16.453 -1.94 -0.742 1 97 64 LEU B CA 1
ATOM 2723 C C . LEU B 1 64 ? -17.719 -2.627 -1.216 1 97 64 LEU B C 1
ATOM 2725 O O . LEU B 1 64 ? -17.969 -3.787 -0.882 1 97 64 LEU B O 1
ATOM 2729 N N . SER B 1 65 ? -18.469 -1.874 -1.985 1 95.5 65 SER B N 1
ATOM 2730 C CA . SER B 1 65 ? -19.703 -2.424 -2.521 1 95.5 65 SER B CA 1
ATOM 2731 C C . SER B 1 65 ? -19.703 -2.416 -4.047 1 95.5 65 SER B C 1
ATOM 2733 O O . SER B 1 65 ? -19.5 -1.373 -4.668 1 95.5 65 SER B O 1
ATOM 2735 N N . PHE B 1 66 ? -19.906 -3.598 -4.668 1 93.62 66 PHE B N 1
ATOM 2736 C CA . PHE B 1 66 ? -20.094 -3.771 -6.102 1 93.62 66 PHE B CA 1
ATOM 2737 C C . PHE B 1 66 ? -20.797 -5.09 -6.398 1 93.62 66 PHE B C 1
ATOM 2739 O O . PHE B 1 66 ? -20.938 -5.941 -5.516 1 93.62 66 PHE B O 1
ATOM 2746 N N . ASP B 1 67 ? -21.297 -5.289 -7.547 1 94.12 67 ASP B N 1
ATOM 2747 C CA . ASP B 1 67 ? -22.016 -6.492 -7.977 1 94.12 67 ASP B CA 1
ATOM 2748 C C . ASP B 1 67 ? -21.047 -7.605 -8.344 1 94.12 67 ASP B C 1
ATOM 2750 O O . ASP B 1 67 ? -20.734 -7.797 -9.523 1 94.12 67 ASP B O 1
ATOM 2754 N N . VAL B 1 68 ? -20.688 -8.398 -7.336 1 96.31 68 VAL B N 1
ATOM 2755 C CA . VAL B 1 68 ? -19.688 -9.438 -7.527 1 96.31 68 VAL B CA 1
ATOM 2756 C C . VAL B 1 68 ? -20.156 -10.422 -8.594 1 96.31 68 VAL B C 1
ATOM 2758 O O . VAL B 1 68 ? -19.391 -10.828 -9.469 1 96.31 68 VAL B O 1
ATOM 2761 N N . ASP B 1 69 ? -21.391 -10.805 -8.562 1 95.81 69 ASP B N 1
ATOM 2762 C CA . ASP B 1 69 ? -21.922 -11.781 -9.516 1 95.81 69 ASP B CA 1
ATOM 2763 C C . ASP B 1 69 ? -21.922 -11.211 -10.93 1 95.81 69 ASP B C 1
ATOM 2765 O O . ASP B 1 69 ? -21.625 -11.93 -11.891 1 95.81 69 ASP B O 1
ATOM 2769 N N . GLY B 1 70 ? -22.297 -9.961 -11.008 1 94.5 70 GLY B N 1
ATOM 2770 C CA . GLY B 1 70 ? -22.203 -9.305 -12.305 1 94.5 70 GLY B CA 1
ATOM 2771 C C . GLY B 1 70 ? -20.797 -9.258 -12.852 1 94.5 70 GLY B C 1
ATOM 2772 O O . GLY B 1 70 ? -20.578 -9.523 -14.031 1 94.5 70 GLY B O 1
ATOM 2773 N N . VAL B 1 71 ? -19.891 -8.969 -12.016 1 95.56 71 VAL B N 1
ATOM 2774 C CA . VAL B 1 71 ? -18.484 -8.914 -12.414 1 95.56 71 VAL B CA 1
ATOM 2775 C C . VAL B 1 71 ? -18.016 -10.305 -12.82 1 95.56 71 VAL B C 1
ATOM 2777 O O . VAL B 1 71 ? -17.297 -10.461 -13.812 1 95.56 71 VAL B O 1
ATOM 2780 N N . MET B 1 72 ? -18.391 -11.336 -12.055 1 97.44 72 MET B N 1
ATOM 2781 C CA . MET B 1 72 ? -18.031 -12.695 -12.422 1 97.44 72 MET B CA 1
ATOM 2782 C C . MET B 1 72 ? -18.594 -13.062 -13.789 1 97.44 72 MET B C 1
ATOM 2784 O O . MET B 1 72 ? -17.922 -13.719 -14.586 1 97.44 72 MET B O 1
ATOM 2788 N N . ALA B 1 73 ? -19.812 -12.664 -14.078 1 96.75 73 ALA B N 1
ATOM 2789 C CA . ALA B 1 73 ? -20.391 -12.906 -15.391 1 96.75 73 ALA B CA 1
ATOM 2790 C C . ALA B 1 73 ? -19.562 -12.266 -16.5 1 96.75 73 ALA B C 1
ATOM 2792 O O . ALA B 1 73 ? -19.359 -12.859 -17.547 1 96.75 73 ALA B O 1
ATOM 2793 N N . ASP B 1 74 ? -19.109 -11.031 -16.25 1 95.19 74 ASP B N 1
ATOM 2794 C CA . ASP B 1 74 ? -18.234 -10.359 -17.188 1 95.19 74 ASP B CA 1
ATOM 2795 C C . ASP B 1 74 ? -16.938 -11.133 -17.391 1 95.19 74 ASP B C 1
ATOM 2797 O O . ASP B 1 74 ? -16.453 -11.281 -18.516 1 95.19 74 ASP B O 1
ATOM 2801 N N . LEU B 1 75 ? -16.391 -11.641 -16.328 1 97.31 75 LEU B N 1
ATOM 2802 C CA . LEU B 1 75 ? -15.141 -12.406 -16.391 1 97.31 75 LEU B CA 1
ATOM 2803 C C . LEU B 1 75 ? -15.336 -13.688 -17.203 1 97.31 75 LEU B C 1
ATOM 2805 O O . LEU B 1 75 ? -14.469 -14.062 -18 1 97.31 75 LEU B O 1
ATOM 2809 N N . TYR B 1 76 ? -16.469 -14.344 -17 1 98.38 76 TYR B N 1
ATOM 2810 C CA . TYR B 1 76 ? -16.781 -15.531 -17.781 1 98.38 76 TYR B CA 1
ATOM 2811 C C . TYR B 1 76 ? -16.859 -15.211 -19.266 1 98.38 76 TYR B C 1
ATOM 2813 O O . TYR B 1 76 ? -16.312 -15.945 -20.094 1 98.38 76 TYR B O 1
ATOM 2821 N N . ARG B 1 77 ? -17.5 -14.164 -19.594 1 97.44 77 ARG B N 1
ATOM 2822 C CA . ARG B 1 77 ? -17.609 -13.758 -20.984 1 97.44 77 ARG B CA 1
ATOM 2823 C C . ARG B 1 77 ? -16.25 -13.438 -21.578 1 97.44 77 ARG B C 1
ATOM 2825 O O . ARG B 1 77 ? -15.945 -13.859 -22.703 1 97.44 77 ARG B O 1
ATOM 2832 N N . LEU B 1 78 ? -15.469 -12.711 -20.828 1 96.94 78 LEU B N 1
ATOM 2833 C CA . LEU B 1 78 ? -14.141 -12.344 -21.312 1 96.94 78 LEU B CA 1
ATOM 2834 C C . LEU B 1 78 ? -13.273 -13.578 -21.516 1 96.94 78 LEU B C 1
ATOM 2836 O O . LEU B 1 78 ? -12.508 -13.648 -22.484 1 96.94 78 LEU B O 1
ATOM 2840 N N . ALA B 1 79 ? -13.359 -14.516 -20.578 1 98 79 ALA B N 1
ATOM 2841 C CA . ALA B 1 79 ? -12.602 -15.758 -20.734 1 98 79 ALA B CA 1
ATOM 2842 C C . ALA B 1 79 ? -13 -16.484 -22.016 1 98 79 ALA B C 1
ATOM 2844 O O . ALA B 1 79 ? -12.148 -17.031 -22.719 1 98 79 ALA B O 1
ATOM 2845 N N . LYS B 1 80 ? -14.289 -16.547 -22.281 1 98.12 80 LYS B N 1
ATOM 2846 C CA . LYS B 1 80 ? -14.781 -17.156 -23.516 1 98.12 80 LYS B CA 1
ATOM 2847 C C . LYS B 1 80 ? -14.211 -16.453 -24.75 1 98.12 80 LYS B C 1
ATOM 2849 O O . LYS B 1 80 ? -13.875 -17.109 -25.734 1 98.12 80 LYS B O 1
ATOM 2854 N N . ASP B 1 81 ? -14.117 -15.172 -24.672 1 96.56 81 ASP B N 1
ATOM 2855 C CA . ASP B 1 81 ? -13.648 -14.359 -25.797 1 96.56 81 ASP B CA 1
ATOM 2856 C C . ASP B 1 81 ? -12.164 -14.617 -26.062 1 96.56 81 ASP B C 1
ATOM 2858 O O . ASP B 1 81 ? -11.766 -14.766 -27.219 1 96.56 81 ASP B O 1
ATOM 2862 N N . ILE B 1 82 ? -11.305 -14.703 -25.016 1 97.25 82 ILE B N 1
ATOM 2863 C CA . ILE B 1 82 ? -9.859 -14.758 -25.25 1 97.25 82 ILE B CA 1
ATOM 2864 C C . ILE B 1 82 ? -9.406 -16.203 -25.328 1 97.25 82 ILE B C 1
ATOM 2866 O O . ILE B 1 82 ? -8.281 -16.484 -25.75 1 97.25 82 ILE B O 1
ATOM 2870 N N . GLN B 1 83 ? -10.227 -17.141 -24.859 1 97.69 83 GLN B N 1
ATOM 2871 C CA . GLN B 1 83 ? -9.984 -18.578 -24.891 1 97.69 83 GLN B CA 1
ATOM 2872 C C . GLN B 1 83 ? -8.836 -18.969 -23.969 1 97.69 83 GLN B C 1
ATOM 2874 O O . GLN B 1 83 ? -8.945 -19.922 -23.203 1 97.69 83 GLN B O 1
ATOM 2879 N N . GLU B 1 84 ? -7.695 -18.266 -24.031 1 98 84 GLU B N 1
ATOM 2880 C CA . GLU B 1 84 ? -6.543 -18.484 -23.172 1 98 84 GLU B CA 1
ATOM 2881 C C . GLU B 1 84 ? -5.824 -17.188 -22.859 1 98 84 GLU B C 1
ATOM 2883 O O . GLU B 1 84 ? -5.656 -16.328 -23.734 1 98 84 GLU B O 1
ATOM 2888 N N . GLY B 1 85 ? -5.492 -17 -21.641 1 97.75 85 GLY B N 1
ATOM 2889 C CA . GLY B 1 85 ? -4.762 -15.805 -21.234 1 97.75 85 GLY B CA 1
ATOM 2890 C C . GLY B 1 85 ? -4.969 -15.445 -19.781 1 97.75 85 GLY B C 1
ATOM 2891 O O . GLY B 1 85 ? -5.121 -16.328 -18.922 1 97.75 85 GLY B O 1
ATOM 2892 N N . ILE B 1 86 ? -4.871 -14.141 -19.469 1 97.06 86 ILE B N 1
ATOM 2893 C CA . ILE B 1 86 ? -4.938 -13.648 -18.109 1 97.06 86 ILE B CA 1
ATOM 2894 C C . ILE B 1 86 ? -5.996 -12.555 -18 1 97.06 86 ILE B C 1
ATOM 2896 O O . ILE B 1 86 ? -6.09 -11.688 -18.875 1 97.06 86 ILE B O 1
ATOM 2900 N N . LEU B 1 87 ? -6.797 -12.641 -17 1 97.31 87 LEU B N 1
ATOM 2901 C CA . LEU B 1 87 ? -7.727 -11.586 -16.594 1 97.31 87 LEU B CA 1
ATOM 2902 C C . LEU B 1 87 ? -7.32 -11 -15.25 1 97.31 87 LEU B C 1
ATOM 2904 O O . LEU B 1 87 ? -7.414 -11.672 -14.219 1 97.31 87 LEU B O 1
ATOM 2908 N N . LYS B 1 88 ? -6.887 -9.766 -15.266 1 96.75 88 LYS B N 1
ATOM 2909 C CA . LYS B 1 88 ? -6.59 -9.078 -14.008 1 96.75 88 LYS B CA 1
ATOM 2910 C C . LYS B 1 88 ? -7.711 -8.117 -13.625 1 96.75 88 LYS B C 1
ATOM 2912 O O . LYS B 1 88 ? -8.156 -7.316 -14.453 1 96.75 88 LYS B O 1
ATOM 2917 N N . ILE B 1 89 ? -8.195 -8.258 -12.453 1 97.31 89 ILE B N 1
ATOM 2918 C CA . ILE B 1 89 ? -9.242 -7.379 -11.945 1 97.31 89 ILE B CA 1
ATOM 2919 C C . ILE B 1 89 ? -8.703 -6.566 -10.773 1 97.31 89 ILE B C 1
ATOM 2921 O O . ILE B 1 89 ? -8.031 -7.109 -9.891 1 97.31 89 ILE B O 1
ATOM 2925 N N . ILE B 1 90 ? -8.875 -5.285 -10.766 1 97.25 90 ILE B N 1
ATOM 2926 C CA . ILE B 1 90 ? -8.586 -4.383 -9.664 1 97.25 90 ILE B CA 1
ATOM 2927 C C . ILE B 1 90 ? -9.875 -3.707 -9.195 1 97.25 90 ILE B C 1
ATOM 2929 O O . ILE B 1 90 ? -10.633 -3.172 -10.008 1 97.25 90 ILE B O 1
ATOM 2933 N N . VAL B 1 91 ? -10.188 -3.801 -7.934 1 97.56 91 VAL B N 1
ATOM 2934 C CA . VAL B 1 91 ? -11.336 -3.133 -7.332 1 97.56 91 VAL B CA 1
ATOM 2935 C C . VAL B 1 91 ? -10.859 -2.051 -6.367 1 97.56 91 VAL B C 1
ATOM 2937 O O . VAL B 1 91 ? -10.062 -2.322 -5.465 1 97.56 91 VAL B O 1
ATOM 2940 N N . THR B 1 92 ? -11.273 -0.849 -6.57 1 96.5 92 THR B N 1
ATOM 2941 C CA . THR B 1 92 ? -10.906 0.278 -5.723 1 96.5 92 THR B CA 1
ATOM 2942 C C . THR B 1 92 ? -12.156 1.029 -5.254 1 96.5 92 THR B C 1
ATOM 2944 O O . THR B 1 92 ? -13.242 0.841 -5.801 1 96.5 92 THR B O 1
ATOM 2947 N N . ARG B 1 93 ? -11.969 1.775 -4.227 1 95.38 93 ARG B N 1
ATOM 2948 C CA . ARG B 1 93 ? -13.039 2.703 -3.861 1 95.38 93 ARG B CA 1
ATOM 2949 C C . ARG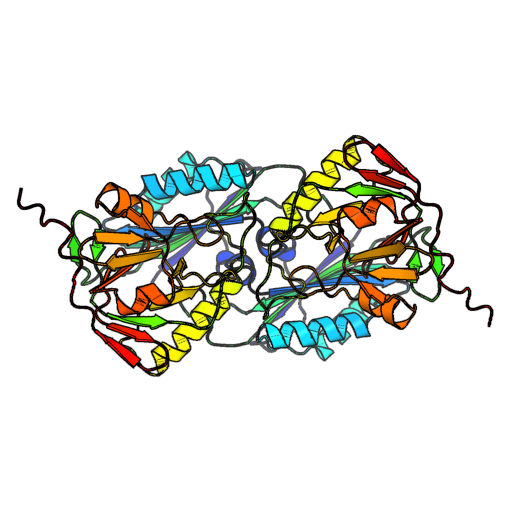 B 1 93 ? -13.156 3.828 -4.883 1 95.38 93 ARG B C 1
ATOM 2951 O O . ARG B 1 93 ? -12.148 4.336 -5.375 1 95.38 93 ARG B O 1
ATOM 2958 N N . ALA B 1 94 ? -14.398 4.234 -5.184 1 90.56 94 ALA B N 1
ATOM 2959 C CA . ALA B 1 94 ? -14.641 5.355 -6.09 1 90.56 94 ALA B CA 1
ATOM 2960 C C . ALA B 1 94 ? -14.133 6.664 -5.5 1 90.56 94 ALA B C 1
ATOM 2962 O O . ALA B 1 94 ? -14.016 6.797 -4.277 1 90.56 94 ALA B O 1
ATOM 2963 N N . PRO B 1 95 ? -13.812 7.621 -6.383 1 86.69 95 PRO B N 1
ATOM 2964 C CA . PRO B 1 95 ? -13.406 8.93 -5.867 1 86.69 95 PRO B CA 1
ATOM 2965 C C . PRO B 1 95 ? -14.414 9.516 -4.879 1 86.69 95 PRO B C 1
ATOM 2967 O O . PRO B 1 95 ? -15.617 9.289 -5.012 1 86.69 95 PRO B O 1
ATOM 2970 N N . GLN B 1 96 ? -13.867 10.227 -3.934 1 84.25 96 GLN B N 1
ATOM 2971 C CA . GLN B 1 96 ? -14.656 10.781 -2.842 1 84.25 96 GLN B CA 1
ATOM 2972 C C . GLN B 1 96 ? -14.625 12.312 -2.859 1 84.25 96 GLN B C 1
ATOM 2974 O O . GLN B 1 96 ? -13.688 12.906 -3.393 1 84.25 96 GLN B O 1
ATOM 2979 N N . GLU B 1 97 ? -15.555 12.906 -2.27 1 78.19 97 GLU B N 1
ATOM 2980 C CA . GLU B 1 97 ? -15.602 14.359 -2.117 1 78.19 97 GLU B CA 1
ATOM 2981 C C . GLU B 1 97 ? -15.078 14.789 -0.75 1 78.19 97 GLU B C 1
ATOM 2983 O O . GLU B 1 97 ? -15.406 15.867 -0.266 1 78.19 97 GLU B O 1
ATOM 2988 N N . VAL B 1 98 ? -14.344 13.969 -0.106 1 74.5 98 VAL B N 1
ATOM 2989 C CA . VAL B 1 98 ? -13.789 14.305 1.204 1 74.5 98 VAL B CA 1
ATOM 2990 C C . VAL B 1 98 ? -12.281 14.523 1.093 1 74.5 98 VAL B C 1
ATOM 2992 O O . VAL B 1 98 ? -11.609 13.852 0.304 1 74.5 98 VAL B O 1
ATOM 2995 N N . ARG B 1 99 ? -11.891 15.531 1.808 1 71.69 99 ARG B N 1
ATOM 2996 C CA . ARG B 1 99 ? -10.453 15.758 1.861 1 71.69 99 ARG B CA 1
ATOM 2997 C C . ARG B 1 99 ? -9.766 14.703 2.73 1 71.69 99 ARG B C 1
ATOM 2999 O O . ARG B 1 99 ? -10.367 14.188 3.676 1 71.69 99 ARG B O 1
ATOM 3006 N N . GLY B 1 100 ? -8.562 14.398 2.389 1 79.06 100 GLY B N 1
ATOM 3007 C CA . GLY B 1 100 ? -7.801 13.461 3.205 1 79.06 100 GLY B CA 1
ATOM 3008 C C . GLY B 1 100 ? -8 12.016 2.801 1 79.06 100 GLY B C 1
ATOM 3009 O O . GLY B 1 100 ? -8.453 11.734 1.688 1 79.06 100 GLY B O 1
ATOM 3010 N N . TYR B 1 101 ? -7.719 11.102 3.748 1 90 101 TYR B N 1
ATOM 3011 C CA . TYR B 1 101 ? -7.676 9.68 3.447 1 90 101 TYR B CA 1
ATOM 3012 C C . TYR B 1 101 ? -9.07 9.07 3.502 1 90 101 TYR B C 1
ATOM 3014 O O . TYR B 1 101 ? -9.336 8.047 2.861 1 90 101 TYR B O 1
ATOM 3022 N N . GLY B 1 102 ? -9.945 9.672 4.234 1 89.38 102 GLY B N 1
ATOM 3023 C CA . GLY B 1 102 ? -11.172 8.992 4.609 1 89.38 102 GLY B CA 1
ATOM 3024 C C . GLY B 1 102 ? -12.148 8.844 3.457 1 89.38 102 GLY B C 1
ATOM 3025 O O . GLY B 1 102 ? -11.797 9.109 2.305 1 89.38 102 GLY B O 1
ATOM 3026 N N . TYR B 1 103 ? -13.289 8.211 3.807 1 91.69 103 TYR B N 1
ATOM 3027 C CA . TYR B 1 103 ? -14.328 8.008 2.803 1 91.69 103 TYR B CA 1
ATOM 3028 C C . TYR B 1 103 ? -15.719 8.125 3.424 1 91.69 103 TYR B C 1
ATOM 3030 O O . TYR B 1 103 ? -15.883 7.93 4.629 1 91.69 103 TYR B O 1
ATOM 3038 N N . LEU B 1 104 ? -16.641 8.445 2.553 1 89.44 104 LEU B N 1
ATOM 3039 C CA . LEU B 1 104 ? -18.016 8.641 3.006 1 89.44 104 LEU B CA 1
ATOM 3040 C C . LEU B 1 104 ? -18.922 7.535 2.484 1 89.44 104 LEU B C 1
ATOM 3042 O O . LEU B 1 104 ? -20.031 7.328 3.008 1 89.44 104 LEU B O 1
ATOM 3046 N N . ASN B 1 105 ? -18.438 6.871 1.424 1 87.19 105 ASN B N 1
ATOM 3047 C CA . ASN B 1 105 ? -19.266 5.793 0.881 1 87.19 105 ASN B CA 1
ATOM 3048 C C . ASN B 1 105 ? -18.406 4.59 0.481 1 87.19 105 ASN B C 1
ATOM 3050 O O . ASN B 1 105 ? -17.188 4.676 0.448 1 87.19 105 ASN B O 1
ATOM 3054 N N . GLN B 1 106 ? -19.172 3.557 0.174 1 91.81 106 GLN B N 1
ATOM 3055 C CA . GLN B 1 106 ? -18.516 2.279 -0.045 1 91.81 106 GLN B CA 1
ATOM 3056 C C . GLN B 1 106 ? -18.516 1.899 -1.523 1 91.81 106 GLN B C 1
ATOM 3058 O O . GLN B 1 106 ? -18.188 0.765 -1.881 1 91.81 106 GLN B O 1
ATOM 3063 N N . CYS B 1 107 ? -18.844 2.83 -2.377 1 92.12 107 CYS B N 1
ATOM 3064 C CA . CYS B 1 107 ? -18.969 2.514 -3.797 1 92.12 107 CYS B CA 1
ATOM 3065 C C . CYS B 1 107 ? -17.609 2.145 -4.387 1 92.12 107 CYS B C 1
ATOM 3067 O O . CYS B 1 107 ? -16.625 2.865 -4.199 1 92.12 107 CYS B O 1
ATOM 3069 N N . ALA B 1 108 ? -17.641 1.057 -5.164 1 94.38 108 ALA B N 1
ATOM 3070 C CA . ALA B 1 108 ? -16.406 0.58 -5.762 1 94.38 108 ALA B CA 1
ATOM 3071 C C . ALA B 1 108 ? -16.375 0.857 -7.262 1 94.38 108 ALA B C 1
ATOM 3073 O O . ALA B 1 108 ? -17.406 1.128 -7.871 1 94.38 108 ALA B O 1
ATOM 3074 N N . GLN B 1 109 ? -15.203 0.873 -7.754 1 92.88 109 GLN B N 1
ATOM 3075 C CA . GLN B 1 109 ? -14.891 0.781 -9.172 1 92.88 109 GLN B CA 1
ATOM 3076 C C . GLN B 1 109 ? -14.109 -0.492 -9.484 1 92.88 109 GLN B C 1
ATOM 3078 O O . GLN B 1 109 ? -13.266 -0.916 -8.695 1 92.88 109 GLN B O 1
ATOM 3083 N N . VAL B 1 110 ? -14.477 -1.05 -10.664 1 94.88 110 VAL B N 1
ATOM 3084 C CA . VAL B 1 110 ? -13.852 -2.307 -11.062 1 94.88 110 VAL B CA 1
ATOM 3085 C C . VAL B 1 110 ? -13.109 -2.119 -12.383 1 94.88 110 VAL B C 1
ATOM 3087 O O . VAL B 1 110 ? -13.695 -1.686 -13.375 1 94.88 110 VAL B O 1
ATOM 3090 N N . PHE B 1 111 ? -11.82 -2.35 -12.391 1 94.12 111 PHE B N 1
ATOM 3091 C CA . PHE B 1 111 ? -10.992 -2.379 -13.594 1 94.12 111 PHE B CA 1
ATOM 3092 C C . PHE B 1 111 ? -10.656 -3.814 -13.977 1 94.12 111 PHE B C 1
ATOM 3094 O O . PHE B 1 111 ? -10.344 -4.641 -13.117 1 94.12 111 PHE B O 1
ATOM 3101 N N . ILE B 1 112 ? -10.758 -4.145 -15.281 1 95.62 112 ILE B N 1
ATOM 3102 C CA . ILE B 1 112 ? -10.375 -5.469 -15.758 1 95.62 112 ILE B CA 1
ATOM 3103 C C . ILE B 1 112 ? -9.43 -5.336 -16.953 1 95.62 112 ILE B C 1
ATOM 3105 O O . ILE B 1 112 ? -9.695 -4.57 -17.875 1 95.62 112 ILE B O 1
ATOM 3109 N N . LYS B 1 113 ? -8.352 -5.922 -16.906 1 95 113 LYS B N 1
ATOM 3110 C CA . LYS B 1 113 ? -7.414 -6.098 -18.016 1 95 113 LYS B CA 1
ATOM 3111 C C . LYS B 1 113 ? -7.488 -7.512 -18.578 1 95 113 LYS B C 1
ATOM 3113 O O . LYS B 1 113 ? -7.223 -8.484 -17.859 1 95 113 LYS B O 1
ATOM 3118 N N . SER B 1 114 ? -7.887 -7.656 -19.75 1 95.94 114 SER B N 1
ATOM 3119 C CA . SER B 1 114 ? -8 -8.93 -20.453 1 95.94 114 SER B CA 1
ATOM 3120 C C . SER B 1 114 ? -6.875 -9.102 -21.469 1 95.94 114 SER B C 1
ATOM 3122 O O . SER B 1 114 ? -6.797 -8.359 -22.453 1 95.94 114 SER B O 1
ATOM 3124 N N . THR B 1 115 ? -6.043 -10.086 -21.281 1 95.25 115 THR B N 1
ATOM 3125 C CA . THR B 1 115 ? -4.898 -10.32 -22.156 1 95.25 115 THR B CA 1
ATOM 3126 C C . THR B 1 115 ? -4.941 -11.734 -22.734 1 95.25 115 THR B C 1
ATOM 3128 O O . THR B 1 115 ? -4.758 -12.711 -22.016 1 95.25 115 THR B O 1
ATOM 3131 N N . ALA B 1 116 ? -5.129 -11.836 -24.016 1 96.5 116 ALA B N 1
ATOM 3132 C CA . ALA B 1 116 ? -5.039 -13.117 -24.703 1 96.5 116 ALA B CA 1
ATOM 3133 C C . ALA B 1 116 ? -3.582 -13.539 -24.891 1 96.5 116 ALA B C 1
ATOM 3135 O O . ALA B 1 116 ? -2.754 -12.742 -25.344 1 96.5 116 ALA B O 1
ATOM 3136 N N . SER B 1 117 ? -3.33 -14.742 -24.516 1 95.5 117 SER B N 1
ATOM 3137 C CA . SER B 1 117 ? -1.99 -15.289 -24.672 1 95.5 117 SER B CA 1
ATOM 3138 C C . SER B 1 117 ? -2.002 -16.812 -24.562 1 95.5 117 SER B C 1
ATOM 3140 O O . SER B 1 117 ? -2.947 -17.391 -24.031 1 95.5 117 SER B O 1
ATOM 3142 N N . ARG B 1 118 ? -0.958 -17.422 -25.016 1 95.69 118 ARG B N 1
ATOM 3143 C CA . ARG B 1 118 ? -0.814 -18.875 -24.938 1 95.69 118 ARG B CA 1
ATOM 3144 C C . ARG B 1 118 ? 0.032 -19.281 -23.719 1 95.69 118 ARG B C 1
ATOM 3146 O O . ARG B 1 118 ? 1.014 -20.016 -23.859 1 95.69 118 ARG B O 1
ATOM 3153 N N . ILE B 1 119 ? -0.425 -18.906 -22.578 1 94.81 119 ILE B N 1
ATOM 3154 C CA . ILE B 1 119 ? 0.386 -19 -21.375 1 94.81 119 ILE B CA 1
ATOM 3155 C C . ILE B 1 119 ? 0.427 -20.453 -20.891 1 94.81 119 ILE B C 1
ATOM 3157 O O . ILE B 1 119 ? 1.26 -20.812 -20.047 1 94.81 119 ILE B O 1
ATOM 3161 N N . TYR B 1 120 ? -0.403 -21.312 -21.453 1 96.69 120 TYR B N 1
ATOM 3162 C CA . TYR B 1 120 ? -0.457 -22.688 -20.953 1 96.69 120 TYR B CA 1
ATOM 3163 C C . TYR B 1 120 ? 0.068 -23.656 -22 1 96.69 120 TYR B C 1
ATOM 3165 O O . TYR B 1 120 ? -0.101 -24.875 -21.875 1 96.69 120 TYR B O 1
ATOM 3173 N N . ASP B 1 121 ? 0.633 -23.094 -23.047 1 95.38 121 ASP B N 1
ATOM 3174 C CA . ASP B 1 121 ? 1.268 -23.969 -24.016 1 95.38 121 ASP B CA 1
ATOM 3175 C C . ASP B 1 121 ? 2.365 -24.812 -23.375 1 95.38 121 ASP B C 1
ATOM 3177 O O . ASP B 1 121 ? 3.271 -24.266 -22.734 1 95.38 121 ASP B O 1
ATOM 3181 N N . GLY B 1 122 ? 2.236 -26.094 -23.516 1 94.81 122 GLY B N 1
ATOM 3182 C CA . GLY B 1 122 ? 3.246 -27 -22.984 1 94.81 122 GLY B CA 1
ATOM 3183 C C . GLY B 1 122 ? 3.1 -27.234 -21.5 1 94.81 122 GLY B C 1
ATOM 3184 O O . GLY B 1 122 ? 3.92 -27.938 -20.891 1 94.81 122 GLY B O 1
ATOM 3185 N N . VAL B 1 123 ? 2.123 -26.672 -20.906 1 95.62 123 VAL B N 1
ATOM 3186 C CA . VAL B 1 123 ? 1.881 -26.859 -19.469 1 95.62 123 VAL B CA 1
ATOM 3187 C C . VAL B 1 123 ? 0.945 -28.047 -19.266 1 95.62 123 VAL B C 1
ATOM 3189 O O . VAL B 1 123 ? -0.093 -28.156 -19.922 1 95.62 123 VAL B O 1
ATOM 3192 N N . GLU B 1 124 ? 1.33 -28.922 -18.406 1 92.88 124 GLU B N 1
ATOM 3193 C CA . GLU B 1 124 ? 0.484 -30.062 -18.062 1 92.88 124 GLU B CA 1
ATOM 3194 C C . GLU B 1 124 ? -0.537 -29.688 -17 1 92.88 124 GLU B C 1
ATOM 3196 O O . GLU B 1 124 ? -0.219 -28.969 -16.047 1 92.88 124 GLU B O 1
ATOM 3201 N N . PHE B 1 125 ? -1.743 -30.156 -17.172 1 92.94 125 PHE B N 1
ATOM 3202 C CA . PHE B 1 125 ? -2.77 -30.016 -16.156 1 92.94 125 PHE B CA 1
ATOM 3203 C C . PHE B 1 125 ? -2.977 -31.328 -15.398 1 92.94 125 PHE B C 1
ATOM 3205 O O . PHE B 1 125 ? -3.225 -32.375 -16.016 1 92.94 125 PHE B O 1
ATOM 3212 N N . VAL B 1 126 ? -2.781 -31.266 -14.109 1 86.94 126 VAL B N 1
ATOM 3213 C CA . VAL B 1 126 ? -3.029 -32.406 -13.242 1 86.94 126 VAL B CA 1
ATOM 3214 C C . VAL B 1 126 ? -4.219 -32.125 -12.328 1 86.94 126 VAL B C 1
ATOM 3216 O O . VAL B 1 126 ? -4.156 -31.234 -11.477 1 86.94 126 VAL B O 1
ATOM 3219 N N . SER B 1 127 ? -5.305 -32.938 -12.469 1 86.31 127 SER B N 1
ATOM 3220 C CA . SER B 1 127 ? -6.539 -32.719 -11.711 1 86.31 127 SER B CA 1
ATOM 3221 C C . SER B 1 127 ? -7.031 -31.297 -11.828 1 86.31 127 SER B C 1
ATOM 3223 O O . SER B 1 127 ? -7.363 -30.656 -10.82 1 86.31 127 SER B O 1
ATOM 3225 N N . GLY B 1 128 ? -6.844 -30.703 -12.969 1 90.12 128 GLY B N 1
ATOM 3226 C CA . GLY B 1 128 ? -7.375 -29.375 -13.266 1 90.12 128 GLY B CA 1
ATOM 3227 C C . GLY B 1 128 ? -6.441 -28.25 -12.852 1 90.12 128 GLY B C 1
ATOM 3228 O O . GLY B 1 128 ? -6.762 -27.078 -13.023 1 90.12 128 GLY B O 1
ATOM 3229 N N . VAL B 1 129 ? -5.25 -28.594 -12.352 1 94 129 VAL B N 1
ATOM 3230 C CA . VAL B 1 129 ? -4.289 -27.609 -11.883 1 94 129 VAL B CA 1
ATOM 3231 C C . VAL B 1 129 ? -3.1 -27.547 -12.844 1 94 129 VAL B C 1
ATOM 3233 O O . VAL B 1 129 ? -2.479 -28.578 -13.133 1 94 129 VAL B O 1
ATOM 3236 N N . PRO B 1 130 ? -2.842 -26.391 -13.43 1 96.25 130 PRO B N 1
ATOM 3237 C CA . PRO B 1 130 ? -1.619 -26.328 -14.234 1 96.25 130 PRO B CA 1
ATOM 3238 C C . PRO B 1 130 ? -0.363 -26.641 -13.43 1 96.25 130 PRO B C 1
ATOM 3240 O O . PRO B 1 130 ? -0.233 -26.219 -12.281 1 96.25 130 PRO B O 1
ATOM 3243 N N . CYS B 1 131 ? 0.507 -27.406 -13.992 1 95 131 CYS B N 1
ATOM 3244 C CA . CYS B 1 131 ? 1.768 -27.797 -13.367 1 95 131 CYS B CA 1
ATOM 3245 C C . CYS B 1 131 ? 2.953 -27.375 -14.227 1 95 131 CYS B C 1
ATOM 3247 O O . CYS B 1 131 ? 3.146 -27.891 -15.328 1 95 131 CYS B O 1
ATOM 3249 N N . GLN B 1 132 ? 3.73 -26.453 -13.68 1 95.25 132 GLN B N 1
ATOM 3250 C CA . GLN B 1 132 ? 4.867 -25.922 -14.422 1 95.25 132 GLN B CA 1
ATOM 3251 C C . GLN B 1 132 ? 6.047 -26.891 -14.398 1 95.25 132 GLN B C 1
ATOM 3253 O O . GLN B 1 132 ? 6.055 -27.844 -13.625 1 95.25 132 GLN B O 1
ATOM 3258 N N . LYS B 1 133 ? 6.98 -26.578 -15.328 1 93.12 133 LYS B N 1
ATOM 3259 C CA . LYS B 1 133 ? 8.242 -27.312 -15.297 1 93.12 133 LYS B CA 1
ATOM 3260 C C . LYS B 1 133 ? 8.992 -27.047 -13.992 1 93.12 133 LYS B C 1
ATOM 3262 O O . LYS B 1 133 ? 8.891 -25.969 -13.422 1 93.12 133 LYS B O 1
ATOM 3267 N N . VAL B 1 134 ? 9.781 -28.016 -13.594 1 93.81 134 VAL B N 1
ATOM 3268 C CA . VAL B 1 134 ? 10.547 -27.938 -12.352 1 93.81 134 VAL B CA 1
ATOM 3269 C C . VAL B 1 134 ? 11.609 -26.844 -12.469 1 93.81 134 VAL B C 1
ATOM 3271 O O . VAL B 1 134 ? 12.211 -26.672 -13.531 1 93.81 134 VAL B O 1
ATOM 3274 N N . GLY B 1 135 ? 11.758 -26.109 -11.406 1 95.62 135 GLY B N 1
ATOM 3275 C CA . GLY B 1 135 ? 12.797 -25.094 -11.336 1 95.62 135 GLY B CA 1
ATOM 3276 C C . GLY B 1 135 ? 13.469 -25.016 -9.977 1 95.62 135 GLY B C 1
ATOM 3277 O O . GLY B 1 135 ? 13.336 -25.938 -9.164 1 95.62 135 GLY B O 1
ATOM 3278 N N . ARG B 1 136 ? 14.289 -23.953 -9.789 1 97.19 136 ARG B N 1
ATOM 3279 C CA . ARG B 1 136 ? 14.969 -23.688 -8.531 1 97.19 136 ARG B CA 1
ATOM 3280 C C . ARG B 1 136 ? 14.383 -22.453 -7.84 1 97.19 136 ARG B C 1
ATOM 3282 O O . ARG B 1 136 ? 13.773 -21.609 -8.492 1 97.19 136 ARG B O 1
ATOM 3289 N N . ALA B 1 137 ? 14.508 -22.453 -6.562 1 98.25 137 ALA B N 1
ATOM 3290 C CA . ALA B 1 137 ? 14.109 -21.281 -5.793 1 98.25 137 ALA B CA 1
ATOM 3291 C C . ALA B 1 137 ? 15.289 -20.734 -4.98 1 98.25 137 ALA B C 1
ATOM 3293 O O . ALA B 1 137 ? 16.266 -21.438 -4.754 1 98.25 137 ALA B O 1
ATOM 3294 N N . VAL B 1 138 ? 15.219 -19.484 -4.598 1 98.62 138 VAL B N 1
ATOM 3295 C CA . VAL B 1 138 ? 16.281 -18.859 -3.811 1 98.62 138 VAL B CA 1
ATOM 3296 C C . VAL B 1 138 ? 15.672 -18.141 -2.602 1 98.62 138 VAL B C 1
ATOM 3298 O O . VAL B 1 138 ? 14.602 -17.547 -2.699 1 98.62 138 VAL B O 1
ATOM 3301 N N . CYS B 1 139 ? 16.328 -18.297 -1.458 1 98.25 139 CYS B N 1
ATOM 3302 C CA . CYS B 1 139 ? 15.953 -17.516 -0.288 1 98.25 139 CYS B CA 1
ATOM 3303 C C . CYS B 1 139 ? 16.359 -16.047 -0.459 1 98.25 139 CYS B C 1
ATOM 3305 O O . CYS B 1 139 ? 17.531 -15.742 -0.683 1 98.25 139 CYS B O 1
ATOM 3307 N N . LEU B 1 140 ? 15.406 -15.164 -0.363 1 97.62 140 LEU B N 1
ATOM 3308 C CA . LEU B 1 140 ? 15.68 -13.742 -0.514 1 97.62 140 LEU B CA 1
ATOM 3309 C C . LEU B 1 140 ? 15.859 -13.07 0.845 1 97.62 140 LEU B C 1
ATOM 3311 O O . LEU B 1 140 ? 15.344 -13.555 1.854 1 97.62 140 LEU B O 1
ATOM 3315 N N . ASP B 1 141 ? 16.531 -11.914 0.842 1 93.94 141 ASP B N 1
ATOM 3316 C CA . ASP B 1 141 ? 16.75 -11.148 2.064 1 93.94 141 ASP B CA 1
ATOM 3317 C C . ASP B 1 141 ? 15.594 -10.203 2.348 1 93.94 141 ASP B C 1
ATOM 3319 O O . ASP B 1 141 ? 15.367 -9.812 3.496 1 93.94 141 ASP B O 1
ATOM 3323 N N . GLU B 1 142 ? 14.945 -9.828 1.265 1 92.69 142 GLU B N 1
ATOM 3324 C CA . GLU B 1 142 ? 13.82 -8.914 1.407 1 92.69 142 GLU B CA 1
ATOM 3325 C C . GLU B 1 142 ? 12.703 -9.531 2.25 1 92.69 142 GLU B C 1
ATOM 3327 O O . GLU B 1 142 ? 12.477 -10.742 2.188 1 92.69 142 GLU B O 1
ATOM 3332 N N . LYS B 1 143 ? 12.055 -8.703 2.979 1 92.38 143 LYS B N 1
ATOM 3333 C CA . LYS B 1 143 ? 10.977 -9.148 3.859 1 92.38 143 LYS B CA 1
ATOM 3334 C C . LYS B 1 143 ? 9.688 -8.391 3.57 1 92.38 143 LYS B C 1
ATOM 3336 O O . LYS B 1 143 ? 9.711 -7.328 2.947 1 92.38 143 LYS B O 1
ATOM 3341 N N . VAL B 1 144 ? 8.602 -8.977 3.998 1 92.19 144 VAL B N 1
ATOM 3342 C CA . VAL B 1 144 ? 7.324 -8.281 3.945 1 92.19 144 VAL B CA 1
ATOM 3343 C C . VAL B 1 144 ? 6.922 -7.832 5.348 1 92.19 144 VAL B C 1
ATOM 3345 O O . VAL B 1 144 ? 7.281 -8.477 6.34 1 92.19 144 VAL B O 1
ATOM 3348 N N . SER B 1 145 ? 6.148 -6.801 5.391 1 89.62 145 SER B N 1
ATOM 3349 C CA . SER B 1 145 ? 5.699 -6.215 6.648 1 89.62 145 SER B CA 1
ATOM 3350 C C . SER B 1 145 ? 4.684 -7.113 7.344 1 89.62 145 SER B C 1
ATOM 3352 O O . SER B 1 145 ? 4.074 -7.98 6.707 1 89.62 145 SER B O 1
ATOM 3354 N N . LEU B 1 146 ? 4.586 -6.879 8.625 1 88.25 146 LEU B N 1
ATOM 3355 C CA . LEU B 1 146 ? 3.459 -7.441 9.367 1 88.25 146 LEU B CA 1
ATOM 3356 C C . LEU B 1 146 ? 2.209 -6.586 9.18 1 88.25 146 LEU B C 1
ATOM 3358 O O . LEU B 1 146 ? 2.266 -5.359 9.312 1 88.25 146 LEU B O 1
ATOM 3362 N N . ARG B 1 147 ? 1.178 -7.238 8.883 1 88.38 147 ARG B N 1
ATOM 3363 C CA . ARG B 1 147 ? -0.063 -6.523 8.602 1 88.38 147 ARG B CA 1
ATOM 3364 C C . ARG B 1 147 ? -0.988 -6.531 9.812 1 88.38 147 ARG B C 1
ATOM 3366 O O . ARG B 1 147 ? -0.938 -7.453 10.633 1 88.38 147 ARG B O 1
ATOM 3373 N N . THR B 1 148 ? -1.783 -5.5 9.867 1 87.25 148 THR B N 1
ATOM 3374 C CA . THR B 1 148 ? -2.836 -5.488 10.883 1 87.25 148 THR B CA 1
ATOM 3375 C C . THR B 1 148 ? -3.963 -6.441 10.5 1 87.25 148 THR B C 1
ATOM 3377 O O . THR B 1 148 ? -4.098 -6.816 9.328 1 87.25 148 THR B O 1
ATOM 3380 N N . SER B 1 149 ? -4.762 -6.777 11.484 1 84.19 149 SER B N 1
ATOM 3381 C CA . SER B 1 149 ? -5.734 -7.863 11.375 1 84.19 149 SER B CA 1
ATOM 3382 C C . SER B 1 149 ? -6.676 -7.645 10.195 1 84.19 149 SER B C 1
ATOM 3384 O O . SER B 1 149 ? -7.016 -8.594 9.484 1 84.19 149 SER B O 1
ATOM 3386 N N . ARG B 1 150 ? -7.012 -6.488 9.953 1 90.75 150 ARG B N 1
ATOM 3387 C CA . ARG B 1 150 ? -7.988 -6.176 8.914 1 90.75 150 ARG B CA 1
ATOM 3388 C C . ARG B 1 150 ? -7.473 -6.586 7.535 1 90.75 150 ARG B C 1
ATOM 3390 O O . ARG B 1 150 ? -8.258 -6.941 6.656 1 90.75 150 ARG B O 1
ATOM 3397 N N . PHE B 1 151 ? -6.176 -6.59 7.371 1 94.25 151 PHE B N 1
ATOM 3398 C CA . PHE B 1 151 ? -5.645 -6.68 6.016 1 94.25 151 PHE B CA 1
ATOM 3399 C C . PHE B 1 151 ? -4.938 -8.008 5.797 1 94.25 151 PHE B C 1
ATOM 3401 O O . PHE B 1 151 ? -4.492 -8.312 4.688 1 94.25 151 PHE B O 1
ATOM 3408 N N . ILE B 1 152 ? -4.875 -8.805 6.82 1 92.81 152 ILE B N 1
ATOM 3409 C CA . ILE B 1 152 ? -4.184 -10.086 6.73 1 92.81 152 ILE B CA 1
ATOM 3410 C C . ILE B 1 152 ? -4.855 -10.961 5.676 1 92.81 152 ILE B C 1
ATOM 3412 O O . ILE B 1 152 ? -6.082 -11.078 5.648 1 92.81 152 ILE B O 1
ATOM 3416 N N . GLY B 1 153 ? -4.027 -11.461 4.793 1 96.38 153 GLY B N 1
ATOM 3417 C CA . GLY B 1 153 ? -4.523 -12.422 3.826 1 96.38 153 GLY B CA 1
ATOM 3418 C C . GLY B 1 153 ? -5.059 -11.781 2.561 1 96.38 153 GLY B C 1
ATOM 3419 O O . GLY B 1 153 ? -5.305 -12.461 1.565 1 96.38 153 GLY B O 1
ATOM 3420 N N . LEU B 1 154 ? -5.246 -10.469 2.561 1 97.69 154 LEU B N 1
ATOM 3421 C CA . LEU B 1 154 ? -5.809 -9.789 1.398 1 97.69 154 LEU B CA 1
ATOM 3422 C C . LEU B 1 154 ? -4.734 -9.539 0.344 1 97.69 154 LEU B C 1
ATOM 3424 O O . LEU B 1 154 ? -3.582 -9.258 0.681 1 97.69 154 LEU B O 1
ATOM 3428 N N . LYS B 1 155 ? -5.078 -9.672 -0.88 1 98.06 155 LYS B N 1
ATOM 3429 C CA . LYS B 1 155 ? -4.219 -9.305 -2.002 1 98.06 155 LYS B CA 1
ATOM 3430 C C . LYS B 1 155 ? -4.449 -7.855 -2.42 1 98.06 155 LYS B C 1
ATOM 3432 O O . LYS B 1 155 ? -5.18 -7.59 -3.375 1 98.06 155 LYS B O 1
ATOM 3437 N N . LEU B 1 156 ? -3.764 -6.957 -1.775 1 97.88 156 LEU B N 1
ATOM 3438 C CA . LEU B 1 156 ? -3.98 -5.52 -1.892 1 97.88 156 LEU B CA 1
ATOM 3439 C C . LEU B 1 156 ? -3.184 -4.941 -3.057 1 97.88 156 LEU B C 1
ATOM 3441 O O . LEU B 1 156 ? -2.158 -5.504 -3.451 1 97.88 156 LEU B O 1
ATOM 3445 N N . ILE B 1 157 ? -3.662 -3.793 -3.547 1 97.56 157 ILE B N 1
ATOM 3446 C CA . ILE B 1 157 ? -2.877 -3.08 -4.551 1 97.56 157 ILE B CA 1
ATOM 3447 C C . ILE B 1 157 ? -1.791 -2.254 -3.863 1 97.56 157 ILE B C 1
ATOM 3449 O O . ILE B 1 157 ? -0.886 -1.737 -4.523 1 97.56 157 ILE B O 1
ATOM 3453 N N . SER B 1 158 ? -1.847 -2.092 -2.576 1 96.06 158 SER B N 1
ATOM 3454 C CA . SER B 1 158 ? -0.734 -1.598 -1.771 1 96.06 158 SER B CA 1
ATOM 3455 C C . SER B 1 158 ? 0.341 -2.666 -1.601 1 96.06 158 SER B C 1
ATOM 3457 O O . SER B 1 158 ? 0.555 -3.168 -0.496 1 96.06 158 SER B O 1
ATOM 3459 N N . SER B 1 159 ? 1.041 -2.965 -2.684 1 95.44 159 SER B N 1
ATOM 3460 C CA . SER B 1 159 ? 2.004 -4.059 -2.73 1 95.44 159 SER B CA 1
ATOM 3461 C C . SER B 1 159 ? 3.402 -3.553 -3.072 1 95.44 159 SER B C 1
ATOM 3463 O O . SER B 1 159 ? 4.16 -4.23 -3.766 1 95.44 159 SER B O 1
ATOM 3465 N N . HIS B 1 160 ? 3.723 -2.387 -2.527 1 95.44 160 HIS B N 1
ATOM 3466 C CA . HIS B 1 160 ? 5.004 -1.76 -2.842 1 95.44 160 HIS B CA 1
ATOM 3467 C C . HIS B 1 160 ? 6.168 -2.645 -2.414 1 95.44 160 HIS B C 1
ATOM 3469 O O . HIS B 1 160 ? 7.215 -2.662 -3.068 1 95.44 160 HIS B O 1
ATOM 3475 N N . GLU B 1 161 ? 6.035 -3.41 -1.41 1 95 161 GLU B N 1
ATOM 3476 C CA . GLU B 1 161 ? 7.113 -4.281 -0.953 1 95 161 GLU B CA 1
ATOM 3477 C C . GLU B 1 161 ? 7.387 -5.395 -1.962 1 95 161 GLU B C 1
ATOM 3479 O O . GLU B 1 161 ? 8.547 -5.742 -2.207 1 95 161 GLU B O 1
ATOM 3484 N N . GLN B 1 162 ? 6.301 -5.918 -2.533 1 95 162 GLN B N 1
ATOM 3485 C CA . GLN B 1 162 ? 6.43 -6.988 -3.516 1 95 162 GLN B CA 1
ATOM 3486 C C . GLN B 1 162 ? 7.207 -6.52 -4.742 1 95 162 GLN B C 1
ATOM 3488 O O . GLN B 1 162 ? 7.883 -7.316 -5.395 1 95 162 GLN B O 1
ATOM 3493 N N . VAL B 1 163 ? 7.117 -5.23 -5.023 1 95.81 163 VAL B N 1
ATOM 3494 C CA . VAL B 1 163 ? 7.848 -4.66 -6.152 1 95.81 163 VAL B CA 1
ATOM 3495 C C . VAL B 1 163 ? 9.344 -4.879 -5.961 1 95.81 163 VAL B C 1
ATOM 3497 O O . VAL B 1 163 ? 10.023 -5.383 -6.859 1 95.81 163 VAL B O 1
ATOM 3500 N N . PHE B 1 164 ? 9.875 -4.688 -4.816 1 95.38 164 PHE B N 1
ATOM 3501 C CA . PHE B 1 164 ? 11.305 -4.77 -4.562 1 95.38 164 PHE B CA 1
ATOM 3502 C C . PHE B 1 164 ? 11.734 -6.211 -4.312 1 95.38 164 PHE B C 1
ATOM 3504 O O . PHE B 1 164 ? 12.844 -6.605 -4.664 1 95.38 164 PHE B O 1
ATOM 3511 N N . ILE B 1 165 ? 10.828 -6.945 -3.75 1 95.94 165 ILE B N 1
ATOM 3512 C CA . ILE B 1 165 ? 11.07 -8.375 -3.576 1 95.94 165 ILE B CA 1
ATOM 3513 C C . ILE B 1 165 ? 11.219 -9.039 -4.941 1 95.94 165 ILE B C 1
ATOM 3515 O O . ILE B 1 165 ? 12.148 -9.82 -5.16 1 95.94 165 ILE B O 1
ATOM 3519 N N . HIS B 1 166 ? 10.336 -8.695 -5.797 1 95.5 166 HIS B N 1
ATOM 3520 C CA . HIS B 1 166 ? 10.398 -9.273 -7.129 1 95.5 166 HIS B CA 1
ATOM 3521 C C . HIS B 1 166 ? 11.633 -8.789 -7.887 1 95.5 166 HIS B C 1
ATOM 3523 O O . HIS B 1 166 ? 12.234 -9.539 -8.656 1 95.5 166 HIS B O 1
ATOM 3529 N N . ARG B 1 167 ? 11.969 -7.52 -7.695 1 94.69 167 ARG B N 1
ATOM 3530 C CA . ARG B 1 167 ? 13.203 -7.023 -8.297 1 94.69 167 ARG B CA 1
ATOM 3531 C C . ARG B 1 167 ? 14.406 -7.836 -7.84 1 94.69 167 ARG B C 1
ATOM 3533 O O . ARG B 1 167 ? 15.281 -8.164 -8.641 1 94.69 167 ARG B O 1
ATOM 3540 N N . ALA B 1 168 ? 14.477 -8.148 -6.59 1 95.19 168 ALA B N 1
ATOM 3541 C CA . ALA B 1 168 ? 15.555 -8.977 -6.059 1 95.19 168 ALA B CA 1
ATOM 3542 C C . ALA B 1 168 ? 15.586 -10.344 -6.738 1 95.19 168 ALA B C 1
ATOM 3544 O O . ALA B 1 168 ? 16.656 -10.867 -7.062 1 95.19 168 ALA B O 1
ATOM 3545 N N . LEU B 1 169 ? 14.438 -10.914 -6.938 1 96.5 169 LEU B N 1
ATOM 3546 C CA . LEU B 1 169 ? 14.344 -12.195 -7.633 1 96.5 169 LEU B CA 1
ATOM 3547 C C . LEU B 1 169 ? 14.906 -12.086 -9.047 1 96.5 169 LEU B C 1
ATOM 3549 O O . LEU B 1 169 ? 15.664 -12.953 -9.484 1 96.5 169 LEU B O 1
ATOM 3553 N N . LEU B 1 170 ? 14.516 -11.031 -9.734 1 94.56 170 LEU B N 1
ATOM 3554 C CA . LEU B 1 170 ? 14.977 -10.836 -11.109 1 94.56 170 LEU B CA 1
ATOM 3555 C C . LEU B 1 170 ? 16.5 -10.781 -11.172 1 94.56 170 LEU B C 1
ATOM 3557 O O . LEU B 1 170 ? 17.109 -11.312 -12.102 1 94.56 170 LEU B O 1
ATOM 3561 N N . VAL B 1 171 ? 17.125 -10.195 -10.195 1 94.38 171 VAL B N 1
ATOM 3562 C CA . VAL B 1 171 ? 18.578 -10.125 -10.141 1 94.38 171 VAL B CA 1
ATOM 3563 C C . VAL B 1 171 ? 19.172 -11.531 -10.055 1 94.38 171 VAL B C 1
ATOM 3565 O O . VAL B 1 171 ? 20.125 -11.859 -10.758 1 94.38 171 VAL B O 1
ATOM 3568 N N . HIS B 1 172 ? 18.594 -12.359 -9.234 1 95.88 172 HIS B N 1
ATOM 3569 C CA . HIS B 1 172 ? 19.047 -13.742 -9.117 1 95.88 172 HIS B CA 1
ATOM 3570 C C . HIS B 1 172 ? 18.828 -14.5 -10.422 1 95.88 172 HIS B C 1
ATOM 3572 O O . HIS B 1 172 ? 19.672 -15.312 -10.82 1 95.88 172 HIS B O 1
ATOM 3578 N N . GLN B 1 173 ? 17.734 -14.18 -11.07 1 94.69 173 GLN B N 1
ATOM 3579 C CA . GLN B 1 173 ? 17.391 -14.875 -12.305 1 94.69 173 GLN B CA 1
ATOM 3580 C C . GLN B 1 173 ? 18.344 -14.492 -13.43 1 94.69 173 GLN B C 1
ATOM 3582 O O . GLN B 1 173 ? 18.562 -15.266 -14.367 1 94.69 173 GLN B O 1
ATOM 3587 N N . GLU B 1 174 ? 18.828 -13.281 -13.367 1 93.25 174 GLU B N 1
ATOM 3588 C CA . GLU B 1 174 ? 19.828 -12.859 -14.352 1 93.25 174 GLU B CA 1
ATOM 3589 C C . GLU B 1 174 ? 21.078 -13.719 -14.281 1 93.25 174 GLU B C 1
ATOM 3591 O O . GLU B 1 174 ? 21.734 -13.969 -15.305 1 93.25 174 GLU B O 1
ATOM 3596 N N . SER B 1 175 ? 21.406 -14.156 -13.125 1 92.56 175 SER B N 1
ATOM 3597 C CA . SER B 1 175 ? 22.625 -14.945 -12.914 1 92.56 175 SER B CA 1
ATOM 3598 C C . SER B 1 175 ? 22.359 -16.438 -13.109 1 92.56 175 SER B C 1
ATOM 3600 O O . SER B 1 175 ? 23.266 -17.188 -13.453 1 92.56 175 SER B O 1
ATOM 3602 N N . ASN B 1 176 ? 21.125 -16.859 -12.883 1 94.62 176 ASN B N 1
ATOM 3603 C CA . ASN B 1 176 ? 20.719 -18.25 -12.984 1 94.62 176 ASN B CA 1
ATOM 3604 C C . ASN B 1 176 ? 19.266 -18.375 -13.461 1 94.62 176 ASN B C 1
ATOM 3606 O O . ASN B 1 176 ? 18.328 -18.266 -12.672 1 94.62 176 ASN B O 1
ATOM 3610 N N . SER B 1 177 ? 19.078 -18.703 -14.68 1 92.62 177 SER B N 1
ATOM 3611 C CA . SER B 1 177 ? 17.766 -18.734 -15.305 1 92.62 177 SER B CA 1
ATOM 3612 C C . SER B 1 177 ? 16.938 -19.922 -14.805 1 92.62 177 SER B C 1
ATOM 3614 O O . SER B 1 177 ? 15.727 -19.984 -15.039 1 92.62 177 SER B O 1
ATOM 3616 N N . GLY B 1 178 ? 17.547 -20.797 -14.141 1 95.69 178 GLY B N 1
ATOM 3617 C CA . GLY B 1 178 ? 16.828 -21.922 -13.555 1 95.69 178 GLY B CA 1
ATOM 3618 C C . GLY B 1 178 ? 16.016 -21.531 -12.328 1 95.69 178 GLY B C 1
ATOM 3619 O O . GLY B 1 178 ? 15.141 -22.281 -11.898 1 95.69 178 GLY B O 1
ATOM 3620 N N . ILE B 1 179 ? 16.391 -20.359 -11.781 1 97.5 179 ILE B N 1
ATOM 3621 C CA . ILE B 1 179 ? 15.633 -19.844 -10.641 1 97.5 179 ILE B CA 1
ATOM 3622 C C . ILE B 1 179 ? 14.273 -19.312 -11.117 1 97.5 179 ILE B C 1
ATOM 3624 O O . ILE B 1 179 ? 14.211 -18.422 -11.953 1 97.5 179 ILE B O 1
ATOM 3628 N N . VAL B 1 180 ? 13.195 -19.844 -10.5 1 96.56 180 VAL B N 1
ATOM 3629 C CA . VAL B 1 180 ? 11.883 -19.469 -11.016 1 96.56 180 VAL B CA 1
ATOM 3630 C C . VAL B 1 180 ? 11.094 -18.734 -9.938 1 96.56 180 VAL B C 1
ATOM 3632 O O . VAL B 1 180 ? 10.062 -18.125 -10.227 1 96.56 180 VAL B O 1
ATOM 3635 N N . GLU B 1 181 ? 11.57 -18.844 -8.688 1 97.81 181 GLU B N 1
ATOM 3636 C CA . GLU B 1 181 ? 10.844 -18.188 -7.602 1 97.81 181 GLU B CA 1
ATOM 3637 C C . GLU B 1 181 ? 11.773 -17.875 -6.426 1 97.81 181 GLU B C 1
ATOM 3639 O O . GLU B 1 181 ? 12.891 -18.406 -6.359 1 97.81 181 GLU B O 1
ATOM 3644 N N . GLY B 1 182 ? 11.359 -16.984 -5.59 1 98.12 182 GLY B N 1
ATOM 3645 C CA . GLY B 1 182 ? 12.047 -16.641 -4.355 1 98.12 182 GLY B CA 1
ATOM 3646 C C . GLY B 1 182 ? 11.219 -16.922 -3.113 1 98.12 182 GLY B C 1
ATOM 3647 O O . GLY B 1 182 ? 10 -16.734 -3.123 1 98.12 182 GLY B O 1
ATOM 3648 N N . LEU B 1 183 ? 11.852 -17.359 -2.076 1 98.62 183 LEU B N 1
ATOM 3649 C CA . LEU B 1 183 ? 11.234 -17.547 -0.766 1 98.62 183 LEU B CA 1
ATOM 3650 C C . LEU B 1 183 ? 11.453 -16.312 0.111 1 98.62 183 LEU B C 1
ATOM 3652 O O . LEU B 1 183 ? 12.578 -15.836 0.237 1 98.62 183 LEU B O 1
ATOM 3656 N N . ILE B 1 184 ? 10.375 -15.836 0.731 1 97.25 184 ILE B N 1
ATOM 3657 C CA . ILE B 1 184 ? 10.461 -14.555 1.419 1 97.25 184 ILE B CA 1
ATOM 3658 C C . ILE B 1 184 ? 10.031 -14.719 2.875 1 97.25 184 ILE B C 1
ATOM 3660 O O . ILE B 1 184 ? 9.156 -15.531 3.184 1 97.25 184 ILE B O 1
ATOM 3664 N N . LYS B 1 185 ? 10.617 -13.852 3.734 1 95.44 185 LYS B N 1
ATOM 3665 C CA . LYS B 1 185 ? 10.273 -13.82 5.156 1 95.44 185 LYS B CA 1
ATOM 3666 C C . LYS B 1 185 ? 9.328 -12.664 5.465 1 95.44 185 LYS B C 1
ATOM 3668 O O . LYS B 1 185 ? 9.266 -11.688 4.711 1 95.44 185 LYS B O 1
ATOM 3673 N N . SER B 1 186 ? 8.625 -12.844 6.527 1 92.62 186 SER B N 1
ATOM 3674 C CA . SER B 1 186 ? 7.969 -11.695 7.145 1 92.62 186 SER B CA 1
ATOM 3675 C C . SER B 1 186 ? 8.938 -10.93 8.039 1 92.62 186 SER B C 1
ATOM 3677 O O . SER B 1 186 ? 10.039 -11.398 8.32 1 92.62 186 SER B O 1
ATOM 3679 N N . ALA B 1 187 ? 8.523 -9.805 8.43 1 86.88 187 ALA B N 1
ATOM 3680 C CA . ALA B 1 187 ? 9.336 -8.984 9.32 1 86.88 187 ALA B CA 1
ATOM 3681 C C . ALA B 1 187 ? 9.586 -9.695 10.648 1 86.88 187 ALA B C 1
ATOM 3683 O O . ALA B 1 187 ? 10.531 -9.367 11.367 1 86.88 187 ALA B O 1
ATOM 3684 N N . SER B 1 188 ? 8.781 -10.664 10.977 1 84.94 188 SER B N 1
ATOM 3685 C CA . SER B 1 188 ? 8.969 -11.43 12.203 1 84.94 188 SER B CA 1
ATOM 3686 C C . SER B 1 188 ? 10.094 -12.453 12.047 1 84.94 188 SER B C 1
ATOM 3688 O O . SER B 1 188 ? 10.586 -13 13.039 1 84.94 188 SER B O 1
ATOM 3690 N N . GLY B 1 189 ? 10.43 -12.766 10.789 1 91.06 189 GLY B N 1
ATOM 3691 C CA . GLY B 1 189 ? 11.562 -13.648 10.562 1 91.06 189 GLY B CA 1
ATOM 3692 C C . GLY B 1 189 ? 11.156 -15.008 10.023 1 91.06 189 GLY B C 1
ATOM 3693 O O . GLY B 1 189 ? 12.008 -15.797 9.609 1 91.06 189 GLY B O 1
ATOM 3694 N N . ASP B 1 190 ? 9.891 -15.297 10.016 1 94.94 190 ASP B N 1
ATOM 3695 C CA . ASP B 1 190 ? 9.422 -16.562 9.477 1 94.94 190 ASP B CA 1
ATOM 3696 C C . ASP B 1 190 ? 9.25 -16.5 7.961 1 94.94 190 ASP B C 1
ATOM 3698 O O . ASP B 1 190 ? 8.883 -15.445 7.422 1 94.94 190 ASP B O 1
ATOM 3702 N N . TRP B 1 191 ? 9.547 -17.625 7.305 1 97.44 191 TRP B N 1
ATOM 3703 C CA . TRP B 1 191 ? 9.273 -17.719 5.871 1 97.44 191 TRP B CA 1
ATOM 3704 C C . TRP B 1 191 ? 7.777 -17.797 5.602 1 97.44 191 TRP B C 1
ATOM 3706 O O . TRP B 1 191 ? 7.062 -18.562 6.25 1 97.44 191 TRP B O 1
ATOM 3716 N N . VAL B 1 192 ? 7.297 -17.047 4.637 1 96.94 192 VAL B N 1
ATOM 3717 C CA . VAL B 1 192 ? 5.844 -16.906 4.609 1 96.94 192 VAL B CA 1
ATOM 3718 C C . VAL B 1 192 ? 5.324 -17.203 3.203 1 96.94 192 VAL B C 1
ATOM 3720 O O . VAL B 1 192 ? 4.191 -17.641 3.035 1 96.94 192 VAL B O 1
ATOM 3723 N N . SER B 1 193 ? 6.059 -16.938 2.129 1 97.62 193 SER B N 1
ATOM 3724 C CA . SER B 1 193 ? 5.508 -17.047 0.783 1 97.62 193 SER B CA 1
ATOM 3725 C C . SER B 1 193 ? 6.602 -16.938 -0.273 1 97.62 193 SER B C 1
ATOM 3727 O O . SER B 1 193 ? 7.777 -16.75 0.059 1 97.62 193 SER B O 1
ATOM 3729 N N . GLY B 1 194 ? 6.242 -17.125 -1.492 1 97.5 194 GLY B N 1
ATOM 3730 C CA . GLY B 1 194 ? 7.055 -16.703 -2.623 1 97.5 194 GLY B CA 1
ATOM 3731 C C . GLY B 1 194 ? 6.859 -15.234 -2.986 1 97.5 194 GLY B C 1
ATOM 3732 O O . GLY B 1 194 ? 6.16 -14.508 -2.283 1 97.5 194 GLY B O 1
ATOM 3733 N N . THR B 1 195 ? 7.469 -14.836 -4.094 1 96.5 195 THR B N 1
ATOM 3734 C CA . THR B 1 195 ? 7.379 -13.461 -4.555 1 96.5 195 THR B CA 1
ATOM 3735 C C . THR B 1 195 ? 6.047 -13.211 -5.254 1 96.5 195 THR B C 1
ATOM 3737 O O . THR B 1 195 ? 5.527 -12.094 -5.23 1 96.5 195 THR B O 1
ATOM 3740 N N . THR B 1 196 ? 5.477 -14.258 -5.863 1 95.81 196 THR B N 1
ATOM 3741 C CA . THR B 1 196 ? 4.258 -14.07 -6.645 1 95.81 196 THR B CA 1
ATOM 3742 C C . THR B 1 196 ? 3.201 -15.102 -6.246 1 95.81 196 THR B C 1
ATOM 3744 O O . THR B 1 196 ? 2.24 -15.328 -6.984 1 95.81 196 THR B O 1
ATOM 3747 N N . GLY B 1 197 ? 3.416 -15.766 -5.125 1 97.31 197 GLY B N 1
ATOM 3748 C CA . GLY B 1 197 ? 2.475 -16.797 -4.719 1 97.31 197 GLY B CA 1
ATOM 3749 C C . GLY B 1 197 ? 2.775 -17.375 -3.35 1 97.31 197 GLY B C 1
ATOM 3750 O O . GLY B 1 197 ? 3.543 -16.797 -2.58 1 97.31 197 GLY B O 1
ATOM 3751 N N . ASN B 1 198 ? 2.078 -18.5 -3.018 1 98.38 198 ASN B N 1
ATOM 3752 C CA . ASN B 1 198 ? 2.26 -19.219 -1.755 1 98.38 198 ASN B CA 1
ATOM 3753 C C . ASN B 1 198 ? 3.301 -20.328 -1.878 1 98.38 198 ASN B C 1
ATOM 3755 O O . ASN B 1 198 ? 3.729 -20.656 -2.984 1 98.38 198 ASN B O 1
ATOM 3759 N N . VAL B 1 199 ? 3.711 -20.797 -0.727 1 98.25 199 VAL B N 1
ATOM 3760 C CA . VAL B 1 199 ? 4.711 -21.859 -0.716 1 98.25 199 VAL B CA 1
ATOM 3761 C C . VAL B 1 199 ? 4.18 -23.047 0.066 1 98.25 199 VAL B C 1
ATOM 3763 O O . VAL B 1 199 ? 3.463 -22.891 1.055 1 98.25 199 VAL B O 1
ATOM 3766 N N . CYS B 1 200 ? 4.48 -24.203 -0.391 1 96.94 200 CYS B N 1
ATOM 3767 C CA . CYS B 1 200 ? 4.312 -25.469 0.313 1 96.94 200 CYS B CA 1
ATOM 3768 C C . CYS B 1 200 ? 5.637 -26.219 0.408 1 96.94 200 CYS B C 1
ATOM 3770 O O . CYS B 1 200 ? 6.453 -26.172 -0.513 1 96.94 200 CYS B O 1
ATOM 3772 N N . TYR B 1 201 ? 5.809 -26.859 1.481 1 96.56 201 TYR B N 1
ATOM 3773 C CA . TYR B 1 201 ? 7.055 -27.578 1.718 1 96.56 201 TYR B CA 1
ATOM 3774 C C . TYR B 1 201 ? 6.797 -28.906 2.404 1 96.56 201 TYR B C 1
ATOM 3776 O O . TYR B 1 201 ? 5.75 -29.109 3.029 1 96.56 201 TYR B O 1
ATOM 3784 N N . CYS B 1 202 ? 7.75 -29.797 2.236 1 95.25 202 CYS B N 1
ATOM 3785 C CA . CYS B 1 202 ? 7.602 -31.141 2.77 1 95.25 202 CYS B CA 1
ATOM 3786 C C . CYS B 1 202 ? 8.672 -31.438 3.814 1 95.25 202 CYS B C 1
ATOM 3788 O O . CYS B 1 202 ? 9.859 -31.219 3.564 1 95.25 202 CYS B O 1
ATOM 3790 N N . ILE B 1 203 ? 8.25 -31.844 4.961 1 94.94 203 ILE B N 1
ATOM 3791 C CA . ILE B 1 203 ? 9.125 -32.344 6.023 1 94.94 203 ILE B CA 1
ATOM 3792 C C . ILE B 1 203 ? 8.602 -33.656 6.555 1 94.94 203 ILE B C 1
ATOM 3794 O O . ILE B 1 203 ? 7.426 -33.781 6.91 1 94.94 203 ILE B O 1
ATOM 3798 N N . ASP B 1 204 ? 9.477 -34.625 6.547 1 92.75 204 ASP B N 1
ATOM 3799 C CA . ASP B 1 204 ? 9.156 -35.938 7.059 1 92.75 204 ASP B CA 1
ATOM 3800 C C . ASP B 1 204 ? 7.922 -36.531 6.363 1 92.75 204 ASP B C 1
ATOM 3802 O O . ASP B 1 204 ? 7.023 -37.062 7.02 1 92.75 204 ASP B O 1
ATOM 3806 N N . GLY B 1 205 ? 7.781 -36.25 5.133 1 89.62 205 GLY B N 1
ATOM 3807 C CA . GLY B 1 205 ? 6.746 -36.844 4.305 1 89.62 205 GLY B CA 1
ATOM 3808 C C . GLY B 1 205 ? 5.418 -36.125 4.395 1 89.62 205 GLY B C 1
ATOM 3809 O O . GLY B 1 205 ? 4.438 -36.531 3.764 1 89.62 205 GLY B O 1
ATOM 3810 N N . VAL B 1 206 ? 5.406 -35.094 5.16 1 92.75 2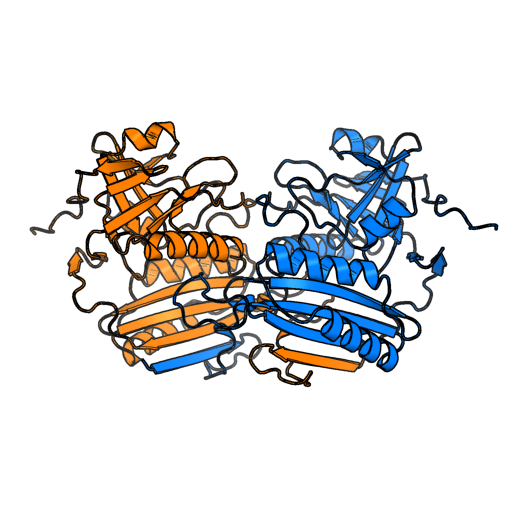06 VAL B N 1
ATOM 3811 C CA . VAL B 1 206 ? 4.172 -34.344 5.336 1 92.75 206 VAL B CA 1
ATOM 3812 C C . VAL B 1 206 ? 4.305 -32.969 4.668 1 92.75 206 VAL B C 1
ATOM 3814 O O . VAL B 1 206 ? 5.324 -32.281 4.824 1 92.75 206 VAL B O 1
ATOM 3817 N N . TRP B 1 207 ? 3.297 -32.562 3.895 1 94.19 207 TRP B N 1
ATOM 3818 C CA . TRP B 1 207 ? 3.287 -31.281 3.217 1 94.19 207 TRP B CA 1
ATOM 3819 C C . TRP B 1 207 ? 2.635 -30.203 4.09 1 94.19 207 TRP B C 1
ATOM 3821 O O . TRP B 1 207 ? 1.567 -30.438 4.664 1 94.19 207 TRP B O 1
ATOM 3831 N N . TYR B 1 208 ? 3.346 -29.078 4.133 1 96.25 208 TYR B N 1
ATOM 3832 C CA . TYR B 1 208 ? 2.895 -27.953 4.938 1 96.25 208 TYR B CA 1
ATOM 3833 C C . TYR B 1 208 ? 2.855 -26.672 4.109 1 96.25 208 TYR B C 1
ATOM 3835 O O . TYR B 1 208 ? 3.461 -26.609 3.037 1 96.25 208 TYR B O 1
ATOM 3843 N N . THR B 1 209 ? 2.104 -25.719 4.543 1 97.81 209 THR B N 1
ATOM 3844 C CA . THR B 1 209 ? 2.18 -24.328 4.102 1 97.81 209 THR B CA 1
ATOM 3845 C C . THR B 1 209 ? 2.172 -23.391 5.297 1 97.81 209 THR B C 1
ATOM 3847 O O . THR B 1 209 ? 1.535 -23.656 6.312 1 97.81 209 THR B O 1
ATOM 3850 N N . PRO B 1 210 ? 2.898 -22.328 5.223 1 98 210 PRO B N 1
ATOM 3851 C CA . PRO B 1 210 ? 2.936 -21.406 6.348 1 98 210 PRO B CA 1
ATOM 3852 C C . PRO B 1 210 ? 1.567 -20.797 6.656 1 98 210 PRO B C 1
ATOM 3854 O O . PRO B 1 210 ? 0.733 -20.656 5.758 1 98 210 PRO B O 1
ATOM 3857 N N . PRO B 1 211 ? 1.357 -20.453 7.969 1 96.88 211 PRO B N 1
ATOM 3858 C CA . PRO B 1 211 ? 0.104 -19.766 8.305 1 96.88 211 PRO B CA 1
ATOM 3859 C C . PRO B 1 211 ? 0.039 -18.344 7.762 1 96.88 211 PRO B C 1
ATOM 3861 O O . PRO B 1 211 ? 1.077 -17.734 7.516 1 96.88 211 PRO B O 1
ATOM 3864 N N . ILE B 1 212 ? -1.193 -17.891 7.543 1 94.31 212 ILE B N 1
ATOM 3865 C CA . ILE B 1 212 ? -1.459 -16.5 7.195 1 94.31 212 ILE B CA 1
ATOM 3866 C C . ILE B 1 212 ? -1.914 -15.734 8.438 1 94.31 212 ILE B C 1
ATOM 3868 O O . ILE B 1 212 ? -3.109 -15.492 8.617 1 94.31 212 ILE B O 1
ATOM 3872 N N . THR B 1 213 ? -1.007 -15.383 9.312 1 89.31 213 THR B N 1
ATOM 3873 C CA . THR B 1 213 ? -1.368 -14.773 10.586 1 89.31 213 THR B CA 1
ATOM 3874 C C . THR B 1 213 ? -0.922 -13.32 10.641 1 89.31 213 THR B C 1
ATOM 3876 O O . THR B 1 213 ? -1.627 -12.469 11.195 1 89.31 213 THR B O 1
ATOM 3879 N N . ASP B 1 214 ? 0.211 -13.086 10.094 1 86.38 214 ASP B N 1
ATOM 3880 C CA . ASP B 1 214 ? 0.687 -11.711 10.211 1 86.38 214 ASP B CA 1
ATOM 3881 C C . ASP B 1 214 ? 1.214 -11.195 8.875 1 86.38 214 ASP B C 1
ATOM 3883 O O . ASP B 1 214 ? 1.563 -10.023 8.75 1 86.38 214 ASP B O 1
ATOM 3887 N N . ALA B 1 215 ? 1.285 -12.109 7.934 1 90.56 215 ALA B N 1
ATOM 3888 C CA . ALA B 1 215 ? 1.726 -11.758 6.586 1 90.56 215 ALA B CA 1
ATOM 3889 C C . ALA B 1 215 ? 1.275 -12.805 5.57 1 90.56 215 ALA B C 1
ATOM 3891 O O . ALA B 1 215 ? 0.864 -13.906 5.941 1 90.56 215 ALA B O 1
ATOM 3892 N N . GLY B 1 216 ? 1.337 -12.352 4.328 1 93.44 216 GLY B N 1
ATOM 3893 C CA . GLY B 1 216 ? 1.005 -13.281 3.26 1 93.44 216 GLY B CA 1
ATOM 3894 C C . GLY B 1 216 ? -0.393 -13.078 2.707 1 93.44 216 GLY B C 1
ATOM 3895 O O . GLY B 1 216 ? -1.21 -12.383 3.311 1 93.44 216 GLY B O 1
ATOM 3896 N N . VAL B 1 217 ? -0.626 -13.688 1.63 1 97.31 217 VAL B N 1
ATOM 3897 C CA . VAL B 1 217 ? -1.916 -13.641 0.948 1 97.31 217 VAL B CA 1
ATOM 3898 C C . VAL B 1 217 ? -2.619 -14.992 1.078 1 97.31 217 VAL B C 1
ATOM 3900 O O . VAL B 1 217 ? -1.991 -16.047 0.934 1 97.31 217 VAL B O 1
ATOM 3903 N N . ASP B 1 218 ? -3.863 -14.945 1.43 1 97.62 218 ASP B N 1
ATOM 3904 C CA . ASP B 1 218 ? -4.676 -16.156 1.382 1 97.62 218 ASP B CA 1
ATOM 3905 C C . ASP B 1 218 ? -5.027 -16.531 -0.058 1 97.62 218 ASP B C 1
ATOM 3907 O O . ASP B 1 218 ? -6.137 -16.266 -0.521 1 97.62 218 ASP B O 1
ATOM 3911 N N . GLY B 1 219 ? -4.102 -17.172 -0.706 1 98.44 219 GLY B N 1
ATOM 3912 C CA . GLY B 1 219 ? -4.152 -17.391 -2.141 1 98.44 219 GLY B CA 1
ATOM 3913 C C . GLY B 1 219 ? -5.258 -18.344 -2.557 1 98.44 219 GLY B C 1
ATOM 3914 O O . GLY B 1 219 ? -5.547 -19.312 -1.857 1 98.44 219 GLY B O 1
ATOM 3915 N N . VAL B 1 220 ? -5.77 -18.156 -3.719 1 98.5 220 VAL B N 1
ATOM 3916 C CA . VAL B 1 220 ? -6.816 -19 -4.289 1 98.5 220 VAL B CA 1
ATOM 3917 C C . VAL B 1 220 ? -6.281 -20.406 -4.516 1 98.5 220 VAL B C 1
ATOM 3919 O O . VAL B 1 220 ? -6.93 -21.391 -4.148 1 98.5 220 VAL B O 1
ATOM 3922 N N . MET B 1 221 ? -5.113 -20.484 -5.039 1 97.81 221 MET B N 1
ATOM 3923 C CA . MET B 1 221 ? -4.523 -21.797 -5.309 1 97.81 221 MET B CA 1
ATOM 3924 C C . MET B 1 221 ? -4.141 -22.5 -4.012 1 97.81 221 MET B C 1
ATOM 3926 O O . MET B 1 221 ? -4.301 -23.719 -3.885 1 97.81 221 MET B O 1
ATOM 3930 N N . ARG B 1 222 ? -3.551 -21.734 -3.068 1 97.25 222 ARG B N 1
ATOM 3931 C CA . ARG B 1 222 ? -3.262 -22.297 -1.749 1 97.25 222 ARG B CA 1
ATOM 3932 C C . ARG B 1 222 ? -4.488 -22.984 -1.162 1 97.25 222 ARG B C 1
ATOM 3934 O O . ARG B 1 222 ? -4.422 -24.141 -0.746 1 97.25 222 ARG B O 1
ATOM 3941 N N . ARG B 1 223 ? -5.629 -22.328 -1.177 1 95.75 223 ARG B N 1
ATOM 3942 C CA . ARG B 1 223 ? -6.871 -22.875 -0.645 1 95.75 223 ARG B CA 1
ATOM 3943 C C . ARG B 1 223 ? -7.293 -24.109 -1.423 1 95.75 223 ARG B C 1
ATOM 3945 O O . ARG B 1 223 ? -7.707 -25.109 -0.831 1 95.75 223 ARG B O 1
ATOM 3952 N N . THR B 1 224 ? -7.184 -23.953 -2.717 1 93.81 224 THR B N 1
ATOM 3953 C CA . THR B 1 224 ? -7.566 -25.062 -3.59 1 93.81 224 THR B CA 1
ATOM 3954 C C . THR B 1 224 ? -6.75 -26.312 -3.273 1 93.81 224 THR B C 1
ATOM 3956 O O . THR B 1 224 ? -7.301 -27.406 -3.131 1 93.81 224 THR B O 1
ATOM 3959 N N . LEU B 1 225 ? -5.48 -26.141 -3.119 1 93.62 225 LEU B N 1
ATOM 3960 C CA . LEU B 1 225 ? -4.578 -27.266 -2.916 1 93.62 225 LEU B CA 1
ATOM 3961 C C . LEU B 1 225 ? -4.742 -27.844 -1.517 1 93.62 225 LEU B C 1
ATOM 3963 O O . LEU B 1 225 ? -4.609 -29.062 -1.322 1 93.62 225 LEU B O 1
ATOM 3967 N N . MET B 1 226 ? -4.953 -27 -0.547 1 93.56 226 MET B N 1
ATOM 3968 C CA . MET B 1 226 ? -5.164 -27.484 0.815 1 93.56 226 MET B CA 1
ATOM 3969 C C . MET B 1 226 ? -6.398 -28.375 0.893 1 93.56 226 MET B C 1
ATOM 3971 O O . MET B 1 226 ? -6.426 -29.344 1.652 1 93.56 226 MET B O 1
ATOM 3975 N N . LEU B 1 227 ? -7.395 -28.047 0.137 1 85.31 227 LEU B N 1
ATOM 3976 C CA . LEU B 1 227 ? -8.617 -28.844 0.107 1 85.31 227 LEU B CA 1
ATOM 3977 C C . LEU B 1 227 ? -8.406 -30.141 -0.667 1 85.31 227 LEU B C 1
ATOM 3979 O O . LEU B 1 227 ? -8.945 -31.188 -0.295 1 85.31 227 LEU B O 1
ATOM 3983 N N . LYS B 1 228 ? -7.668 -29.953 -1.693 1 84 228 LYS B N 1
ATOM 3984 C CA . LYS B 1 228 ? -7.48 -31.094 -2.59 1 84 228 LYS B CA 1
ATOM 3985 C C . LYS B 1 228 ? -6.457 -32.062 -2.027 1 84 228 LYS B C 1
ATOM 3987 O O . LYS B 1 228 ? -6.578 -33.281 -2.217 1 84 228 LYS B O 1
ATOM 3992 N N . PHE B 1 229 ? -5.5 -31.328 -1.389 1 81.94 229 PHE B N 1
ATOM 3993 C CA . PHE B 1 229 ? -4.391 -32.156 -0.905 1 81.94 229 PHE B CA 1
ATOM 3994 C C . PHE B 1 229 ? -4.242 -32 0.606 1 81.94 229 PHE B C 1
ATOM 3996 O O . PHE B 1 229 ? -4.758 -31.062 1.206 1 81.94 229 PHE B O 1
ATOM 4003 N N . SER B 1 230 ? -3.92 -33.031 1.35 1 84.5 230 SER B N 1
ATOM 4004 C CA . SER B 1 230 ? -3.75 -33 2.799 1 84.5 230 SER B CA 1
ATOM 4005 C C . SER B 1 230 ? -2.561 -32.156 3.195 1 84.5 230 SER B C 1
ATOM 4007 O O . SER B 1 230 ? -1.599 -32.625 3.789 1 84.5 230 SER B O 1
ATOM 4009 N N . ILE B 1 231 ? -2.557 -30.875 2.738 1 93.25 231 ILE B N 1
ATOM 4010 C CA . ILE B 1 231 ? -1.509 -29.938 3.131 1 93.25 231 ILE B CA 1
ATOM 4011 C C . ILE B 1 231 ? -1.869 -29.297 4.469 1 93.25 231 ILE B C 1
ATOM 4013 O O . ILE B 1 231 ? -2.959 -28.734 4.621 1 93.25 231 ILE B O 1
ATOM 4017 N N . LYS B 1 232 ? -1.032 -29.375 5.441 1 95.38 232 LYS B N 1
ATOM 4018 C CA . LYS B 1 232 ? -1.267 -28.859 6.781 1 95.38 232 LYS B CA 1
ATOM 4019 C C . LYS B 1 232 ? -0.629 -27.484 6.953 1 95.38 232 LYS B C 1
ATOM 4021 O O . LYS B 1 232 ? 0.255 -27.094 6.184 1 95.38 232 LYS B O 1
ATOM 4026 N N . VAL B 1 233 ? -1.144 -26.734 7.941 1 97.81 233 VAL B N 1
ATOM 4027 C CA . VAL B 1 233 ? -0.602 -25.406 8.219 1 97.81 233 VAL B CA 1
ATOM 4028 C C . VAL B 1 233 ? 0.446 -25.516 9.328 1 97.81 233 VAL B C 1
ATOM 4030 O O . VAL B 1 233 ? 0.164 -26.016 10.414 1 97.81 233 VAL B O 1
ATOM 4033 N N . ARG B 1 234 ? 1.645 -25.062 8.992 1 97.38 234 ARG B N 1
ATOM 4034 C CA . ARG B 1 234 ? 2.758 -25.031 9.93 1 97.38 234 ARG B CA 1
ATOM 4035 C C . ARG B 1 234 ? 3.768 -23.953 9.547 1 97.38 234 ARG B C 1
ATOM 4037 O O . ARG B 1 234 ? 4.066 -23.766 8.367 1 97.38 234 ARG B O 1
ATOM 4044 N N . GLY B 1 235 ? 4.246 -23.297 10.555 1 97.62 235 GLY B N 1
ATOM 4045 C CA . GLY B 1 235 ? 5.262 -22.297 10.289 1 97.62 235 GLY B CA 1
ATOM 4046 C C . GLY B 1 235 ? 6.543 -22.875 9.719 1 97.62 235 GLY B C 1
ATOM 4047 O O . GLY B 1 235 ? 6.895 -24.016 10.008 1 97.62 235 GLY B O 1
ATOM 4048 N N . LEU B 1 236 ? 7.203 -22.078 8.914 1 97.81 236 LEU B N 1
ATOM 4049 C CA . LEU B 1 236 ? 8.5 -22.422 8.336 1 97.81 236 LEU B CA 1
ATOM 4050 C C . LEU B 1 236 ? 9.602 -21.516 8.875 1 97.81 236 LEU B C 1
ATOM 4052 O O . LEU B 1 236 ? 9.586 -20.312 8.633 1 97.81 236 LEU B O 1
ATOM 4056 N N . THR B 1 237 ? 10.539 -22.094 9.625 1 97.5 237 THR B N 1
ATOM 4057 C CA . THR B 1 237 ? 11.617 -21.344 10.25 1 97.5 237 THR B CA 1
ATOM 4058 C C . THR B 1 237 ? 12.945 -21.625 9.555 1 97.5 237 THR B C 1
ATOM 4060 O O . THR B 1 237 ? 13.031 -22.516 8.711 1 97.5 237 THR B O 1
ATOM 4063 N N . ASP B 1 238 ? 13.906 -20.859 9.945 1 96.69 238 ASP B N 1
ATOM 4064 C CA . ASP B 1 238 ? 15.258 -21.109 9.445 1 96.69 238 ASP B CA 1
ATOM 4065 C C . ASP B 1 238 ? 15.719 -22.516 9.766 1 96.69 238 ASP B C 1
ATOM 4067 O O . ASP B 1 238 ? 16.359 -23.172 8.938 1 96.69 238 ASP B O 1
ATOM 4071 N N . ASP B 1 239 ? 15.367 -22.953 10.914 1 96 239 ASP B N 1
ATOM 4072 C CA . ASP B 1 239 ? 15.766 -24.281 11.336 1 96 239 ASP B CA 1
ATOM 4073 C C . ASP B 1 239 ? 15.102 -25.359 10.477 1 96 239 ASP B C 1
ATOM 4075 O O . ASP B 1 239 ? 15.656 -26.438 10.273 1 96 239 ASP B O 1
ATOM 4079 N N . ASP B 1 240 ? 13.992 -25.047 9.969 1 96.88 240 ASP B N 1
ATOM 4080 C CA . ASP B 1 240 ? 13.234 -26 9.164 1 96.88 240 ASP B CA 1
ATOM 4081 C C . ASP B 1 240 ? 13.859 -26.172 7.781 1 96.88 240 ASP B C 1
ATOM 4083 O O . ASP B 1 240 ? 13.664 -27.188 7.125 1 96.88 240 ASP B O 1
ATOM 4087 N N . LEU B 1 241 ? 14.547 -25.219 7.273 1 96.19 241 LEU B N 1
ATOM 4088 C CA . LEU B 1 241 ? 15.023 -25.188 5.895 1 96.19 241 LEU B CA 1
ATOM 4089 C C . LEU B 1 241 ? 15.875 -26.422 5.59 1 96.19 241 LEU B C 1
ATOM 4091 O O . LEU B 1 241 ? 15.766 -27 4.512 1 96.19 241 LEU B O 1
ATOM 4095 N N . LYS B 1 242 ? 16.625 -26.812 6.531 1 91.19 242 LYS B N 1
ATOM 4096 C CA . LYS B 1 242 ? 17.531 -27.938 6.297 1 91.19 242 LYS B CA 1
ATOM 4097 C C . LYS B 1 242 ? 16.797 -29.266 6.316 1 91.19 242 LYS B C 1
ATOM 4099 O O . LYS B 1 242 ? 17.344 -30.297 5.906 1 91.19 242 LYS B O 1
ATOM 4104 N N . ARG B 1 243 ? 15.578 -29.219 6.766 1 94.56 243 ARG B N 1
ATOM 4105 C CA . ARG B 1 243 ? 14.805 -30.438 6.918 1 94.56 243 ARG B CA 1
ATOM 4106 C C . ARG B 1 243 ? 13.852 -30.641 5.742 1 94.56 243 ARG B C 1
ATOM 4108 O O . ARG B 1 243 ? 13.219 -31.688 5.625 1 94.56 243 ARG B O 1
ATOM 4115 N N . ILE B 1 244 ? 13.773 -29.688 4.895 1 96.19 244 ILE B N 1
ATOM 4116 C CA . ILE B 1 244 ? 12.805 -29.75 3.805 1 96.19 244 ILE B CA 1
ATOM 4117 C C . ILE B 1 244 ? 13.258 -30.781 2.773 1 96.19 244 ILE B C 1
ATOM 4119 O O . ILE B 1 244 ? 14.43 -30.828 2.406 1 96.19 244 ILE B O 1
ATOM 4123 N N . SER B 1 245 ? 12.352 -31.625 2.326 1 95.19 245 SER B N 1
ATOM 4124 C CA . SER B 1 245 ? 12.648 -32.625 1.301 1 95.19 245 SER B CA 1
ATOM 4125 C C . SER B 1 245 ? 11.914 -32.312 0.002 1 95.19 245 SER B C 1
ATOM 4127 O O . SER B 1 245 ? 12.211 -32.906 -1.041 1 95.19 245 SER B O 1
ATOM 4129 N N . GLY B 1 246 ? 10.961 -31.469 0.046 1 95.69 246 GLY B N 1
ATOM 4130 C CA . GLY B 1 246 ? 10.195 -31.016 -1.103 1 95.69 246 GLY B CA 1
ATOM 4131 C C . GLY B 1 246 ? 9.656 -29.609 -0.949 1 95.69 246 GLY B C 1
ATOM 4132 O O . GLY B 1 246 ? 9.484 -29.109 0.171 1 95.69 246 GLY B O 1
ATOM 4133 N N . MET B 1 247 ? 9.422 -29.031 -2.09 1 96.62 247 MET B N 1
ATOM 4134 C CA . MET B 1 247 ? 8.906 -27.672 -2.092 1 96.62 247 MET B CA 1
ATOM 4135 C C . MET B 1 247 ? 8.25 -27.328 -3.424 1 96.62 247 MET B C 1
ATOM 4137 O O . MET B 1 247 ? 8.703 -27.781 -4.477 1 96.62 247 MET B O 1
ATOM 4141 N N . PHE B 1 248 ? 7.188 -26.594 -3.338 1 96.75 248 PHE B N 1
ATOM 4142 C CA . PHE B 1 248 ? 6.645 -25.953 -4.531 1 96.75 248 PHE B CA 1
ATOM 4143 C C . PHE B 1 248 ? 5.996 -24.625 -4.191 1 96.75 248 PHE B C 1
ATOM 4145 O O . PHE B 1 248 ? 5.621 -24.391 -3.041 1 96.75 248 PHE B O 1
ATOM 4152 N N . PHE B 1 249 ? 5.977 -23.812 -5.129 1 97.62 249 PHE B N 1
ATOM 4153 C CA . PHE B 1 249 ? 5.203 -22.578 -5.055 1 97.62 249 PHE B CA 1
ATOM 4154 C C . PHE B 1 249 ? 3.916 -22.688 -5.863 1 97.62 249 PHE B C 1
ATOM 4156 O O . PHE B 1 249 ? 3.783 -23.594 -6.699 1 97.62 249 PHE B O 1
ATOM 4163 N N . CYS B 1 250 ? 2.957 -21.766 -5.543 1 97.56 250 CYS B N 1
ATOM 4164 C CA . CYS B 1 250 ? 1.711 -21.891 -6.289 1 97.56 250 CYS B CA 1
ATOM 4165 C C . CYS B 1 250 ? 0.964 -20.562 -6.332 1 97.56 250 CYS B C 1
ATOM 4167 O O . CYS B 1 250 ? 1.08 -19.75 -5.41 1 97.56 250 CYS B O 1
ATOM 4169 N N . ASN B 1 251 ? 0.292 -20.328 -7.379 1 97.69 251 ASN B N 1
ATOM 4170 C CA . ASN B 1 251 ? -0.723 -19.281 -7.512 1 97.69 251 ASN B CA 1
ATOM 4171 C C . ASN B 1 251 ? -1.782 -19.656 -8.539 1 97.69 251 ASN B C 1
ATOM 4173 O O . ASN B 1 251 ? -1.659 -20.688 -9.219 1 97.69 251 ASN B O 1
ATOM 4177 N N . ALA B 1 252 ? -2.777 -18.891 -8.695 1 98.06 252 ALA B N 1
ATOM 4178 C CA . ALA B 1 252 ? -3.979 -19.312 -9.406 1 98.06 252 ALA B CA 1
ATOM 4179 C C . ALA B 1 252 ? -3.766 -19.266 -10.922 1 98.06 252 ALA B C 1
ATOM 4181 O O . ALA B 1 252 ? -4.555 -19.828 -11.68 1 98.06 252 ALA B O 1
ATOM 4182 N N . VAL B 1 253 ? -2.723 -18.609 -11.398 1 97.88 253 VAL B N 1
ATOM 4183 C CA . VAL B 1 253 ? -2.455 -18.516 -12.828 1 97.88 253 VAL B CA 1
ATOM 4184 C C . VAL B 1 253 ? -1.494 -19.625 -13.242 1 97.88 253 VAL B C 1
ATOM 4186 O O . VAL B 1 253 ? -1.796 -20.422 -14.148 1 97.88 253 VAL B O 1
ATOM 4189 N N . ARG B 1 254 ? -0.408 -19.844 -12.531 1 96.75 254 ARG B N 1
ATOM 4190 C CA . ARG B 1 254 ? 0.641 -20.781 -12.922 1 96.75 254 ARG B CA 1
ATOM 4191 C C . ARG B 1 254 ? 0.393 -22.156 -12.32 1 96.75 254 ARG B C 1
ATOM 4193 O O . ARG B 1 254 ? 1.004 -23.141 -12.742 1 96.75 254 ARG B O 1
ATOM 4200 N N . GLY B 1 255 ? -0.496 -22.203 -11.328 1 96.69 255 GLY B N 1
ATOM 4201 C CA . GLY B 1 255 ? -0.701 -23.469 -10.641 1 96.69 255 GLY B CA 1
ATOM 4202 C C . GLY B 1 255 ? 0.468 -23.875 -9.758 1 96.69 255 GLY B C 1
ATOM 4203 O O . GLY B 1 255 ? 0.908 -23.078 -8.914 1 96.69 255 GLY B O 1
ATOM 4204 N N . ILE B 1 256 ? 0.912 -25 -9.977 1 95.94 256 ILE B N 1
ATOM 4205 C CA . ILE B 1 256 ? 1.993 -25.531 -9.164 1 95.94 256 ILE B CA 1
ATOM 4206 C C . ILE B 1 256 ? 3.332 -25.312 -9.867 1 95.94 256 ILE B C 1
ATOM 4208 O O . ILE B 1 256 ? 3.469 -25.594 -11.055 1 95.94 256 ILE B O 1
ATOM 4212 N N . MET B 1 257 ? 4.289 -24.797 -9.188 1 95.81 257 MET B N 1
ATOM 4213 C CA . MET B 1 257 ? 5.676 -24.656 -9.625 1 95.81 257 MET B CA 1
ATOM 4214 C C . MET B 1 257 ? 6.605 -25.5 -8.766 1 95.81 257 MET B C 1
ATOM 4216 O O . MET B 1 257 ? 7.094 -25.047 -7.73 1 95.81 257 MET B O 1
ATOM 4220 N N . PRO B 1 258 ? 6.852 -26.688 -9.18 1 95.75 258 PRO B N 1
ATOM 4221 C CA . PRO B 1 258 ? 7.703 -27.578 -8.383 1 95.75 258 PRO B CA 1
ATOM 4222 C C . PRO B 1 258 ? 9.156 -27.094 -8.32 1 95.75 258 PRO B C 1
ATOM 4224 O O . PRO B 1 258 ? 9.664 -26.531 -9.297 1 95.75 258 PRO B O 1
ATOM 4227 N N . ILE B 1 259 ? 9.812 -27.328 -7.191 1 96.81 259 ILE B N 1
ATOM 4228 C CA . ILE B 1 259 ? 11.188 -26.891 -6.973 1 96.81 259 ILE B CA 1
ATOM 4229 C C . ILE B 1 259 ? 12.078 -28.109 -6.715 1 96.81 259 ILE B C 1
ATOM 4231 O O . ILE B 1 259 ? 11.75 -28.969 -5.906 1 96.81 259 ILE B O 1
ATOM 4235 N N . ASP B 1 260 ? 13.203 -28.156 -7.406 1 95.38 260 ASP B N 1
ATOM 4236 C CA . ASP B 1 260 ? 14.086 -29.297 -7.215 1 95.38 260 ASP B CA 1
ATOM 4237 C C . ASP B 1 260 ? 15.297 -28.906 -6.363 1 95.38 260 ASP B C 1
ATOM 4239 O O . ASP B 1 260 ? 16.031 -29.781 -5.902 1 95.38 260 ASP B O 1
ATOM 4243 N N . ALA B 1 261 ? 15.477 -27.594 -6.195 1 96.38 261 ALA B N 1
ATOM 4244 C CA . ALA B 1 261 ? 16.578 -27.141 -5.344 1 96.38 261 ALA B CA 1
ATOM 4245 C C . ALA B 1 261 ? 16.297 -25.766 -4.754 1 96.38 261 ALA B C 1
ATOM 4247 O O . ALA B 1 261 ? 15.734 -24.891 -5.434 1 96.38 261 ALA B O 1
ATOM 4248 N N . LEU B 1 262 ? 16.688 -25.594 -3.557 1 97.69 262 LEU B N 1
ATOM 4249 C CA . LEU B 1 262 ? 16.578 -24.328 -2.855 1 97.69 262 LEU B CA 1
ATOM 4250 C C . LEU B 1 262 ? 17.969 -23.75 -2.58 1 97.69 262 LEU B C 1
ATOM 4252 O O . LEU B 1 262 ? 18.812 -24.422 -1.988 1 97.69 262 LEU B O 1
ATOM 4256 N N . ILE B 1 263 ? 18.188 -22.547 -3.066 1 97.44 263 ILE B N 1
ATOM 4257 C CA . ILE B 1 263 ? 19.453 -21.875 -2.857 1 97.44 263 ILE B CA 1
ATOM 4258 C C . ILE B 1 263 ? 19.391 -21.031 -1.595 1 97.44 263 ILE B C 1
ATOM 4260 O O . ILE B 1 263 ? 18.578 -20.109 -1.504 1 97.44 263 ILE B O 1
ATOM 4264 N N . ILE B 1 264 ? 20.234 -21.312 -0.627 1 96.19 264 ILE B N 1
ATOM 4265 C CA . ILE B 1 264 ? 20.297 -20.609 0.654 1 96.19 264 ILE B CA 1
ATOM 4266 C C . ILE B 1 264 ? 21.688 -20.016 0.843 1 96.19 264 ILE B C 1
ATOM 4268 O O . ILE B 1 264 ? 22.656 -20.734 1.084 1 96.19 264 ILE B O 1
ATOM 4272 N N . ASP B 1 265 ? 21.781 -18.719 0.791 1 92.25 265 ASP B N 1
ATOM 4273 C CA . ASP B 1 265 ? 23.062 -18.031 0.958 1 92.25 265 ASP B CA 1
ATOM 4274 C C . ASP B 1 265 ? 24.141 -18.656 0.066 1 92.25 265 ASP B C 1
ATOM 4276 O O . ASP B 1 265 ? 25.25 -18.953 0.529 1 92.25 265 ASP B O 1
ATOM 4280 N N . GLY B 1 266 ? 23.75 -18.953 -1.138 1 91.81 266 GLY B N 1
ATOM 4281 C CA . GLY B 1 266 ? 24.703 -19.484 -2.107 1 91.81 266 GLY B CA 1
ATOM 4282 C C . GLY B 1 266 ? 24.797 -21 -2.088 1 91.81 266 GLY B C 1
ATOM 4283 O O . GLY B 1 266 ? 25.328 -21.594 -3.027 1 91.81 266 GLY B O 1
ATOM 4284 N N . ASP B 1 267 ? 24.422 -21.656 -1.03 1 95.31 267 ASP B N 1
ATOM 4285 C CA . ASP B 1 267 ? 24.422 -23.125 -0.937 1 95.31 267 ASP B CA 1
ATOM 4286 C C . ASP B 1 267 ? 23.172 -23.719 -1.562 1 95.31 267 ASP B C 1
ATOM 4288 O O . ASP B 1 267 ? 22.078 -23.172 -1.406 1 95.31 267 ASP B O 1
ATOM 4292 N N . ILE B 1 268 ? 23.344 -24.875 -2.162 1 95.69 268 ILE B N 1
ATOM 4293 C CA . ILE B 1 268 ? 22.234 -25.516 -2.857 1 95.69 268 ILE B CA 1
ATOM 4294 C C . ILE B 1 268 ? 21.719 -26.703 -2.041 1 95.69 268 ILE B C 1
ATOM 4296 O O . ILE B 1 268 ? 22.469 -27.641 -1.758 1 95.69 268 ILE B O 1
ATOM 4300 N N . LEU B 1 269 ? 20.5 -26.656 -1.632 1 96.25 269 LEU B N 1
ATOM 4301 C CA . LEU B 1 269 ? 19.797 -27.781 -1.021 1 96.25 269 LEU B CA 1
ATOM 4302 C C . LEU B 1 269 ? 18.969 -28.531 -2.053 1 96.25 269 LEU B C 1
ATOM 4304 O O . LEU B 1 269 ? 17.953 -28.016 -2.537 1 96.25 269 LEU B O 1
ATOM 4308 N N . GLN B 1 270 ? 19.359 -29.734 -2.35 1 95.75 270 GLN B N 1
ATOM 4309 C CA . GLN B 1 270 ? 18.609 -30.531 -3.305 1 95.75 270 GLN B CA 1
ATOM 4310 C C . GLN B 1 270 ? 17.328 -31.078 -2.676 1 95.75 270 GLN B C 1
ATOM 4312 O O . GLN B 1 270 ? 17.344 -31.531 -1.524 1 95.75 270 GLN B O 1
ATOM 4317 N N . LEU B 1 271 ? 16.281 -30.906 -3.393 1 93.88 271 LEU B N 1
ATOM 4318 C CA . LEU B 1 271 ? 14.984 -31.391 -2.926 1 93.88 271 LEU B CA 1
ATOM 4319 C C . LEU B 1 271 ? 14.547 -32.625 -3.729 1 93.88 271 LEU B C 1
ATOM 4321 O O . LEU B 1 271 ? 14.555 -32.594 -4.961 1 93.88 271 LEU B O 1
ATOM 4325 N N . SER B 1 272 ? 14.25 -33.688 -3.055 1 82.56 272 SER B N 1
ATOM 4326 C CA . SER B 1 272 ? 14.031 -34.969 -3.734 1 82.56 272 SER B CA 1
ATOM 4327 C C . SER B 1 272 ? 12.547 -35.344 -3.744 1 82.56 272 SER B C 1
ATOM 4329 O O . SER B 1 272 ? 12.117 -36.188 -4.531 1 82.56 272 SER B O 1
ATOM 4331 N N . GLN B 1 273 ? 11.945 -34.781 -2.771 1 72.5 273 GLN B N 1
ATOM 4332 C CA . GLN B 1 273 ? 10.531 -35.125 -2.713 1 72.5 273 GLN B CA 1
ATOM 4333 C C . GLN B 1 273 ? 9.719 -34.281 -3.691 1 72.5 273 GLN B C 1
ATOM 4335 O O . GLN B 1 273 ? 9.781 -33.062 -3.664 1 72.5 273 GLN B O 1
ATOM 4340 N N . HIS B 1 274 ? 9.32 -35.062 -4.703 1 65.12 274 HIS B N 1
ATOM 4341 C CA . HIS B 1 274 ? 8.484 -34.344 -5.672 1 65.12 274 HIS B CA 1
ATOM 4342 C C . HIS B 1 274 ? 7.004 -34.5 -5.332 1 65.12 274 HIS B C 1
ATOM 4344 O O . HIS B 1 274 ? 6.605 -35.469 -4.668 1 65.12 274 HIS B O 1
ATOM 4350 N N . ILE B 1 275 ? 6.277 -33.406 -5.375 1 59.81 275 ILE B N 1
ATOM 4351 C CA . ILE B 1 275 ? 4.84 -33.438 -5.129 1 59.81 275 ILE B CA 1
ATOM 4352 C C . ILE B 1 275 ? 4.199 -34.562 -5.949 1 59.81 275 ILE B C 1
ATOM 4354 O O . ILE B 1 275 ? 3.973 -34.406 -7.152 1 59.81 275 ILE B O 1
ATOM 4358 N N . HIS B 1 276 ? 4.828 -35.75 -6.109 1 55.34 276 HIS B N 1
ATOM 4359 C CA . HIS B 1 276 ? 4.008 -36.812 -6.699 1 55.34 276 HIS B CA 1
ATOM 4360 C C . HIS B 1 276 ? 2.57 -36.75 -6.195 1 55.34 276 HIS B C 1
ATOM 4362 O O . HIS B 1 276 ? 1.771 -37.625 -6.449 1 55.34 276 HIS B O 1
ATOM 4368 N N . ILE B 1 277 ? 2.406 -36.094 -5.199 1 49.22 277 ILE B N 1
ATOM 4369 C CA . ILE B 1 277 ? 1.175 -36.125 -4.418 1 49.22 277 ILE B CA 1
ATOM 4370 C C . ILE B 1 277 ? -0.023 -35.875 -5.332 1 49.22 277 ILE B C 1
ATOM 4372 O O . ILE B 1 277 ? -1.173 -35.938 -4.891 1 49.22 277 ILE B O 1
ATOM 4376 N N . LEU B 1 278 ? 0.115 -35.062 -6.457 1 50.06 278 LEU B N 1
ATOM 4377 C CA . LEU B 1 278 ? -1.23 -35.062 -7.02 1 50.06 278 LEU B CA 1
ATOM 4378 C C . LEU B 1 278 ? -1.648 -36.469 -7.473 1 50.06 278 LEU B C 1
ATOM 4380 O O . LEU B 1 278 ? -0.932 -37.094 -8.234 1 50.06 278 LEU B O 1
ATOM 4384 N N . PRO B 1 279 ? -2.227 -37.125 -6.523 1 44.75 279 PRO B N 1
ATOM 4385 C CA . PRO B 1 279 ? -2.66 -38.469 -6.926 1 44.75 279 PRO B CA 1
ATOM 4386 C C . PRO B 1 279 ? -3.139 -38.531 -8.375 1 44.75 279 PRO B C 1
ATOM 4388 O O . PRO B 1 279 ? -3.75 -37.594 -8.867 1 44.75 279 PRO B O 1
ATOM 4391 N N . SER B 1 280 ? -2.348 -39.156 -9.289 1 40.03 280 SER B N 1
ATOM 4392 C CA . SER B 1 280 ? -2.941 -39.562 -10.555 1 40.03 280 SER B CA 1
ATOM 4393 C C . SER B 1 280 ? -4.359 -40.094 -10.367 1 40.03 280 SER B C 1
ATOM 4395 O O . SER B 1 280 ? -4.625 -40.844 -9.43 1 40.03 280 SER B O 1
ATOM 4397 N N . ASN B 1 281 ? -5.34 -39.25 -10.492 1 36.03 281 ASN B N 1
ATOM 4398 C CA . ASN B 1 281 ? -6.617 -39.969 -10.57 1 36.03 281 ASN B CA 1
ATOM 4399 C C . ASN B 1 281 ? -6.5 -41.25 -11.375 1 36.03 281 ASN B C 1
ATOM 4401 O O . ASN B 1 281 ? -6.32 -41.219 -12.594 1 36.03 281 ASN B O 1
ATOM 4405 N N . SER B 1 282 ? -5.711 -42.219 -11.078 1 29.66 282 SER B N 1
ATOM 4406 C CA . SER B 1 282 ? -6.027 -43.531 -11.609 1 29.66 282 SER B CA 1
ATOM 4407 C C . SER B 1 282 ? -7.492 -43.906 -11.359 1 29.66 282 SER B C 1
ATOM 4409 O O . SER B 1 282 ? -7.918 -45 -11.648 1 29.66 282 SER B O 1
ATOM 4411 N N . HIS B 1 283 ? -8.531 -43.031 -11.172 1 27.17 283 HIS B N 1
ATOM 4412 C CA . HIS B 1 283 ? -9.727 -43.812 -11.484 1 27.17 283 HIS B CA 1
ATOM 4413 C C . HIS B 1 283 ? -9.883 -43.969 -12.992 1 27.17 283 HIS B C 1
ATOM 4415 O O . HIS B 1 283 ? -9.586 -43.062 -13.758 1 27.17 283 HIS B O 1
#

Radius of gyration: 24.91 Å; Cα contacts (8 Å, |Δi|>4): 1351; chains: 2; bounding box: 50×83×60 Å

Solvent-accessible surface area (backbone atoms only — not comparable to full-atom values): 28726 Å² total; per-residue (Å²): 120,57,73,50,31,33,38,31,41,49,89,63,74,42,66,84,34,79,50,74,70,62,69,54,34,30,24,39,52,22,9,33,36,34,49,50,64,36,22,22,52,86,27,33,51,50,63,48,67,46,52,52,50,49,53,52,54,48,26,59,65,66,53,43,45,71,61,61,66,60,51,48,52,50,48,43,51,50,17,47,72,48,28,26,24,40,41,37,39,39,40,22,44,48,67,66,97,53,82,77,60,34,67,91,69,38,46,22,27,39,37,37,41,40,33,29,40,74,81,58,68,91,47,48,66,58,96,84,34,38,38,44,75,73,29,25,31,33,60,50,86,53,54,36,42,38,45,45,80,78,54,45,28,52,50,47,14,46,32,42,57,43,25,55,44,30,32,54,41,52,56,52,28,72,78,36,76,55,42,75,48,30,39,27,24,30,69,87,60,39,43,43,25,35,63,82,34,37,41,36,36,20,47,91,91,40,42,27,24,39,58,68,74,39,34,51,57,67,44,51,32,53,55,52,45,41,73,75,34,90,46,41,79,42,79,40,44,77,80,45,60,82,54,42,34,20,37,32,36,29,26,53,59,59,21,37,37,40,30,45,31,41,31,51,93,86,42,76,44,72,28,75,43,63,82,64,65,67,66,71,74,76,116,118,58,73,48,30,33,38,30,43,49,88,65,73,42,66,82,33,78,51,74,71,62,68,55,33,31,24,39,51,23,8,33,36,34,50,50,65,36,22,23,51,87,28,31,52,50,64,48,66,46,53,51,49,48,52,51,53,49,25,58,66,67,53,42,44,74,62,62,67,60,50,50,51,51,48,42,52,50,18,46,72,48,28,26,25,41,40,37,38,39,39,22,44,48,68,67,95,54,81,75,59,32,68,88,72,38,46,22,28,40,37,37,40,41,34,30,40,74,82,57,69,93,47,46,66,58,96,84,35,39,37,44,74,75,29,25,30,33,60,49,88,54,54,38,42,38,44,45,80,78,53,44,28,50,50,47,14,45,32,43,58,41,26,54,42,29,33,53,42,49,56,53,28,72,77,36,75,55,42,74,47,30,40,28,25,29,68,87,61,37,44,44,23,36,63,83,33,37,41,36,37,20,45,93,90,40,42,27,24,40,58,68,75,39,34,51,56,67,42,51,33,52,54,50,44,39,71,74,34,90,46,41,78,41,79,38,44,77,79,46,60,82,53,43,33,20,37,30,36,29,26,56,60,60,22,38,37,39,31,45,31,41,30,50,91,85,42,77,45,72,28,77,42,63,82,64,67,66,65,71,76,76,117

InterPro domains:
  IPR001544 Aminotransferase class IV [PF01063] (33-261)
  IPR036038 Aminotransferase-like, PLP-dependent enzymes [SSF56752] (24-262)
  IPR043131 Branched-chain-amino-acid aminotransferase-like, N-terminal [G3DSA:3.30.470.10] (21-117)
  IPR043132 Branched-chain-amino-acid aminotransferase-like, C-terminal [G3DSA:3.20.10.10] (131-276)
  IPR050571 Class-IV Pyridoxal-Phosphate-Dependent Aminotransferase [PTHR42743] (23-261)

Organism: NCBI:txid743974

Nearest PDB structures (foldseek):
  2y4r-assembly1_B  TM=8.122E-01  e=2.154E-20  Pseudomonas aeruginosa PAO1
  1et0-assembly1_A  TM=8.763E-01  e=3.508E-19  Escherichia coli
  6bb9-assembly1_B  TM=8.450E-01  e=2.767E-19  Salmonella enterica subsp. enterica serovar Typhimurium
  3qqm-assembly8_H  TM=8.198E-01  e=4.869E-12  Mesorhizobium loti
  8ioz-assembly1_B  TM=7.379E-01  e=7.474E-11  Mycolicibacterium vanbaalenii PYR-1

pLDDT: mean 91.37, std 11.83, range [26.97, 98.81]

Secondary structure (DSSP, 8-state):
--EEEEEEETTTT---EE--SGGG-HHHHH--EEEEEEEEETTEETTHHHHHHHHHHHHHHTT-B--HHHHHHHHHHHHHHHSSEEEEEEEEEPP-SSSSS--S--BEEEEEEEEE--TTTTPEEETTEEEPPPEEEEEEEEEEPBPPGGGTB--BS--HHHHHHHHHHHHHHHH-TTEEEEEEEETTS-EEEESSSEEEEEETTEEEE---SSSSB--HHHHHHHHHS-PEE--B-HHHHTT--EEEEEETTTEEEEEEEEEETTEEEE--B----S-----/--EEEEEEETTTT---EE--SGGG-HHHHH--EEEEEEEEETTEETTHHHHHHHHHHHHHHTT-B--HHHHHHHHHHHHHHHSSEEEEEEEEEPP-SSSSS--S--BEEEEEEEEE--TTTTPEEETTEEEPPPEEEEEEEEEEPBPPGGGTB--BS--HHHHHHHHHHHHHHHH-TTEEEEEEEETTS-EEEESSSEEEEEETTEEEE---SSSSB--HHHHHHHHHS-PEE--B-HHHHTT--EEEEEETTTEEEEEEEEEETTEEEE--B--TTS-----

Sequence (566 aa):
MTTTYYLLRESDRQEFTKCDGIMDERGLAYGDGFFSTIGAHDGRVLFAEGHRERLVRSAERLELSFDVDGVMADLYRLAKDIQEGILKIIVTRAPQEVRGYGYLNQCAQVFIKSTASRIYDGVEFVSGVPCQKVGRAVCLDEKVSLRTSRFIGLKLISSHEQVFIHRALLVHQESNSGIVEGLIKSASGDWVSGTTGNVCYCIDGVWYTPPITDAGVDGVMRRTLMLKFSIKVRGLTDDDLKRISGMFFCNAVRGIMPIDALIIDGDILQLSQHIHILPSNSHMTTTYYLLRESDRQEFTKCDGIMDERGLAYGDGFFSTIGAHDGRVLFAEGHRERLVRSAERLELSFDVDGVMADLYRLAKDIQEGILKIIVTRAPQEVRGYGYLNQCAQVFIKSTASRIYDGVEFVSGVPCQKVGRAVCLDEKVSLRTSRFIGLKLISSHEQVFIHRALLVHQESNSGIVEGLIKSASGDWVSGTTGNVCYCIDGVWYTPPITDAGVDGVMRRTLMLKFSIKVRGLTDDDLKRISGMFFCNAVRGIMPIDALIIDGDILQLSQHIHILPSNSH

Foldseek 3Di:
DDDWDWDDDVVVCDDTDTDDPVCLFLCNVPLAWFKDKWWAAQLATFLLVLVLVLVVLRLVLSLADDDSVVVSVVVSNLSNVLNTDMKMKIKGAGGAPDPDNDHDHRYIDIDIDRDRDPPCVVWDAAPRFTEDDAAAEEEDPQAAEFDDPSCFQTRTSPPVSLVVLVVRQVVVCVVPVRHDWYFHYHPVQWTAAISVFWKWWDAPRAIETEDRDGDDHNASLVVVCVVQAVYYYDIHHPVCVLRTQWMWTAHNHNGIHTYQWYAYPNDIDGHHDTCPVPPRPPD/DDDWAWDDDVVVVDDTDTDDPVCLFLCNVPLAWFKDKWWAAQLATFLLVLVLVLVVLRLVLSLADDDSVVVSVVVSNLSNVLNTDMKMKIKGAGGAPDPDNDHDHRYIDIDIDRDRDPPCVVWDAQPRFTEDDAAAEEEDPQAAEFDDPSCFQTRTSPPVSLVVLVVRQVVVCVVPVRHDWYFHYHPVQWTAAISVFWKWWDAPRAIETEDRDGDDHNASLVVVCVVQFVYYYDIHHPVCVLRTQWMWTAHNHNGTHTYQWYAYPNDIDGHHDTCCVSPRPPD